Protein AF-0000000086946070 (afdb_homodimer)

Secondary structure (DSSP, 8-state):
---EEEEE-SS-GGGHHHHHHHHHTT---EEEE--TTTHHHHGGGSSSS-S-EEEETTEEEE-HHHHHHHHHHHTT-S-SSHHHHHHHHHHHHHHHHHHHHHHHHHT---HHHHHHHHHHHHHHTHHHHHHHHHHHHHHTTTSSSTTS--HHHHHHHHHHHHHHHHHT-TTHHHH-GGGGHHHHHHHTSHHHHHHHHHSPP---/---EEEEE-SS-GGGHHHHHHHHHTT---EEEE--TTTHHHHGGGSSSS-S-EEEETTEEEE-HHHHHHHHHHHTT-S-SSHHHHHHHHHHHHHHHHHHHHHHHHHT---HHHHHHHHHHHHHHTHHHHHHHHHHHHHHTTTSSSTTS--HHHHHHHHHHHHHHHHHT-TTHHHH-GGGGHHHHHHHTSHHHHHHHHHSPP---

Foldseek 3Di:
DKAKEKEEALALALRVLLVLLCLVQVHDYHYHHAYPVRLVVCQVVAPPSDDTWMAINRDIDHDSVVSLCVSQVVRVFQDDDPVQNVLLVVLLVLVVVLQVLLVVLQPDPDPVVSVVSLVVCVPPPVVVSLVVQLVCCVVLCLASGDVDGHSSLSSLLRNVVVSCVSNVPPCSCVVRVSSCRSNCVSCVRVSSVVSVVPDDDDPD/DKAKEKEEALALALRVLLVLLCLVQVHDYHYHHAYPVRLVVCQVVAPPSDDTWMAINRDIDHDSVVSLCVSQVVRVFQDDDPVQNVLLVVLLVLVVVLQVLLVVLQVDPDPVVSVVSLVVCVPPPVVVSLVVQLVCCVVLCLASGDVDGHSSLSSLLRNVVVSCVSNVPPCSCVVRVSSCSSNCVSCVRVSSVVSVVPDDDDPD

pLDDT: mean 96.71, std 3.92, range [64.12, 98.94]

Organism: Bombyx mandarina (NCBI:txid7092)

InterPro domains:
  IPR004045 Glutathione S-transferase, N-terminal [PF02798] (4-72)
  IPR004045 Glutathione S-transferase, N-terminal [PS50404] (2-79)
  IPR004046 Glutathione S-transferase, C-terminal [PF14497] (96-197)
  IPR010987 Glutathione S-transferase, C-terminal-like [PS50405] (81-204)
  IPR036249 Thioredoxin-like superfamily [SSF52833] (3-76)
  IPR036282 Glutathione S-transferase, C-terminal domain superfamily [SSF47616] (77-202)
  IPR040079 Glutathione transferase family [SFLDS00019] (1-203)
  IPR050213 Glutathione S-transferase superfamily [PTHR11571] (1-200)

Solvent-accessible surface area (backbone atoms only — not comparable to full-atom values): 21230 Å² total; per-residue (Å²): 130,81,53,34,38,37,39,28,50,73,48,30,39,76,42,26,19,49,53,45,49,36,30,61,65,66,52,71,61,47,81,42,59,48,43,82,85,49,35,76,72,47,32,80,76,34,94,78,60,54,72,29,34,40,28,52,70,83,46,78,44,48,45,51,68,34,47,34,53,47,50,12,51,76,65,74,23,43,58,92,46,70,69,48,31,33,46,34,43,26,43,44,51,50,51,49,51,54,45,51,56,34,46,61,32,59,69,41,80,51,64,67,58,23,54,52,48,45,55,50,37,61,70,71,40,48,59,58,53,51,50,52,51,27,49,44,13,55,76,10,72,31,14,59,31,92,48,40,89,34,37,44,24,36,49,46,43,26,29,44,67,44,45,38,60,50,61,71,40,94,60,53,45,78,82,33,64,40,68,50,34,27,36,54,59,53,53,64,36,64,55,26,32,53,48,59,71,67,47,79,90,49,97,74,129,82,52,35,38,37,38,29,52,72,47,30,38,75,41,28,20,49,54,46,49,36,27,61,64,66,50,72,61,47,80,41,57,47,43,81,85,49,35,77,74,48,32,80,76,34,94,78,60,55,73,28,34,40,28,54,70,83,46,76,44,48,44,50,68,34,46,34,54,46,51,12,51,74,63,73,24,44,56,92,46,69,70,48,31,34,47,35,42,27,43,44,51,50,52,48,50,54,45,51,56,35,46,62,33,59,69,41,81,51,66,68,59,22,53,52,47,44,55,49,37,62,71,69,42,47,60,58,52,52,52,51,49,28,48,43,15,56,76,10,72,32,14,57,31,92,50,40,88,35,38,43,23,36,49,47,43,25,28,44,67,44,46,39,58,50,60,71,42,92,60,52,46,79,83,32,64,40,68,51,34,26,38,52,60,52,53,65,37,64,55,27,33,53,47,60,72,69,46,78,91,49,97,77

Radius of gyration: 20.78 Å; Cα contacts (8 Å, |Δi|>4): 627; chains: 2; bounding box: 49×54×52 Å

Sequence (408 aa):
MPNVKFYYFPVKALGESQRLLLAYGGQEFEDNRISSENWPEFKPKTPFGQMPVLEIDGKQYAQSTAICRYLGRKYGLAGANDEEAFEIDQNVEFLNDIRASAASVHYEKDEAVKAKKRAELEETKYPFFFEKLNEILTKNNGHIALGKLTWGDFVYAGMYDYLKAMLQKPDLEQKYPALRKPIEAVLAIPKVKAYVDAAPSTELMPNVKFYYFPVKALGESQRLLLAYGGQEFEDNRISSENWPEFKPKTPFGQMPVLEIDGKQYAQSTAICRYLGRKYGLAGANDEEAFEIDQNVEFLNDIRASAASVHYEKDEAVKAKKRAELEETKYPFFFEKLNEILTKNNGHIALGKLTWGDFVYAGMYDYLKAMLQKPDLEQKYPALRKPIEAVLAIPKVKAYVDAAPSTEL

Nearest PDB structures (foldseek):
  3vpq-assembly1_A  TM=9.929E-01  e=7.544E-31  Bombyx mori
  1m0u-assembly1_B  TM=9.553E-01  e=2.974E-20  Drosophila melanogaster
  4q5r-assembly3_F  TM=9.600E-01  e=4.966E-19  Blattella germanica
  5h5l-assembly1_B  TM=9.374E-01  e=4.923E-18  Nilaparvata lugens
  4q5r-assembly3_E  TM=9.530E-01  e=1.124E-16  Blattella germanica

Structure (mmCIF, N/CA/C/O backbone):
data_AF-0000000086946070-model_v1
#
loop_
_entity.id
_entity.type
_entity.pdbx_description
1 polymer 'glutathione transferase'
#
loop_
_atom_site.group_PDB
_atom_site.id
_atom_site.type_symbol
_atom_site.label_atom_id
_atom_site.label_alt_id
_atom_site.label_comp_id
_atom_site.label_asym_id
_atom_site.label_entity_id
_atom_site.label_seq_id
_atom_site.pdbx_PDB_ins_code
_atom_site.Cartn_x
_atom_site.Cartn_y
_atom_site.Cartn_z
_atom_site.occupancy
_atom_site.B_iso_or_equiv
_atom_site.auth_seq_id
_atom_site.auth_comp_id
_atom_site.auth_asym_id
_atom_site.auth_atom_id
_atom_site.pdbx_PDB_model_num
ATOM 1 N N . MET A 1 1 ? -21.828 -5.699 -22.969 1 86.75 1 MET A N 1
ATOM 2 C CA . MET A 1 1 ? -20.766 -6.008 -22.016 1 86.75 1 MET A CA 1
ATOM 3 C C . MET A 1 1 ? -19.719 -4.891 -21.984 1 86.75 1 MET A C 1
ATOM 5 O O . MET A 1 1 ? -19.484 -4.219 -23 1 86.75 1 MET A O 1
ATOM 9 N N . PRO A 1 2 ? -19.125 -4.535 -20.75 1 94.06 2 PRO A N 1
ATOM 10 C CA . PRO A 1 2 ? -18.141 -3.453 -20.734 1 94.06 2 PRO A CA 1
ATOM 11 C C . PRO A 1 2 ? -16.922 -3.756 -21.594 1 94.06 2 PRO A C 1
ATOM 13 O O . PRO A 1 2 ? -16.562 -4.922 -21.766 1 94.06 2 PRO A O 1
ATOM 16 N N . ASN A 1 3 ? -16.406 -2.717 -22.25 1 98.06 3 ASN A N 1
ATOM 17 C CA . ASN A 1 3 ? -15.109 -2.816 -22.922 1 98.06 3 ASN A CA 1
ATOM 18 C C . ASN A 1 3 ? -13.953 -2.682 -21.938 1 98.06 3 ASN A C 1
ATOM 20 O O . ASN A 1 3 ? -13.742 -1.611 -21.359 1 98.06 3 ASN A O 1
ATOM 24 N N . VAL A 1 4 ? -13.25 -3.785 -21.766 1 98.69 4 VAL A N 1
ATOM 25 C CA . VAL A 1 4 ? -12.203 -3.811 -20.75 1 98.69 4 VAL A CA 1
ATOM 26 C C . VAL A 1 4 ? -10.844 -4.004 -21.406 1 98.69 4 VAL A C 1
ATOM 28 O O . VAL A 1 4 ? -10.672 -4.906 -22.234 1 98.69 4 VAL A O 1
ATOM 31 N N . LYS A 1 5 ? -9.844 -3.111 -21.047 1 98.88 5 LYS A N 1
ATOM 32 C CA . LYS A 1 5 ? -8.445 -3.213 -21.469 1 98.88 5 LYS A CA 1
ATOM 33 C C . LYS A 1 5 ? -7.508 -3.184 -20.266 1 98.88 5 LYS A C 1
ATOM 35 O O . LYS A 1 5 ? -7.773 -2.488 -19.281 1 98.88 5 LYS A O 1
ATOM 40 N N . PHE A 1 6 ? -6.531 -3.961 -20.344 1 98.88 6 PHE A N 1
ATOM 41 C CA . PHE A 1 6 ? -5.508 -3.992 -19.312 1 98.88 6 PHE A CA 1
ATOM 42 C C . PHE A 1 6 ? -4.125 -3.752 -19.891 1 98.88 6 PHE A C 1
ATOM 44 O O . PHE A 1 6 ? -3.787 -4.312 -20.938 1 98.88 6 PHE A O 1
ATOM 51 N N . TYR A 1 7 ? -3.385 -2.84 -19.25 1 98.88 7 TYR A N 1
ATOM 52 C CA . TYR A 1 7 ? -2.072 -2.449 -19.75 1 98.88 7 TYR A CA 1
ATOM 53 C C . TYR A 1 7 ? -0.986 -2.734 -18.719 1 98.88 7 TYR A C 1
ATOM 55 O O . TYR A 1 7 ? -1.072 -2.283 -17.578 1 98.88 7 TYR A O 1
ATOM 63 N N . TYR A 1 8 ? -0.001 -3.469 -19.109 1 98 8 TYR A N 1
ATOM 64 C CA . TYR A 1 8 ? 1.204 -3.721 -18.328 1 98 8 TYR A CA 1
ATOM 65 C C . TYR A 1 8 ? 2.357 -4.148 -19.219 1 98 8 TYR A C 1
ATOM 67 O O . TYR A 1 8 ? 2.213 -4.203 -20.453 1 98 8 TYR A O 1
ATOM 75 N N . PHE A 1 9 ? 3.52 -4.297 -18.688 1 96.75 9 PHE A N 1
ATOM 76 C CA . PHE A 1 9 ? 4.684 -4.773 -19.422 1 96.75 9 PHE A CA 1
ATOM 77 C C . PHE A 1 9 ? 4.535 -6.25 -19.766 1 96.75 9 PHE A C 1
ATOM 79 O O . PHE A 1 9 ? 3.697 -6.949 -19.188 1 96.75 9 PHE A O 1
ATOM 86 N N . PRO A 1 10 ? 5.348 -6.738 -20.719 1 95.12 10 PRO A N 1
ATOM 87 C CA . PRO A 1 10 ? 5.281 -8.164 -21.047 1 95.12 10 PRO A CA 1
ATOM 88 C C . PRO A 1 10 ? 5.969 -9.039 -20.016 1 95.12 10 PRO A C 1
ATOM 90 O O . PRO A 1 10 ? 6.77 -9.914 -20.359 1 95.12 10 PRO A O 1
ATOM 93 N N . VAL A 1 11 ? 5.633 -8.828 -18.75 1 93.12 11 VAL A N 1
ATOM 94 C CA . VAL A 1 11 ? 6.062 -9.594 -17.594 1 93.12 11 VAL A CA 1
ATOM 95 C C . VAL A 1 11 ? 4.887 -9.781 -16.641 1 93.12 11 VAL A C 1
ATOM 97 O O . VAL A 1 11 ? 3.852 -9.125 -16.781 1 93.12 11 VAL A O 1
ATOM 100 N N . LYS A 1 12 ? 4.879 -10.688 -15.719 1 91.75 12 LYS A N 1
ATOM 101 C CA . LYS A 1 12 ? 3.797 -10.93 -14.766 1 91.75 12 LYS A CA 1
ATOM 102 C C . LYS A 1 12 ? 3.83 -9.914 -13.633 1 91.75 12 LYS A C 1
ATOM 104 O O . LYS A 1 12 ? 2.918 -9.094 -13.492 1 91.75 12 LYS A O 1
ATOM 109 N N . ALA A 1 13 ? 4.934 -9.859 -12.781 1 92.5 13 ALA A N 1
ATOM 110 C CA . ALA A 1 13 ? 5.211 -8.93 -11.688 1 92.5 13 ALA A CA 1
ATOM 111 C C . ALA A 1 13 ? 3.926 -8.289 -11.172 1 92.5 13 ALA A C 1
ATOM 113 O O . ALA A 1 13 ? 2.973 -8.984 -10.82 1 92.5 13 ALA A O 1
ATOM 114 N N . LEU A 1 14 ? 3.793 -6.984 -11.047 1 94.25 14 LEU A N 1
ATOM 115 C CA . LEU A 1 14 ? 2.729 -6.293 -10.328 1 94.25 14 LEU A CA 1
ATOM 116 C C . LEU A 1 14 ? 1.459 -6.223 -11.172 1 94.25 14 LEU A C 1
ATOM 118 O O . LEU A 1 14 ? 0.386 -5.895 -10.656 1 94.25 14 LEU A O 1
ATOM 122 N N . GLY A 1 15 ? 1.522 -6.594 -12.422 1 96.75 15 GLY A N 1
ATOM 123 C CA . GLY A 1 15 ? 0.351 -6.57 -13.281 1 96.75 15 GLY A CA 1
ATOM 124 C C . GLY A 1 15 ? -0.383 -7.895 -13.328 1 96.75 15 GLY A C 1
ATOM 125 O O . GLY A 1 15 ? -1.523 -7.965 -13.797 1 96.75 15 GLY A O 1
ATOM 126 N N . GLU A 1 16 ? 0.244 -8.938 -12.875 1 97.12 16 GLU A N 1
ATOM 127 C CA . GLU A 1 16 ? -0.32 -10.273 -13.047 1 97.12 16 GLU A CA 1
ATOM 128 C C . GLU A 1 16 ? -1.544 -10.477 -12.164 1 97.12 16 GLU A C 1
ATOM 130 O O . GLU A 1 16 ? -2.492 -11.164 -12.547 1 97.12 16 GLU A O 1
ATOM 135 N N . SER A 1 17 ? -1.579 -9.93 -10.961 1 98.5 17 SER A N 1
ATOM 136 C CA . SER A 1 17 ? -2.68 -10.094 -10.016 1 98.5 17 SER A CA 1
ATOM 137 C C . SER A 1 17 ? -4.004 -9.656 -10.633 1 98.5 17 SER A C 1
ATOM 139 O O . SER A 1 17 ? -5.023 -10.328 -10.461 1 98.5 17 SER A O 1
ATOM 141 N N . GLN A 1 18 ? -3.984 -8.508 -11.352 1 98.75 18 GLN A N 1
ATOM 142 C CA . GLN A 1 18 ? -5.203 -7.988 -11.969 1 98.75 18 GLN A CA 1
ATOM 143 C C . GLN A 1 18 ? -5.676 -8.883 -13.109 1 98.75 18 GLN A C 1
ATOM 145 O O . GLN A 1 18 ? -6.875 -9.117 -13.266 1 98.75 18 GLN A O 1
ATOM 150 N N . ARG A 1 19 ? -4.711 -9.406 -13.883 1 98.38 19 ARG A N 1
ATOM 151 C CA . ARG A 1 19 ? -5.066 -10.344 -14.945 1 98.38 19 ARG A CA 1
ATOM 152 C C . ARG A 1 19 ? -5.758 -11.578 -14.375 1 98.38 19 ARG A C 1
ATOM 154 O O . ARG A 1 19 ? -6.785 -12.016 -14.898 1 98.38 19 ARG A O 1
ATOM 161 N N . LEU A 1 20 ? -5.219 -12.086 -13.305 1 98.75 20 LEU A N 1
ATOM 162 C CA . LEU A 1 20 ? -5.789 -13.266 -12.656 1 98.75 20 LEU A CA 1
ATOM 163 C C . LEU A 1 20 ? -7.184 -12.977 -12.117 1 98.75 20 LEU A C 1
ATOM 165 O O . LEU A 1 20 ? -8.086 -13.805 -12.227 1 98.75 20 LEU A O 1
ATOM 169 N N . LEU A 1 21 ? -7.414 -11.797 -11.555 1 98.94 21 LEU A N 1
ATOM 170 C CA . LEU A 1 21 ? -8.719 -11.414 -11.031 1 98.94 21 LEU A CA 1
ATOM 171 C C . LEU A 1 21 ? -9.734 -11.258 -12.156 1 98.94 21 LEU A C 1
ATOM 173 O O . LEU A 1 21 ? -10.883 -11.688 -12.031 1 98.94 21 LEU A O 1
ATOM 177 N N . LEU A 1 22 ? -9.289 -10.586 -13.242 1 98.88 22 LEU A N 1
ATOM 178 C CA . LEU A 1 22 ? -10.188 -10.445 -14.391 1 98.88 22 LEU A CA 1
ATOM 179 C C . LEU A 1 22 ? -10.602 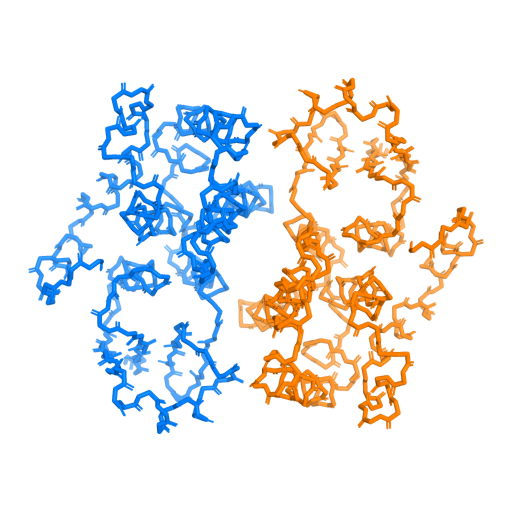-11.812 -14.922 1 98.88 22 LEU A C 1
ATOM 181 O O . LEU A 1 22 ? -11.773 -12.031 -15.242 1 98.88 22 LEU A O 1
ATOM 185 N N . ALA A 1 23 ? -9.648 -12.719 -15.008 1 98.75 23 ALA A N 1
ATOM 186 C CA . ALA A 1 23 ? -9.945 -14.086 -15.438 1 98.75 23 ALA A CA 1
ATOM 187 C C . ALA A 1 23 ? -10.922 -14.766 -14.484 1 98.75 23 ALA A C 1
ATOM 189 O O . ALA A 1 23 ? -11.883 -15.391 -14.922 1 98.75 23 ALA A O 1
ATOM 190 N N . TYR A 1 24 ? -10.711 -14.625 -13.227 1 98.81 24 TYR A N 1
ATOM 191 C CA . TYR A 1 24 ? -11.602 -15.172 -12.211 1 98.81 24 TYR A CA 1
ATOM 192 C C . TYR A 1 24 ? -13.023 -14.672 -12.406 1 98.81 24 TYR A C 1
ATOM 194 O O . TYR A 1 24 ? -13.984 -15.445 -12.297 1 98.81 24 TYR A O 1
ATOM 202 N N . GLY A 1 25 ? -13.148 -13.43 -12.648 1 98.5 25 GLY A N 1
ATOM 203 C CA . GLY A 1 25 ? -14.453 -12.812 -12.836 1 98.5 25 GLY A CA 1
ATOM 204 C C . GLY A 1 25 ? -15.109 -13.195 -14.148 1 98.5 25 GLY A C 1
ATOM 205 O O . GLY A 1 25 ? -16.281 -12.875 -14.383 1 98.5 25 GLY A O 1
ATOM 206 N N . GLY A 1 26 ? -14.352 -13.852 -15.023 1 98 26 GLY A N 1
ATOM 207 C CA . GLY A 1 26 ? -14.859 -14.172 -16.344 1 98 26 GLY A CA 1
ATOM 208 C C . GLY A 1 26 ? -14.945 -12.961 -17.25 1 98 26 GLY A C 1
ATOM 209 O O . GLY A 1 26 ? -15.75 -12.938 -18.188 1 98 26 GLY A O 1
ATOM 210 N N . GLN A 1 27 ? -14.234 -11.961 -16.938 1 98.12 27 GLN A N 1
ATOM 211 C CA . GLN A 1 27 ? -14.258 -10.727 -17.719 1 98.12 27 GLN A CA 1
ATOM 212 C C . GLN A 1 27 ? -13.383 -10.828 -18.969 1 98.12 27 GLN A C 1
ATOM 214 O O . GLN A 1 27 ? -12.172 -11.055 -18.859 1 98.12 27 GLN A O 1
ATOM 219 N N . GLU A 1 28 ? -14.008 -10.742 -20.125 1 97.56 28 GLU A N 1
ATOM 220 C CA . GLU A 1 28 ? -13.211 -10.562 -21.328 1 97.56 28 GLU A CA 1
ATOM 221 C C . GLU A 1 28 ? -12.484 -9.219 -21.312 1 97.56 28 GLU A C 1
ATOM 223 O O . GLU A 1 28 ? -13.055 -8.195 -20.938 1 97.56 28 GLU A O 1
ATOM 228 N N . PHE A 1 29 ? -11.203 -9.273 -21.688 1 98.44 29 PHE A N 1
ATOM 229 C CA . PHE A 1 29 ? -10.438 -8.031 -21.719 1 98.44 29 PHE A CA 1
ATOM 230 C C . PHE A 1 29 ? -9.312 -8.117 -22.75 1 98.44 29 PHE A C 1
ATOM 232 O O . PHE A 1 29 ? -8.844 -9.203 -23.078 1 98.44 29 PHE A O 1
ATOM 239 N N . GLU A 1 30 ? -8.969 -6.961 -23.266 1 98.38 30 GLU A N 1
ATOM 240 C CA . GLU A 1 30 ? -7.773 -6.84 -24.094 1 98.38 30 GLU A CA 1
ATOM 241 C C . GLU A 1 30 ? -6.516 -6.707 -23.234 1 98.38 30 GLU A C 1
ATOM 243 O O . GLU A 1 30 ? -6.375 -5.746 -22.484 1 98.38 30 GLU A O 1
ATOM 248 N N . ASP A 1 31 ? -5.641 -7.664 -23.344 1 97.94 31 ASP A N 1
ATOM 249 C CA . ASP A 1 31 ? -4.391 -7.676 -22.594 1 97.94 31 ASP A CA 1
ATOM 250 C C . ASP A 1 31 ? -3.273 -6.988 -23.375 1 97.94 31 ASP A C 1
ATOM 252 O O . ASP A 1 31 ? -2.582 -7.629 -24.172 1 97.94 31 ASP A O 1
ATOM 256 N N . ASN A 1 32 ? -3.064 -5.707 -23.078 1 98.25 32 ASN A N 1
ATOM 257 C CA . ASN A 1 32 ? -2.041 -4.926 -23.766 1 98.25 32 ASN A CA 1
ATOM 258 C C . ASN A 1 32 ? -0.701 -4.996 -23.047 1 98.25 32 ASN A C 1
ATOM 260 O O . ASN A 1 32 ? -0.555 -4.457 -21.953 1 98.25 32 ASN A O 1
ATOM 264 N N . ARG A 1 33 ? 0.207 -5.633 -23.625 1 97.38 33 ARG A N 1
ATOM 265 C CA . ARG A 1 33 ? 1.558 -5.785 -23.094 1 97.38 33 ARG A CA 1
ATOM 266 C C . ARG A 1 33 ? 2.516 -4.793 -23.75 1 97.38 33 ARG A C 1
ATOM 268 O O . ARG A 1 33 ? 3.031 -5.039 -24.844 1 97.38 33 ARG A O 1
ATOM 275 N N . ILE A 1 34 ? 2.775 -3.703 -23.031 1 98.06 34 ILE A N 1
ATOM 276 C CA . ILE A 1 34 ? 3.543 -2.572 -23.547 1 98.06 34 ILE A CA 1
ATOM 277 C C . ILE A 1 34 ? 5.035 -2.859 -23.406 1 98.06 34 ILE A C 1
ATOM 279 O O . ILE A 1 34 ? 5.555 -2.992 -22.297 1 98.06 34 ILE A O 1
ATOM 283 N N . SER A 1 35 ? 5.727 -2.945 -24.531 1 96.5 35 SER A N 1
ATOM 284 C CA . SER A 1 35 ? 7.164 -3.189 -24.516 1 96.5 35 SER A CA 1
ATOM 285 C C . SER A 1 35 ? 7.926 -1.976 -23.984 1 96.5 35 SER A C 1
ATOM 287 O O . SER A 1 35 ? 7.379 -0.874 -23.922 1 96.5 35 SER A O 1
ATOM 289 N N . SER A 1 36 ? 9.156 -2.227 -23.609 1 95.75 36 SER A N 1
ATOM 290 C CA . SER A 1 36 ? 10.023 -1.139 -23.172 1 95.75 36 SER A CA 1
ATOM 291 C C . SER A 1 36 ? 10.164 -0.077 -24.25 1 95.75 36 SER A C 1
ATOM 293 O O . SER A 1 36 ? 10.281 1.112 -23.953 1 95.75 36 SER A O 1
ATOM 295 N N . GLU A 1 37 ? 10.148 -0.456 -25.469 1 97.44 37 GLU A N 1
ATOM 296 C CA . GLU A 1 37 ? 10.273 0.45 -26.609 1 97.44 37 GLU A CA 1
ATOM 297 C C . GLU A 1 37 ? 9.039 1.342 -26.734 1 97.44 37 GLU A C 1
ATOM 299 O O . GLU A 1 37 ? 9.148 2.502 -27.141 1 97.44 37 GLU A O 1
ATOM 304 N N . ASN A 1 38 ? 7.906 0.84 -26.422 1 98.25 38 ASN A N 1
ATOM 305 C CA . ASN A 1 38 ? 6.656 1.568 -26.594 1 98.25 38 ASN A CA 1
ATOM 306 C C . ASN A 1 38 ? 6.262 2.334 -25.344 1 98.25 38 ASN A C 1
ATOM 308 O O . ASN A 1 38 ? 5.398 3.211 -25.375 1 98.25 38 ASN A O 1
ATOM 312 N N . TRP A 1 39 ? 6.941 2.047 -24.297 1 97.81 39 TRP A N 1
ATOM 313 C CA . TRP A 1 39 ? 6.586 2.613 -23 1 97.81 39 TRP A CA 1
ATOM 314 C C . TRP A 1 39 ? 6.695 4.133 -23.031 1 97.81 39 TRP A C 1
ATOM 316 O O . TRP A 1 39 ? 5.781 4.836 -22.594 1 97.81 39 TRP A O 1
ATOM 326 N N . PRO A 1 40 ? 7.75 4.758 -23.547 1 97.5 40 PRO A N 1
ATOM 327 C CA . PRO A 1 40 ? 7.859 6.219 -23.516 1 97.5 40 PRO A CA 1
ATOM 328 C C . PRO A 1 40 ? 6.664 6.91 -24.172 1 97.5 40 PRO A C 1
ATOM 330 O O . PRO A 1 40 ? 6.23 7.969 -23.719 1 97.5 40 PRO A O 1
ATOM 333 N N . GLU A 1 41 ? 6.102 6.305 -25.141 1 98.19 41 GLU A N 1
ATOM 334 C CA . GLU A 1 41 ? 4.945 6.875 -25.828 1 98.19 41 GLU A CA 1
ATOM 335 C C . GLU A 1 41 ? 3.67 6.676 -25.016 1 98.19 41 GLU A C 1
ATOM 337 O O . GLU A 1 41 ? 2.787 7.535 -25.016 1 98.19 41 GLU A O 1
ATOM 342 N N . PHE A 1 42 ? 3.59 5.574 -24.359 1 98.56 42 PHE A N 1
ATOM 343 C CA . PHE A 1 42 ? 2.367 5.23 -23.641 1 98.56 42 PHE A CA 1
ATOM 344 C C . PHE A 1 42 ? 2.334 5.914 -22.281 1 98.56 42 PHE A C 1
ATOM 346 O O . PHE A 1 42 ? 1.259 6.242 -21.766 1 98.56 42 PHE A O 1
ATOM 353 N N . LYS A 1 43 ? 3.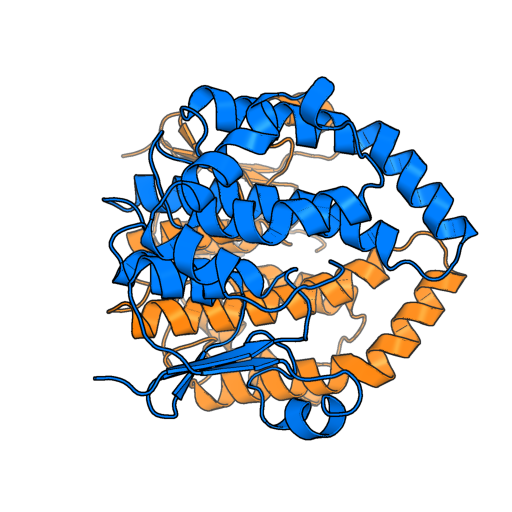441 6.172 -21.719 1 97.81 43 LYS A N 1
ATOM 354 C CA . LYS A 1 43 ? 3.594 6.648 -20.344 1 97.81 43 LYS A CA 1
ATOM 355 C C . LYS A 1 43 ? 2.746 7.891 -20.094 1 97.81 43 LYS A C 1
ATOM 357 O O . LYS A 1 43 ? 2.004 7.957 -19.109 1 97.81 43 LYS A O 1
ATOM 362 N N . PRO A 1 44 ? 2.754 8.891 -20.938 1 97.12 44 PRO A N 1
ATOM 363 C CA . PRO A 1 44 ? 1.972 10.102 -20.672 1 97.12 44 PRO A CA 1
ATOM 364 C C . PRO A 1 44 ? 0.466 9.867 -20.766 1 97.12 44 PRO A C 1
ATOM 366 O O . PRO A 1 44 ? -0.326 10.727 -20.375 1 97.12 44 PRO A O 1
ATOM 369 N N . LYS A 1 45 ? 0.097 8.703 -21.25 1 97.81 45 LYS A N 1
ATOM 370 C CA . LYS A 1 45 ? -1.321 8.391 -21.406 1 97.81 45 LYS A CA 1
ATOM 371 C C . LYS A 1 45 ? -1.875 7.707 -20.156 1 97.81 45 LYS A C 1
ATOM 373 O O . LYS A 1 45 ? -3.078 7.457 -20.062 1 97.81 45 LYS A O 1
ATOM 378 N N . THR A 1 46 ? -0.984 7.41 -19.219 1 98.5 46 THR A N 1
ATOM 379 C CA . THR A 1 46 ? -1.4 6.758 -17.984 1 98.5 46 THR A CA 1
ATOM 380 C C . THR A 1 46 ? -1.727 7.793 -16.906 1 98.5 46 THR A C 1
ATOM 382 O O . THR A 1 46 ? -1.256 8.93 -16.969 1 98.5 46 THR A O 1
ATOM 385 N N . PRO A 1 47 ? -2.482 7.398 -15.922 1 98.19 47 PRO A N 1
ATOM 386 C CA . PRO A 1 47 ? -2.875 8.352 -14.883 1 98.19 47 PRO A CA 1
ATOM 387 C C . PRO A 1 47 ? -1.681 8.906 -14.102 1 98.19 47 PRO A C 1
ATOM 389 O O . PRO A 1 47 ? -1.664 10.086 -13.75 1 98.19 47 PRO A O 1
ATOM 392 N N . PHE A 1 48 ? -0.686 8.055 -13.812 1 98.31 48 PHE A N 1
ATOM 393 C CA . PHE A 1 48 ? 0.375 8.469 -12.898 1 98.31 48 PHE A CA 1
ATOM 394 C C . PHE A 1 48 ? 1.746 8.211 -13.516 1 98.31 48 PHE A C 1
ATOM 396 O O . PHE A 1 48 ? 2.75 8.156 -12.797 1 98.31 48 PHE A O 1
ATOM 403 N N . GLY A 1 49 ? 1.775 7.953 -14.812 1 97.31 49 GLY A N 1
ATOM 404 C CA . GLY A 1 49 ? 3.041 7.617 -15.445 1 97.31 49 GLY A CA 1
ATOM 405 C C . GLY A 1 49 ? 3.553 6.238 -15.07 1 97.31 49 GLY A C 1
ATOM 406 O O . GLY A 1 49 ? 4.762 6.004 -15.047 1 97.31 49 GLY A O 1
ATOM 407 N N . GLN A 1 50 ? 2.654 5.438 -14.672 1 97.5 50 GLN A N 1
ATOM 408 C CA . GLN A 1 50 ? 2.98 4.09 -14.211 1 97.5 50 GLN A CA 1
ATOM 409 C C . GLN A 1 50 ? 1.984 3.068 -14.758 1 97.5 50 GLN A C 1
ATOM 411 O O . GLN A 1 50 ? 0.902 3.434 -15.219 1 97.5 50 GLN A O 1
ATOM 416 N N . MET A 1 51 ? 2.383 1.875 -14.812 1 98 51 MET A N 1
ATOM 417 C CA . MET A 1 51 ? 1.522 0.717 -15.031 1 98 51 MET A CA 1
ATOM 418 C C . MET A 1 51 ? 1.577 -0.236 -13.844 1 98 51 MET A C 1
ATOM 420 O O . MET A 1 51 ? 2.514 -0.185 -13.039 1 98 51 MET A O 1
ATOM 424 N N . PRO A 1 52 ? 0.49 -0.914 -13.625 1 98.5 52 PRO A N 1
ATOM 425 C CA . PRO A 1 52 ? -0.624 -1.305 -14.492 1 98.5 52 PRO A CA 1
ATOM 426 C C . PRO A 1 52 ? -1.719 -0.242 -14.555 1 98.5 52 PRO A C 1
ATOM 428 O O . PRO A 1 52 ? -1.821 0.603 -13.664 1 98.5 52 PRO A O 1
ATOM 431 N N . VAL A 1 53 ? -2.432 -0.318 -15.672 1 98.88 53 VAL A N 1
ATOM 432 C CA . VAL A 1 53 ? -3.631 0.484 -15.891 1 98.88 53 VAL A CA 1
ATOM 433 C C . VAL A 1 53 ? -4.773 -0.412 -16.359 1 98.88 53 VAL A C 1
ATOM 435 O O . VAL A 1 53 ? -4.602 -1.204 -17.297 1 98.88 53 VAL A O 1
ATOM 438 N N . LEU A 1 54 ? -5.863 -0.387 -15.695 1 98.94 54 LEU A N 1
ATOM 439 C CA . LEU A 1 54 ? -7.121 -0.979 -16.141 1 98.94 54 LEU A CA 1
ATOM 440 C C . LEU A 1 54 ? -8.023 0.073 -16.766 1 98.94 54 LEU A C 1
ATOM 442 O O . LEU A 1 54 ? -8.156 1.182 -16.25 1 98.94 54 LEU A O 1
ATOM 446 N N . GLU A 1 55 ? -8.523 -0.2 -17.906 1 98.88 55 GLU A N 1
ATOM 447 C CA . GLU A 1 55 ? -9.469 0.688 -18.578 1 98.88 55 GLU A CA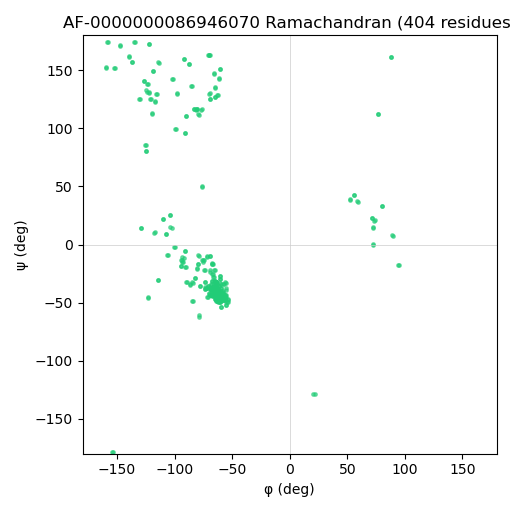 1
ATOM 448 C C . GLU A 1 55 ? -10.82 0.01 -18.766 1 98.88 55 GLU A C 1
ATOM 450 O O . GLU A 1 55 ? -10.891 -1.09 -19.328 1 98.88 55 GLU A O 1
ATOM 455 N N . ILE A 1 56 ? -11.867 0.583 -18.266 1 98.62 56 ILE A N 1
ATOM 456 C CA . ILE A 1 56 ? -13.242 0.109 -18.453 1 98.62 56 ILE A CA 1
ATOM 457 C C . ILE A 1 56 ? -14.07 1.188 -19.141 1 98.62 56 ILE A C 1
ATOM 459 O O . ILE A 1 56 ? -14.312 2.256 -18.562 1 98.62 56 ILE A O 1
ATOM 463 N N . ASP A 1 57 ? -14.492 0.908 -20.359 1 98.5 57 ASP A N 1
ATOM 464 C CA . ASP A 1 57 ? -15.305 1.828 -21.141 1 98.5 57 ASP A CA 1
ATOM 465 C C . ASP A 1 57 ? -14.664 3.213 -21.203 1 98.5 57 ASP A C 1
ATOM 467 O O . ASP A 1 57 ? -15.344 4.223 -21 1 98.5 57 ASP A O 1
ATOM 471 N N . GLY A 1 58 ? -13.398 3.189 -21.328 1 98 58 GLY A N 1
ATOM 472 C CA . GLY A 1 58 ? -12.672 4.426 -21.562 1 98 58 GLY A CA 1
ATOM 473 C C . GLY A 1 58 ? -12.148 5.062 -20.281 1 98 58 GLY A C 1
ATOM 474 O O . GLY A 1 58 ? -11.281 5.934 -20.328 1 98 58 GLY A O 1
ATOM 475 N N . LYS A 1 59 ? -12.68 4.664 -19.156 1 98.19 59 LYS A N 1
ATOM 476 C CA . LYS A 1 59 ? -12.188 5.188 -17.891 1 98.19 59 LYS A CA 1
ATOM 477 C C . LYS A 1 59 ? -10.984 4.383 -17.391 1 98.19 59 LYS A C 1
ATOM 479 O O . LYS A 1 59 ? -11.023 3.15 -17.375 1 98.19 59 LYS A O 1
ATOM 484 N N . GLN A 1 60 ? -9.945 5.086 -16.906 1 98.69 60 GLN A N 1
ATOM 485 C CA . GLN A 1 60 ? -8.727 4.414 -16.469 1 98.69 60 GLN A CA 1
ATOM 486 C C . GLN A 1 60 ? -8.672 4.293 -14.953 1 98.69 60 GLN A C 1
ATOM 488 O O . GLN A 1 60 ? -9.109 5.195 -14.242 1 98.69 60 GLN A O 1
ATOM 493 N N . TYR A 1 61 ? -8.156 3.16 -14.539 1 98.75 61 TYR A N 1
ATOM 494 C CA . TYR A 1 61 ? -7.883 2.803 -13.148 1 98.75 61 TYR A CA 1
ATOM 495 C C . TYR A 1 61 ? -6.41 2.457 -12.961 1 98.75 61 TYR A C 1
ATOM 497 O O . TYR A 1 61 ? -5.844 1.687 -13.734 1 98.75 61 TYR A O 1
ATOM 505 N N . ALA A 1 62 ? -5.82 3.084 -11.914 1 98.62 62 ALA A N 1
ATOM 506 C CA . ALA A 1 62 ? -4.395 2.854 -11.68 1 98.62 62 ALA A CA 1
ATOM 507 C C . ALA A 1 62 ? -4.148 2.297 -10.281 1 98.62 62 ALA A C 1
ATOM 509 O O . ALA A 1 62 ? -5.066 2.24 -9.461 1 98.62 62 ALA A O 1
ATOM 510 N N . GLN A 1 63 ? -2.916 1.929 -10.07 1 98.62 63 GLN A N 1
ATOM 511 C CA . GLN A 1 63 ? -2.41 1.408 -8.805 1 98.62 63 GLN A CA 1
ATOM 512 C C . GLN A 1 63 ? -2.826 -0.045 -8.602 1 98.62 63 GLN A C 1
ATOM 514 O O . GLN A 1 63 ? -4.004 -0.334 -8.383 1 98.62 63 GLN A O 1
ATOM 519 N N . SER A 1 64 ? -1.837 -0.929 -8.641 1 98.25 64 SER A N 1
ATOM 520 C CA . SER A 1 64 ? -2.029 -2.375 -8.703 1 98.25 64 SER A CA 1
ATOM 521 C C . SER A 1 64 ? -2.928 -2.859 -7.57 1 98.25 64 SER A C 1
ATOM 523 O O . SER A 1 64 ? -3.957 -3.492 -7.812 1 98.25 64 SER A O 1
ATOM 525 N N . THR A 1 65 ? -2.631 -2.453 -6.352 1 98.56 65 THR A N 1
ATOM 526 C CA . THR A 1 65 ? -3.371 -2.957 -5.203 1 98.56 65 THR A CA 1
ATOM 527 C C . THR A 1 65 ? -4.781 -2.381 -5.172 1 98.56 65 THR A C 1
ATOM 529 O O . THR A 1 65 ? -5.738 -3.078 -4.82 1 98.56 65 THR A O 1
ATOM 532 N N . ALA A 1 66 ? -4.922 -1.085 -5.555 1 98.81 66 ALA A N 1
ATOM 533 C CA . ALA A 1 66 ? -6.246 -0.469 -5.613 1 98.81 66 ALA A CA 1
ATOM 534 C C . ALA A 1 66 ? -7.133 -1.172 -6.641 1 98.81 66 ALA A C 1
ATOM 536 O O . ALA A 1 66 ? -8.312 -1.43 -6.379 1 98.81 66 ALA A O 1
ATOM 537 N N . ILE A 1 67 ? -6.574 -1.512 -7.789 1 98.94 67 ILE A N 1
ATOM 538 C CA . ILE A 1 67 ? -7.324 -2.207 -8.836 1 98.94 67 ILE A CA 1
ATOM 539 C C . ILE A 1 67 ? -7.742 -3.588 -8.336 1 98.94 67 ILE A C 1
ATOM 541 O O . ILE A 1 67 ? -8.883 -4.008 -8.531 1 98.94 67 ILE A O 1
ATOM 545 N N . CYS A 1 68 ? -6.824 -4.262 -7.637 1 98.94 68 CYS A N 1
ATOM 546 C CA . CYS A 1 68 ? -7.137 -5.59 -7.129 1 98.94 68 CYS A CA 1
ATOM 547 C C . CYS A 1 68 ? -8.266 -5.535 -6.109 1 98.94 68 CYS A C 1
ATOM 549 O O . CYS A 1 68 ? -9.18 -6.363 -6.137 1 98.94 68 CYS A O 1
ATOM 551 N N . ARG A 1 69 ? -8.188 -4.578 -5.207 1 98.81 69 ARG A N 1
ATOM 552 C CA . ARG A 1 69 ? -9.25 -4.426 -4.211 1 98.81 69 ARG A CA 1
ATOM 553 C C . ARG A 1 69 ? -10.586 -4.109 -4.871 1 98.81 69 ARG A C 1
ATOM 555 O O . ARG A 1 69 ? -11.625 -4.641 -4.473 1 98.81 69 ARG A O 1
ATOM 562 N N . TYR A 1 70 ? -10.555 -3.279 -5.902 1 98.81 70 TYR A N 1
ATOM 563 C CA . TYR A 1 70 ? -11.75 -2.916 -6.656 1 98.81 70 TYR A CA 1
ATOM 564 C C . TYR A 1 70 ? -12.367 -4.141 -7.324 1 98.81 70 TYR A C 1
ATOM 566 O O . TYR A 1 70 ? -13.562 -4.398 -7.18 1 98.81 70 TYR A O 1
ATOM 574 N N . LEU A 1 71 ? -11.586 -4.941 -8.016 1 98.88 71 LEU A N 1
ATOM 575 C CA . LEU A 1 71 ? -12.062 -6.156 -8.664 1 98.88 71 LEU A CA 1
ATOM 576 C C . LEU A 1 71 ? -12.5 -7.191 -7.637 1 98.88 71 LEU A C 1
ATOM 578 O O . LEU A 1 71 ? -13.453 -7.941 -7.871 1 98.88 71 LEU A O 1
ATOM 582 N N . GLY A 1 72 ? -11.766 -7.219 -6.516 1 98.75 72 GLY A N 1
ATOM 583 C CA . GLY A 1 72 ? -12.172 -8.094 -5.426 1 98.75 72 GLY A CA 1
ATOM 584 C C . GLY A 1 72 ? -13.594 -7.832 -4.953 1 98.75 72 GLY A C 1
ATOM 585 O O . GLY A 1 72 ? -14.352 -8.773 -4.715 1 98.75 72 GLY A O 1
ATOM 586 N N . ARG A 1 73 ? -13.922 -6.547 -4.777 1 98.19 73 ARG A N 1
ATOM 587 C CA . ARG A 1 73 ? -15.289 -6.188 -4.414 1 98.19 73 ARG A CA 1
ATOM 588 C C . ARG A 1 73 ? -16.281 -6.613 -5.496 1 98.19 73 ARG A C 1
ATOM 590 O O . ARG A 1 73 ? -17.297 -7.227 -5.203 1 98.19 73 ARG A O 1
ATOM 597 N N . LYS A 1 74 ? -15.93 -6.344 -6.699 1 97.75 74 LYS A N 1
ATOM 598 C CA . LYS A 1 74 ? -16.797 -6.633 -7.84 1 97.75 74 LYS A CA 1
ATOM 599 C C . LYS A 1 74 ? -17.094 -8.125 -7.941 1 97.75 74 LYS A C 1
ATOM 601 O O . LYS A 1 74 ? -18.203 -8.523 -8.328 1 97.75 74 LYS A O 1
ATOM 606 N N . TYR A 1 75 ? -16.172 -8.93 -7.57 1 98.38 75 TYR A N 1
ATOM 607 C CA . TYR A 1 75 ? -16.297 -10.367 -7.812 1 98.38 75 TYR A CA 1
ATOM 608 C C . TYR A 1 75 ? -16.578 -11.109 -6.516 1 98.38 75 TYR A C 1
ATOM 610 O O . TYR A 1 75 ? -16.453 -12.336 -6.461 1 98.38 75 TYR A O 1
ATOM 618 N N . GLY A 1 76 ? -16.844 -10.414 -5.422 1 98.25 76 GLY A N 1
ATOM 619 C CA . GLY A 1 76 ? -17.281 -11.031 -4.184 1 98.25 76 GLY A CA 1
ATOM 620 C C . GLY A 1 76 ? -16.141 -11.625 -3.371 1 98.25 76 GLY A C 1
ATOM 621 O O . GLY A 1 76 ? -16.328 -12.617 -2.666 1 98.25 76 GLY A O 1
ATOM 622 N N . LEU A 1 77 ? -14.961 -11.016 -3.428 1 98.88 77 LEU A N 1
ATOM 623 C CA . LEU A 1 77 ? -13.766 -11.562 -2.803 1 98.88 77 LEU A CA 1
ATOM 624 C C . LEU A 1 77 ? -13.242 -10.633 -1.719 1 98.88 77 LEU A C 1
ATOM 626 O O . LEU A 1 77 ? -12.102 -10.773 -1.265 1 98.88 77 LEU A O 1
ATOM 630 N N . ALA A 1 78 ? -13.984 -9.586 -1.294 1 98.56 78 ALA A N 1
ATOM 631 C CA . ALA A 1 78 ? -13.43 -8.5 -0.5 1 98.56 78 ALA A CA 1
ATOM 632 C C . ALA A 1 78 ? -13.828 -8.625 0.967 1 98.56 78 ALA A C 1
ATOM 634 O O . ALA A 1 78 ? -13.648 -7.691 1.75 1 98.56 78 ALA A O 1
ATOM 635 N N . GLY A 1 79 ? -14.32 -9.789 1.392 1 98.12 79 GLY A N 1
ATOM 636 C CA . GLY A 1 79 ? -14.773 -9.945 2.764 1 98.12 79 GLY A CA 1
ATOM 637 C C . GLY A 1 79 ? -16.234 -9.555 2.959 1 98.12 79 GLY A C 1
ATOM 638 O O . GLY A 1 79 ? -16.781 -8.781 2.176 1 98.12 79 GLY A O 1
ATOM 639 N N . ALA A 1 80 ? -16.844 -10.008 4.047 1 97.88 80 ALA A N 1
ATOM 640 C CA . ALA A 1 80 ? -18.281 -9.852 4.254 1 97.88 80 ALA A CA 1
ATOM 641 C C . ALA A 1 80 ? -18.578 -8.602 5.074 1 97.88 80 ALA A C 1
ATOM 643 O O . ALA A 1 80 ? -19.734 -8.156 5.129 1 97.88 80 ALA A O 1
ATOM 644 N N . ASN A 1 81 ? -17.672 -8.07 5.746 1 97.88 81 ASN A N 1
ATOM 645 C CA . ASN A 1 81 ? -17.828 -6.879 6.578 1 97.88 81 ASN A CA 1
ATOM 646 C C . ASN A 1 81 ? -16.5 -6.137 6.738 1 97.88 81 ASN A C 1
ATOM 648 O O . ASN A 1 81 ? -15.484 -6.547 6.18 1 97.88 81 ASN A O 1
ATOM 652 N N . ASP A 1 82 ? -16.484 -5.074 7.473 1 97.5 82 ASP A N 1
ATOM 653 C CA . ASP A 1 82 ? -15.32 -4.199 7.594 1 97.5 82 ASP A CA 1
ATOM 654 C C . ASP A 1 82 ? -14.148 -4.926 8.258 1 97.5 82 ASP A C 1
ATOM 656 O O . ASP A 1 82 ? -12.992 -4.695 7.91 1 97.5 82 ASP A O 1
ATOM 660 N N . GLU A 1 83 ? -14.461 -5.789 9.211 1 98.38 83 GLU A N 1
ATOM 661 C CA . GLU A 1 83 ? -13.422 -6.535 9.906 1 98.38 83 GLU A CA 1
ATOM 662 C C . GLU A 1 83 ? -12.727 -7.52 8.969 1 98.38 83 GLU A C 1
ATOM 664 O O . GLU A 1 83 ? -11.5 -7.652 9 1 98.38 83 GLU A O 1
ATOM 669 N N . GLU A 1 84 ? -13.469 -8.211 8.164 1 98.75 84 GLU A N 1
ATOM 670 C CA . GLU A 1 84 ? -12.898 -9.148 7.199 1 98.75 84 GLU A CA 1
ATOM 671 C C . GLU A 1 84 ? -12.109 -8.406 6.121 1 98.75 84 GLU A C 1
ATOM 673 O O . GLU A 1 84 ? -11 -8.82 5.762 1 98.75 84 GLU A O 1
ATOM 678 N N . ALA A 1 85 ? -12.711 -7.281 5.641 1 98.75 85 ALA A N 1
ATOM 679 C CA . ALA A 1 85 ? -12 -6.469 4.656 1 98.75 85 ALA A CA 1
ATOM 680 C C . ALA A 1 85 ? -10.672 -5.969 5.211 1 98.75 85 ALA A C 1
ATOM 682 O O . ALA A 1 85 ? -9.656 -5.961 4.508 1 98.75 85 ALA A O 1
ATOM 683 N N . PHE A 1 86 ? -10.656 -5.641 6.453 1 98.81 86 PHE A N 1
ATOM 684 C CA . PHE A 1 86 ? -9.453 -5.145 7.098 1 98.81 86 PHE A CA 1
ATOM 685 C C . PHE A 1 86 ? -8.375 -6.223 7.129 1 98.81 86 PHE A C 1
ATOM 687 O O . PHE A 1 86 ? -7.203 -5.945 6.855 1 98.81 86 PHE A O 1
ATOM 694 N N . GLU A 1 87 ? -8.719 -7.398 7.516 1 98.88 87 GLU A N 1
ATOM 695 C CA . GLU A 1 87 ? -7.727 -8.461 7.598 1 98.88 87 GLU A CA 1
ATOM 696 C C . GLU A 1 87 ? -7.055 -8.695 6.246 1 98.88 87 GLU A C 1
ATOM 698 O O . GLU A 1 87 ? -5.84 -8.898 6.176 1 98.88 87 GLU A O 1
ATOM 703 N N . ILE A 1 88 ? -7.836 -8.68 5.18 1 98.94 88 ILE A N 1
ATOM 704 C CA . ILE A 1 88 ? -7.289 -8.836 3.836 1 98.94 88 ILE A CA 1
ATOM 705 C C . ILE A 1 88 ? -6.305 -7.703 3.545 1 98.94 88 ILE A C 1
ATOM 707 O O . ILE A 1 88 ? -5.152 -7.953 3.178 1 98.94 88 ILE A O 1
ATOM 711 N N . ASP A 1 89 ? -6.73 -6.453 3.809 1 98.88 89 ASP A N 1
ATOM 712 C CA . ASP A 1 89 ? -5.895 -5.281 3.568 1 98.88 89 ASP A CA 1
ATOM 713 C C . ASP A 1 89 ? -4.594 -5.363 4.363 1 98.88 89 ASP A C 1
ATOM 715 O O . ASP A 1 89 ? -3.514 -5.105 3.83 1 98.88 89 ASP A O 1
ATOM 719 N N . GLN A 1 90 ? -4.75 -5.719 5.613 1 98.94 90 GLN A N 1
ATOM 720 C CA . GLN A 1 90 ? -3.609 -5.797 6.523 1 98.94 90 GLN A CA 1
ATOM 721 C C . GLN A 1 90 ? -2.568 -6.793 6.012 1 98.94 90 GLN A C 1
ATOM 723 O O . GLN A 1 90 ? -1.381 -6.469 5.938 1 98.94 90 GLN A O 1
ATOM 728 N N . ASN A 1 91 ? -3.012 -7.945 5.645 1 98.94 91 ASN A N 1
ATOM 729 C CA . ASN A 1 91 ? -2.09 -9 5.238 1 98.94 91 ASN A CA 1
ATOM 730 C C . ASN A 1 91 ? -1.49 -8.719 3.863 1 98.94 91 ASN A C 1
ATOM 732 O O . ASN A 1 91 ? -0.332 -9.055 3.605 1 98.94 91 ASN A O 1
ATOM 736 N N . VAL A 1 92 ? -2.27 -8.062 2.963 1 98.81 92 VAL A N 1
ATOM 737 C CA . VAL A 1 92 ? -1.75 -7.672 1.655 1 98.81 92 VAL A CA 1
ATOM 738 C C . VAL A 1 92 ? -0.691 -6.586 1.821 1 98.81 92 VAL A C 1
ATOM 740 O O . VAL A 1 92 ? 0.337 -6.602 1.14 1 98.81 92 VAL A O 1
ATOM 743 N N . GLU A 1 93 ? -0.922 -5.66 2.725 1 98.62 93 GLU A N 1
ATOM 744 C CA . GLU A 1 93 ? 0.074 -4.621 2.977 1 98.62 93 GLU A CA 1
ATOM 745 C C . GLU A 1 93 ? 1.352 -5.215 3.562 1 98.62 93 GLU A C 1
ATOM 747 O O . GLU A 1 93 ? 2.453 -4.754 3.26 1 98.62 93 GLU A O 1
ATOM 752 N N . PHE A 1 94 ? 1.169 -6.207 4.418 1 98.69 94 PHE A N 1
ATOM 753 C CA . PHE A 1 94 ? 2.342 -6.895 4.945 1 98.69 94 PHE A CA 1
ATOM 754 C C . PHE A 1 94 ? 3.125 -7.566 3.822 1 98.69 94 PHE A C 1
ATOM 756 O O . PHE A 1 94 ? 4.355 -7.484 3.783 1 98.69 94 PHE A O 1
ATOM 763 N N . LEU A 1 95 ? 2.426 -8.227 2.936 1 98.31 95 LEU A N 1
ATOM 764 C CA . LEU A 1 95 ? 3.047 -8.828 1.76 1 98.31 95 LEU A CA 1
ATOM 765 C C . LEU A 1 95 ? 3.789 -7.777 0.942 1 98.31 95 LEU A C 1
ATOM 767 O O . LEU A 1 95 ? 4.906 -8.016 0.479 1 98.31 95 LEU A O 1
ATOM 771 N N . ASN A 1 96 ? 3.172 -6.637 0.762 1 97.69 96 ASN A N 1
ATOM 772 C CA . ASN A 1 96 ? 3.787 -5.547 0.008 1 97.69 96 ASN A CA 1
ATOM 773 C C . ASN A 1 96 ? 5.043 -5.023 0.701 1 97.69 96 ASN A C 1
ATOM 775 O O . ASN A 1 96 ? 5.988 -4.598 0.038 1 97.69 96 ASN A O 1
ATOM 779 N N . ASP A 1 97 ? 5.066 -5.074 2.07 1 97.31 97 ASP A N 1
ATOM 780 C CA . ASP A 1 97 ? 6.273 -4.703 2.799 1 97.31 97 ASP A CA 1
ATOM 781 C C . ASP A 1 97 ? 7.43 -5.645 2.463 1 97.31 97 ASP A C 1
ATOM 783 O O . ASP A 1 97 ? 8.57 -5.203 2.297 1 97.31 97 ASP A O 1
ATOM 787 N N . ILE A 1 98 ? 7.137 -6.891 2.396 1 97.44 98 ILE A N 1
ATOM 788 C CA . ILE A 1 98 ? 8.148 -7.891 2.057 1 97.44 98 ILE A CA 1
ATOM 789 C C . ILE A 1 98 ? 8.664 -7.641 0.641 1 97.44 98 ILE A C 1
ATOM 791 O O . ILE A 1 98 ? 9.875 -7.594 0.415 1 97.44 98 ILE A O 1
ATOM 795 N N . ARG A 1 99 ? 7.754 -7.406 -0.27 1 97.06 99 ARG A N 1
ATOM 796 C CA . ARG A 1 99 ? 8.125 -7.145 -1.656 1 97.06 99 ARG A CA 1
ATOM 797 C C . ARG A 1 99 ? 8.969 -5.879 -1.767 1 97.06 99 ARG A C 1
ATOM 799 O O . ARG A 1 99 ? 9.969 -5.855 -2.494 1 97.06 99 ARG A O 1
ATOM 806 N N . ALA A 1 100 ? 8.555 -4.836 -1.106 1 96.12 100 ALA A N 1
ATOM 807 C CA . ALA A 1 100 ? 9.289 -3.574 -1.154 1 96.12 100 ALA A CA 1
ATOM 808 C C . ALA A 1 100 ? 10.711 -3.744 -0.622 1 96.12 100 ALA A C 1
ATOM 810 O O . ALA A 1 100 ? 11.656 -3.166 -1.162 1 96.12 100 ALA A O 1
ATOM 811 N N . SER A 1 101 ? 10.812 -4.508 0.435 1 96.12 101 SER A N 1
ATOM 812 C CA . SER A 1 101 ? 12.133 -4.797 0.989 1 96.12 101 SER A CA 1
ATOM 813 C C . SER A 1 101 ? 13.008 -5.527 -0.022 1 96.12 101 SER A C 1
ATOM 815 O O . SER A 1 101 ? 14.164 -5.148 -0.238 1 96.12 101 SER A O 1
ATOM 817 N N . ALA A 1 102 ? 12.5 -6.52 -0.645 1 96.75 102 ALA A N 1
ATOM 818 C CA . ALA A 1 102 ? 13.227 -7.277 -1.66 1 96.75 102 ALA A CA 1
ATOM 819 C C . ALA A 1 102 ? 13.586 -6.395 -2.852 1 96.75 102 ALA A C 1
ATOM 821 O O . ALA A 1 102 ? 14.695 -6.477 -3.385 1 96.75 102 ALA A O 1
ATOM 822 N N . ALA A 1 103 ? 12.672 -5.555 -3.264 1 95.25 103 ALA A N 1
ATOM 823 C CA . ALA A 1 103 ? 12.867 -4.668 -4.406 1 95.25 103 ALA A CA 1
ATOM 824 C C . ALA A 1 103 ? 13.984 -3.66 -4.133 1 95.25 103 ALA A C 1
ATOM 826 O O . ALA A 1 103 ? 14.742 -3.309 -5.039 1 95.25 103 ALA A O 1
ATOM 827 N N . SER A 1 104 ? 14.055 -3.17 -2.881 1 94.12 104 SER A N 1
ATOM 828 C CA . SER A 1 104 ? 15.07 -2.186 -2.52 1 94.12 104 SER A CA 1
ATOM 829 C C . SER A 1 104 ? 16.469 -2.742 -2.717 1 94.12 104 SER A C 1
ATOM 831 O O . SER A 1 104 ? 17.406 -1.993 -3 1 94.12 104 SER A O 1
ATOM 833 N N . VAL A 1 105 ? 16.609 -4.043 -2.619 1 95.69 105 VAL A N 1
ATOM 834 C CA . VAL A 1 105 ? 17.875 -4.707 -2.867 1 95.69 105 VAL A CA 1
ATOM 835 C C . VAL A 1 105 ? 18.047 -4.965 -4.363 1 95.69 105 VAL A C 1
ATOM 837 O O . VAL A 1 105 ? 19.047 -4.566 -4.961 1 95.69 105 VAL A O 1
ATOM 840 N N . HIS A 1 106 ? 17.031 -5.504 -4.941 1 95.12 106 HIS A N 1
ATOM 841 C CA . HIS A 1 106 ? 17.094 -5.973 -6.32 1 95.12 106 HIS A CA 1
ATOM 842 C C . HIS A 1 106 ? 17.406 -4.828 -7.277 1 95.12 106 HIS A C 1
ATOM 844 O O . HIS A 1 106 ? 18.188 -4.992 -8.219 1 95.12 106 HIS A O 1
ATOM 850 N N . TYR A 1 107 ? 16.922 -3.678 -7.039 1 93.12 107 TYR A N 1
ATOM 851 C CA . TYR A 1 107 ? 17.031 -2.58 -7.992 1 93.12 107 TYR A CA 1
ATOM 852 C C . TYR A 1 107 ? 18.156 -1.629 -7.617 1 93.12 107 TYR A C 1
ATOM 854 O O . TYR A 1 107 ? 18.375 -0.622 -8.289 1 93.12 107 TYR A O 1
ATOM 862 N N . GLU A 1 108 ? 18.812 -1.923 -6.492 1 94.31 108 GLU A N 1
ATOM 863 C CA . GLU A 1 108 ? 20 -1.141 -6.156 1 94.31 108 GLU A CA 1
ATOM 864 C C . GLU A 1 108 ? 21.078 -1.308 -7.211 1 94.31 108 GLU A C 1
ATOM 866 O O . GLU A 1 108 ? 21.5 -2.43 -7.516 1 94.31 108 GLU A O 1
ATOM 871 N N . LYS A 1 109 ? 21.625 -0.151 -7.738 1 92.62 109 LYS A N 1
ATOM 872 C CA . LYS A 1 109 ? 22.547 -0.168 -8.875 1 92.62 109 LYS A CA 1
ATOM 873 C C . LYS A 1 109 ? 23.984 -0.38 -8.414 1 92.62 109 LYS A C 1
ATOM 875 O O . LYS A 1 109 ? 24.797 -0.939 -9.148 1 92.62 109 LYS A O 1
ATOM 880 N N . ASP A 1 110 ? 24.266 0.163 -7.289 1 94.56 110 ASP A N 1
ATOM 881 C CA . ASP A 1 110 ? 25.609 -0.006 -6.742 1 94.56 110 ASP A CA 1
ATOM 882 C C . ASP A 1 110 ? 25.781 -1.403 -6.152 1 94.56 110 ASP A C 1
ATOM 884 O O . ASP A 1 110 ? 25.188 -1.732 -5.125 1 94.56 110 ASP A O 1
ATOM 888 N N . GLU A 1 111 ? 26.703 -2.152 -6.766 1 95.19 111 GLU A N 1
ATOM 889 C CA . GLU A 1 111 ? 26.844 -3.566 -6.422 1 95.19 111 GLU A CA 1
ATOM 890 C C . GLU A 1 111 ? 27.297 -3.742 -4.973 1 95.19 111 GLU A C 1
ATOM 892 O O . GLU A 1 111 ? 26.891 -4.695 -4.305 1 95.19 111 GLU A O 1
ATOM 897 N N . ALA A 1 112 ? 28.125 -2.889 -4.523 1 95.25 112 ALA A N 1
ATOM 898 C CA . ALA A 1 112 ? 28.594 -2.992 -3.145 1 95.25 112 ALA A CA 1
ATOM 899 C C . ALA A 1 112 ? 27.469 -2.676 -2.158 1 95.25 112 ALA A C 1
ATOM 901 O O . ALA A 1 112 ? 27.312 -3.363 -1.146 1 95.25 112 ALA A O 1
ATOM 902 N N . VAL A 1 113 ? 26.766 -1.7 -2.439 1 94.88 113 VAL A N 1
ATOM 903 C CA . VAL A 1 113 ? 25.625 -1.321 -1.594 1 94.88 113 VAL A CA 1
ATOM 904 C C . VAL A 1 113 ? 24.562 -2.412 -1.637 1 94.88 113 VAL A C 1
ATOM 906 O O . VAL A 1 113 ? 23.969 -2.742 -0.611 1 94.88 113 VAL A O 1
ATOM 909 N N . LYS A 1 114 ? 24.328 -2.912 -2.785 1 96 114 LYS A N 1
ATOM 910 C CA . LYS A 1 114 ? 23.375 -4 -2.975 1 96 114 LYS A CA 1
ATOM 911 C C . LYS A 1 114 ? 23.719 -5.195 -2.09 1 96 114 LYS A C 1
ATOM 913 O O . LYS A 1 114 ? 22.859 -5.723 -1.387 1 96 114 LYS A O 1
ATOM 918 N N . ALA A 1 115 ? 24.938 -5.621 -2.172 1 96.69 115 ALA A N 1
ATOM 919 C CA . ALA A 1 115 ? 25.391 -6.773 -1.398 1 96.69 115 ALA A CA 1
ATOM 920 C C . ALA A 1 115 ? 25.25 -6.52 0.099 1 96.69 115 ALA A C 1
ATOM 922 O O . ALA A 1 115 ? 24.844 -7.41 0.849 1 96.69 115 ALA A O 1
ATOM 923 N N . LYS A 1 116 ? 25.594 -5.359 0.484 1 96.31 116 LYS A N 1
ATOM 924 C CA . LYS A 1 116 ? 25.516 -4.996 1.896 1 96.31 116 LYS A CA 1
ATOM 925 C C . LYS A 1 116 ? 24.062 -5.004 2.375 1 96.31 116 LYS A C 1
ATOM 927 O O . LYS A 1 116 ? 23.766 -5.527 3.449 1 96.31 116 LYS A O 1
ATOM 932 N N . LYS A 1 117 ? 23.219 -4.438 1.574 1 95.81 117 LYS A N 1
ATOM 933 C CA . LYS A 1 117 ? 21.797 -4.395 1.91 1 95.81 117 LYS A CA 1
ATOM 934 C C . LYS A 1 117 ? 21.203 -5.797 1.981 1 95.81 117 LYS A C 1
ATOM 936 O O . LYS A 1 117 ? 20.422 -6.102 2.887 1 95.81 117 LYS A O 1
ATOM 941 N N . ARG A 1 118 ? 21.516 -6.582 1.032 1 96.88 118 ARG A N 1
ATOM 942 C CA . ARG A 1 118 ? 21.031 -7.961 1.004 1 96.88 118 ARG A CA 1
ATOM 943 C C . ARG A 1 118 ? 21.453 -8.711 2.268 1 96.88 118 ARG A C 1
ATOM 945 O O . ARG A 1 118 ? 20.625 -9.367 2.904 1 96.88 118 ARG A O 1
ATOM 952 N N . ALA A 1 119 ? 22.688 -8.594 2.617 1 97 119 ALA A N 1
ATOM 953 C CA . ALA A 1 119 ? 23.203 -9.281 3.795 1 97 119 ALA A CA 1
ATOM 954 C C . ALA A 1 119 ? 22.5 -8.82 5.062 1 97 119 ALA A C 1
ATOM 956 O O . ALA A 1 119 ? 22.156 -9.633 5.926 1 97 119 ALA A O 1
ATOM 957 N N . GLU A 1 120 ? 22.297 -7.574 5.129 1 96.12 120 GLU A N 1
ATOM 958 C CA . GLU A 1 120 ? 21.625 -7.008 6.293 1 96.12 120 GLU A CA 1
ATOM 959 C C . GLU A 1 120 ? 20.188 -7.527 6.41 1 96.12 120 GLU A C 1
ATOM 961 O O . GLU A 1 120 ? 19.75 -7.93 7.492 1 96.12 120 GLU A O 1
ATOM 966 N N . LEU A 1 121 ? 19.5 -7.52 5.348 1 96.25 121 LEU A N 1
ATOM 967 C CA . LEU A 1 121 ? 18.094 -7.934 5.359 1 96.25 121 LEU A CA 1
ATOM 968 C C . LEU A 1 121 ? 17.969 -9.43 5.609 1 96.25 121 LEU A C 1
ATOM 970 O O . LEU A 1 121 ? 17.047 -9.883 6.285 1 96.25 121 LEU A O 1
ATOM 974 N N . GLU A 1 122 ? 18.875 -10.211 5.055 1 95.81 122 GLU A N 1
ATOM 975 C CA . GLU A 1 122 ? 18.906 -11.656 5.277 1 95.81 122 GLU A CA 1
ATOM 976 C C . GLU A 1 122 ? 19.109 -11.984 6.754 1 95.81 122 GLU A C 1
ATOM 978 O O . GLU A 1 122 ? 18.578 -12.977 7.25 1 95.81 122 GLU A O 1
ATOM 983 N N . GLU A 1 123 ? 19.781 -11.086 7.352 1 95.31 123 GLU A N 1
ATOM 984 C CA . GLU A 1 123 ? 20.109 -11.312 8.758 1 95.31 123 GLU A CA 1
ATOM 985 C C . GLU A 1 123 ? 19.016 -10.758 9.664 1 95.31 123 GLU A C 1
ATOM 987 O O . GLU A 1 123 ? 18.672 -11.359 10.688 1 95.31 123 GLU A O 1
ATOM 992 N N . THR A 1 124 ? 18.391 -9.742 9.281 1 93.19 124 THR A N 1
ATOM 993 C CA . THR A 1 124 ? 17.641 -8.977 10.266 1 93.19 124 THR A CA 1
ATOM 994 C C . THR A 1 124 ? 16.141 -9.047 9.977 1 93.19 124 THR A C 1
ATOM 996 O O . THR A 1 124 ? 15.328 -8.945 10.891 1 93.19 124 THR A O 1
ATOM 999 N N . LYS A 1 125 ? 15.734 -9.18 8.727 1 95.56 125 LYS A N 1
ATOM 1000 C CA . LYS A 1 125 ? 14.328 -8.953 8.406 1 95.56 125 LYS A CA 1
ATOM 1001 C C . LYS A 1 125 ? 13.711 -10.172 7.738 1 95.56 125 LYS A C 1
ATOM 1003 O O . LYS A 1 125 ? 12.625 -10.609 8.125 1 95.56 125 LYS A O 1
ATOM 1008 N N . TYR A 1 126 ? 14.367 -10.758 6.789 1 96.44 126 TYR A N 1
ATOM 1009 C CA . TYR A 1 126 ? 13.766 -11.766 5.914 1 96.44 126 TYR A CA 1
ATOM 1010 C C . TYR A 1 126 ? 13.305 -12.977 6.715 1 96.44 126 TYR A C 1
ATOM 1012 O O . TYR A 1 126 ? 12.203 -13.484 6.5 1 96.44 126 TYR A O 1
ATOM 1020 N N . PRO A 1 127 ? 14.109 -13.445 7.715 1 95.81 127 PRO A N 1
ATOM 1021 C CA . PRO A 1 127 ? 13.625 -14.594 8.477 1 95.81 127 PRO A CA 1
ATOM 1022 C C . PRO A 1 127 ? 12.297 -14.32 9.18 1 95.81 127 PRO A C 1
ATOM 1024 O O . PRO A 1 127 ? 11.383 -15.148 9.133 1 95.81 127 PRO A O 1
ATOM 1027 N N . PHE A 1 128 ? 12.18 -13.188 9.773 1 97 128 PHE A N 1
ATOM 1028 C CA . PHE A 1 128 ? 10.922 -12.828 10.414 1 97 128 PHE A CA 1
ATOM 1029 C C . PHE A 1 128 ? 9.797 -12.734 9.391 1 97 128 PHE A C 1
ATOM 1031 O O . PHE A 1 128 ? 8.695 -13.25 9.617 1 97 128 PHE A O 1
ATOM 1038 N N . PHE A 1 129 ? 10.047 -12.062 8.297 1 97.62 129 PHE A N 1
ATOM 1039 C CA . PHE A 1 129 ? 9.039 -11.875 7.258 1 97.62 129 PHE A CA 1
ATOM 1040 C C . PHE A 1 129 ? 8.5 -13.219 6.773 1 97.62 129 PHE A C 1
ATOM 1042 O O . PHE A 1 129 ? 7.285 -13.414 6.695 1 97.62 129 PHE A O 1
ATOM 1049 N N . PHE A 1 130 ? 9.383 -14.141 6.496 1 97.62 130 PHE A N 1
ATOM 1050 C CA . PHE A 1 130 ? 8.977 -15.414 5.922 1 97.62 130 PHE A CA 1
ATOM 1051 C C . PHE A 1 130 ? 8.289 -16.281 6.969 1 97.62 130 PHE A C 1
ATOM 1053 O O . PHE A 1 130 ? 7.312 -16.969 6.664 1 97.62 130 PHE A O 1
ATOM 1060 N N . GLU A 1 131 ? 8.781 -16.188 8.141 1 97.69 131 GLU A N 1
ATOM 1061 C CA . GLU A 1 131 ? 8.141 -16.938 9.219 1 97.69 131 GLU A CA 1
ATOM 1062 C C . GLU A 1 131 ? 6.719 -16.438 9.461 1 97.69 131 GLU A C 1
ATOM 1064 O O . GLU A 1 131 ? 5.785 -17.234 9.586 1 97.69 131 GLU A O 1
ATOM 1069 N N . LYS A 1 132 ? 6.605 -15.164 9.555 1 98.44 132 LYS A N 1
ATOM 1070 C CA . LYS A 1 132 ? 5.297 -14.57 9.797 1 98.44 132 LYS A CA 1
ATOM 1071 C C . LYS A 1 132 ? 4.336 -14.852 8.648 1 98.44 132 LYS A C 1
ATOM 1073 O O . LYS A 1 132 ? 3.168 -15.172 8.875 1 98.44 132 LYS A O 1
ATOM 1078 N N . LEU A 1 133 ? 4.828 -14.734 7.438 1 98.38 133 LEU A N 1
ATOM 1079 C CA . LEU A 1 133 ? 3.994 -15.031 6.277 1 98.38 133 LEU A CA 1
ATOM 1080 C C . LEU A 1 133 ? 3.553 -16.484 6.289 1 98.38 133 LEU A C 1
ATOM 1082 O O . LEU A 1 133 ? 2.385 -16.797 6.039 1 98.38 133 LEU A O 1
ATOM 1086 N N . ASN A 1 134 ? 4.488 -17.344 6.578 1 98.5 134 ASN A N 1
ATOM 1087 C CA . ASN A 1 134 ? 4.168 -18.766 6.688 1 98.5 134 ASN A CA 1
ATOM 1088 C C . ASN A 1 134 ? 3.109 -19.016 7.758 1 98.5 134 ASN A C 1
ATOM 1090 O O . ASN A 1 134 ? 2.207 -19.844 7.559 1 98.5 134 ASN A O 1
ATOM 1094 N N . GLU A 1 135 ? 3.205 -18.344 8.828 1 98.44 135 GLU A N 1
ATOM 1095 C CA . GLU A 1 135 ? 2.238 -18.469 9.914 1 98.44 135 GLU A CA 1
ATOM 1096 C C . GLU A 1 135 ? 0.857 -17.984 9.477 1 98.44 135 GLU A C 1
ATOM 1098 O O . GLU A 1 135 ? -0.149 -18.641 9.75 1 98.44 135 GLU A O 1
ATOM 1103 N N . ILE A 1 136 ? 0.766 -16.906 8.82 1 98.69 136 ILE A N 1
ATOM 1104 C CA . ILE A 1 136 ? -0.489 -16.344 8.336 1 98.69 136 ILE A CA 1
ATOM 1105 C C . ILE A 1 136 ? -1.176 -17.328 7.402 1 98.69 136 ILE A C 1
ATOM 1107 O O . ILE A 1 136 ? -2.359 -17.641 7.566 1 98.69 136 ILE A O 1
ATOM 1111 N N . LEU A 1 137 ? -0.401 -17.844 6.508 1 98.81 137 LEU A N 1
ATOM 1112 C CA . LEU A 1 137 ? -0.959 -18.75 5.508 1 98.81 137 LEU A CA 1
ATOM 1113 C C . LEU A 1 137 ? -1.4 -20.062 6.148 1 98.81 137 LEU A C 1
ATOM 1115 O O . LEU A 1 137 ? -2.43 -20.625 5.77 1 98.81 137 LEU A O 1
ATOM 1119 N N . THR A 1 138 ? -0.6 -20.484 7.086 1 98.62 138 THR A N 1
ATOM 1120 C CA . THR A 1 138 ? -0.96 -21.719 7.793 1 98.62 138 THR A CA 1
ATOM 1121 C C . THR A 1 138 ? -2.252 -21.516 8.586 1 98.62 138 THR A C 1
ATOM 1123 O O . THR A 1 138 ? -3.164 -22.344 8.508 1 98.62 138 THR A O 1
ATOM 1126 N N . LYS A 1 139 ? -2.371 -20.438 9.266 1 98.38 139 LYS A N 1
ATOM 1127 C CA . LYS A 1 139 ? -3.537 -20.141 10.086 1 98.38 139 LYS A CA 1
ATOM 1128 C C . LYS A 1 139 ? -4.785 -19.953 9.234 1 98.38 139 LYS A C 1
ATOM 1130 O O . LYS A 1 139 ? -5.895 -20.297 9.656 1 98.38 139 LYS A O 1
ATOM 1135 N N . ASN A 1 140 ? -4.574 -19.531 8.062 1 98.62 140 ASN A N 1
ATOM 1136 C CA . ASN A 1 140 ? -5.695 -19.203 7.184 1 98.62 140 ASN A CA 1
ATOM 1137 C C . ASN A 1 140 ? -5.914 -20.281 6.129 1 98.62 140 ASN A C 1
ATOM 1139 O O . ASN A 1 140 ? -6.34 -19.984 5.012 1 98.62 140 ASN A O 1
ATOM 1143 N N . ASN A 1 141 ? -5.516 -21.469 6.402 1 98.25 141 ASN A N 1
ATOM 1144 C CA . ASN A 1 141 ? -5.816 -22.609 5.551 1 98.25 141 ASN A CA 1
ATOM 1145 C C . ASN A 1 141 ? -5.277 -22.422 4.137 1 98.25 141 ASN A C 1
ATOM 1147 O O . ASN A 1 141 ? -5.973 -22.703 3.158 1 98.25 141 ASN A O 1
ATOM 1151 N N . GLY A 1 142 ? -4.098 -21.797 4.02 1 98.5 142 GLY A N 1
ATOM 1152 C CA . GLY A 1 142 ? -3.443 -21.672 2.729 1 98.5 142 GLY A CA 1
ATOM 1153 C C . GLY A 1 142 ? -3.855 -20.406 1.978 1 98.5 142 GLY A C 1
ATOM 1154 O O . GLY A 1 142 ? -3.541 -20.266 0.795 1 98.5 142 GLY A O 1
ATOM 1155 N N . HIS A 1 143 ? -4.629 -19.547 2.68 1 98.88 143 HIS A N 1
ATOM 1156 C CA . HIS A 1 143 ? -5.047 -18.266 2.1 1 98.88 143 HIS A CA 1
ATOM 1157 C C . HIS A 1 143 ? -4.426 -17.094 2.842 1 98.88 143 HIS A C 1
ATOM 1159 O O . HIS A 1 143 ? -4.027 -17.234 4 1 98.88 143 HIS A O 1
ATOM 1165 N N . ILE A 1 144 ? -4.312 -15.953 2.186 1 98.75 144 ILE A N 1
ATOM 1166 C CA . ILE A 1 144 ? -3.654 -14.789 2.771 1 98.75 144 ILE A CA 1
ATOM 1167 C C . ILE A 1 144 ? -4.48 -14.266 3.945 1 98.75 144 ILE A C 1
ATOM 1169 O O . ILE A 1 144 ? -3.941 -13.648 4.863 1 98.75 144 ILE A O 1
ATOM 1173 N N . ALA A 1 145 ? -5.828 -14.562 3.896 1 98.88 145 ALA A N 1
ATOM 1174 C CA . ALA A 1 145 ? -6.711 -14.039 4.934 1 98.88 145 ALA A CA 1
ATOM 1175 C C . ALA A 1 145 ? -8 -14.852 5.016 1 98.88 145 ALA A C 1
ATOM 1177 O O . ALA A 1 145 ? -8.383 -15.516 4.047 1 98.88 145 ALA A O 1
ATOM 1178 N N . LEU A 1 146 ? -8.648 -14.922 6.176 1 98.81 146 LEU A N 1
ATOM 1179 C CA . LEU A 1 146 ? -10.023 -15.328 6.441 1 98.81 146 LEU A CA 1
ATOM 1180 C C . LEU A 1 146 ? -10.188 -16.828 6.27 1 98.81 146 LEU A C 1
ATOM 1182 O O . LEU A 1 146 ? -11.297 -17.359 6.422 1 98.81 146 LEU A O 1
ATOM 1186 N N . GLY A 1 147 ? -9.156 -17.531 5.93 1 98.69 147 GLY A N 1
ATOM 1187 C CA . GLY A 1 147 ? -9.234 -18.969 5.746 1 98.69 147 GLY A CA 1
ATOM 1188 C C . GLY A 1 147 ? -9.977 -19.375 4.484 1 98.69 147 GLY A C 1
ATOM 1189 O O . GLY A 1 147 ? -10.438 -20.5 4.363 1 98.69 147 GLY A O 1
ATOM 1190 N N . LYS A 1 148 ? -10.148 -18.406 3.629 1 98.62 148 LYS A N 1
ATOM 1191 C CA . LYS A 1 148 ? -10.844 -18.625 2.367 1 98.62 148 LYS A CA 1
ATOM 1192 C C . LYS A 1 148 ? -10.289 -17.734 1.263 1 98.62 148 LYS A C 1
ATOM 1194 O O . LYS A 1 148 ? -9.484 -16.844 1.526 1 98.62 148 LYS A O 1
ATOM 1199 N N . LEU A 1 149 ? -10.773 -18.016 0.01 1 98.81 149 LEU A N 1
ATOM 1200 C CA . LEU A 1 149 ? -10.305 -17.266 -1.15 1 98.81 149 LEU A CA 1
ATOM 1201 C C . LEU A 1 149 ? -10.719 -15.797 -1.046 1 98.81 149 LEU A C 1
ATOM 1203 O O . LEU A 1 149 ? -11.891 -15.492 -0.807 1 98.81 149 LEU A O 1
ATOM 1207 N N . THR A 1 150 ? -9.773 -14.883 -1.17 1 98.94 150 THR A N 1
ATOM 1208 C CA . THR A 1 150 ? -9.992 -13.445 -1.231 1 98.94 150 THR A CA 1
ATOM 1209 C C . THR A 1 150 ? -9.156 -12.82 -2.344 1 98.94 150 THR A C 1
ATOM 1211 O O . THR A 1 150 ? -8.328 -13.492 -2.955 1 98.94 150 THR A O 1
ATOM 1214 N N . TRP A 1 151 ? -9.344 -11.531 -2.588 1 98.94 151 TRP A N 1
ATOM 1215 C CA . TRP A 1 151 ? -8.555 -10.859 -3.613 1 98.94 151 TRP A CA 1
ATOM 1216 C C . TRP A 1 151 ? -7.082 -10.82 -3.223 1 98.94 151 TRP A C 1
ATOM 1218 O O . TRP A 1 151 ? -6.207 -10.703 -4.086 1 98.94 151 TRP A O 1
ATOM 1228 N N . GLY A 1 152 ? -6.828 -10.961 -1.911 1 98.94 152 GLY A N 1
ATOM 1229 C CA . GLY A 1 152 ? -5.441 -10.992 -1.466 1 98.94 152 GLY A CA 1
ATOM 1230 C C . GLY A 1 152 ? -4.672 -12.188 -1.997 1 98.94 152 GLY A C 1
ATOM 1231 O O . GLY A 1 152 ? -3.459 -12.102 -2.207 1 98.94 152 GLY A O 1
ATOM 1232 N N . ASP A 1 153 ? -5.363 -13.289 -2.17 1 98.94 153 ASP A N 1
ATOM 1233 C CA . ASP A 1 153 ? -4.711 -14.477 -2.721 1 98.94 153 ASP A CA 1
ATOM 1234 C C . ASP A 1 153 ? -4.242 -14.227 -4.152 1 98.94 153 ASP A C 1
ATOM 1236 O O . ASP A 1 153 ? -3.221 -14.773 -4.578 1 98.94 153 ASP A O 1
ATOM 1240 N N . PHE A 1 154 ? -4.965 -13.422 -4.875 1 98.94 154 PHE A N 1
ATOM 1241 C CA . PHE A 1 154 ? -4.59 -13.102 -6.25 1 98.94 154 PHE A CA 1
ATOM 1242 C C . PHE A 1 154 ? -3.389 -12.164 -6.281 1 98.94 154 PHE A C 1
ATOM 1244 O O . PHE A 1 154 ? -2.518 -12.289 -7.145 1 98.94 154 PHE A O 1
ATOM 1251 N N . VAL A 1 155 ? -3.338 -11.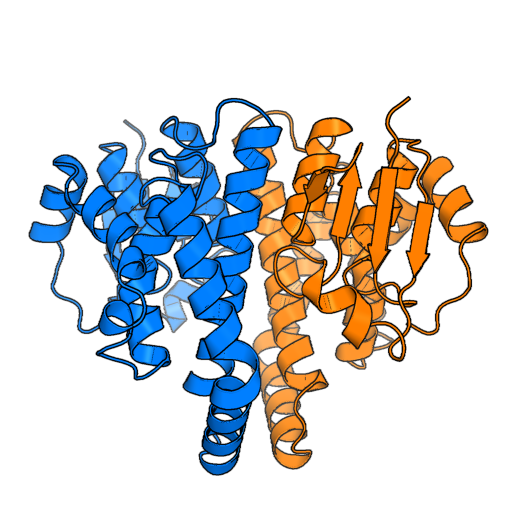195 -5.348 1 98.81 155 VAL A N 1
ATOM 1252 C CA . VAL A 1 155 ? -2.146 -10.367 -5.219 1 98.81 155 VAL A CA 1
ATOM 1253 C C . VAL A 1 155 ? -0.927 -11.242 -4.945 1 98.81 155 VAL A C 1
ATOM 1255 O O . VAL A 1 155 ? 0.107 -11.102 -5.602 1 98.81 155 VAL A O 1
ATOM 1258 N N . TYR A 1 156 ? -1.107 -12.133 -4.016 1 98.62 156 TYR A N 1
ATOM 1259 C CA . TYR A 1 156 ? -0.042 -13.055 -3.639 1 98.62 156 TYR A CA 1
ATOM 1260 C C . TYR A 1 156 ? 0.399 -13.891 -4.832 1 98.62 156 TYR A C 1
ATOM 1262 O O . TYR A 1 156 ? 1.583 -13.914 -5.18 1 98.62 156 TYR A O 1
ATOM 1270 N N . ALA A 1 157 ? -0.505 -14.539 -5.461 1 97.75 157 ALA A N 1
ATOM 1271 C CA . ALA A 1 157 ? -0.215 -15.461 -6.559 1 97.75 157 ALA A CA 1
ATOM 1272 C C . ALA A 1 157 ? 0.419 -14.734 -7.738 1 97.75 157 ALA A C 1
ATOM 1274 O O . ALA A 1 157 ? 1.317 -15.266 -8.391 1 97.75 157 ALA A O 1
ATOM 1275 N N . GLY A 1 158 ? -0.068 -13.578 -7.973 1 96.56 158 GLY A N 1
ATOM 1276 C CA . GLY A 1 158 ? 0.446 -12.812 -9.094 1 96.56 158 GLY A CA 1
ATOM 1277 C C . GLY A 1 158 ? 1.881 -12.359 -8.906 1 96.56 158 GLY A C 1
ATOM 1278 O O . GLY A 1 158 ? 2.635 -12.234 -9.875 1 96.56 158 GLY A O 1
ATOM 1279 N N . MET A 1 159 ? 2.26 -12.117 -7.676 1 95.19 159 MET A N 1
ATOM 1280 C CA . MET A 1 159 ? 3.551 -11.469 -7.453 1 95.19 159 MET A CA 1
ATOM 1281 C C . MET A 1 159 ? 4.574 -12.469 -6.926 1 95.19 159 MET A C 1
ATOM 1283 O O . MET A 1 159 ? 5.77 -12.18 -6.879 1 95.19 159 MET A O 1
ATOM 1287 N N . TYR A 1 160 ? 4.172 -13.68 -6.562 1 93.94 160 TYR A N 1
ATOM 1288 C CA . TYR A 1 160 ? 5.012 -14.578 -5.781 1 93.94 160 TYR A CA 1
ATOM 1289 C C . TYR A 1 160 ? 6.277 -14.945 -6.547 1 93.94 160 TYR A C 1
ATOM 1291 O O . TYR A 1 160 ? 7.379 -14.891 -5.996 1 93.94 160 TYR A O 1
ATOM 1299 N N . ASP A 1 161 ? 6.164 -15.328 -7.773 1 90.56 161 ASP A N 1
ATOM 1300 C CA . ASP A 1 161 ? 7.34 -15.734 -8.531 1 90.56 161 ASP A CA 1
ATOM 1301 C C . ASP A 1 161 ? 8.305 -14.562 -8.719 1 90.56 161 ASP A C 1
ATOM 1303 O O . ASP A 1 161 ? 9.523 -14.742 -8.703 1 90.56 161 ASP A O 1
ATOM 1307 N N . TYR A 1 162 ? 7.781 -13.398 -8.938 1 92.62 162 TYR A N 1
ATOM 1308 C CA . TYR A 1 162 ? 8.57 -12.172 -9.016 1 92.62 162 TYR A CA 1
ATOM 1309 C C . TYR A 1 162 ? 9.312 -11.914 -7.715 1 92.62 162 TYR A C 1
ATOM 1311 O O . TYR A 1 162 ? 10.508 -11.594 -7.723 1 92.62 162 TYR A O 1
ATOM 1319 N N . LEU A 1 163 ? 8.602 -12.102 -6.59 1 93.88 163 LEU A N 1
ATOM 1320 C CA . LEU A 1 163 ? 9.195 -11.938 -5.262 1 93.88 163 LEU A CA 1
ATOM 1321 C C . LEU A 1 163 ? 10.32 -12.938 -5.043 1 93.88 163 LEU A C 1
ATOM 1323 O O . LEU A 1 163 ? 11.414 -12.562 -4.617 1 93.88 163 LEU A O 1
ATOM 1327 N N . LYS A 1 164 ? 10.102 -14.148 -5.395 1 93.06 164 LYS A N 1
ATOM 1328 C CA . LYS A 1 164 ? 11.102 -15.203 -5.23 1 93.06 164 LYS A CA 1
ATOM 1329 C C . LYS A 1 164 ? 12.344 -14.914 -6.059 1 93.06 164 LYS A C 1
ATOM 1331 O O . LYS A 1 164 ? 13.469 -15.148 -5.602 1 93.06 164 LYS A O 1
ATOM 1336 N N . ALA A 1 165 ? 12.156 -14.453 -7.242 1 92 165 ALA A N 1
ATOM 1337 C CA . ALA A 1 165 ? 13.273 -14.094 -8.109 1 92 165 ALA A CA 1
ATOM 1338 C C . ALA A 1 165 ? 14.102 -12.969 -7.492 1 92 165 ALA A C 1
ATOM 1340 O O . ALA A 1 165 ? 1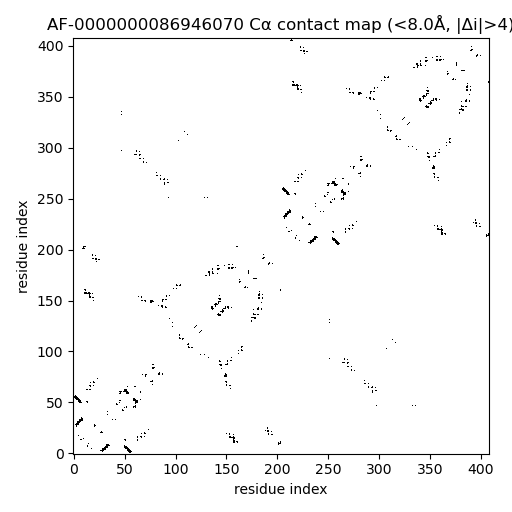5.336 -13.016 -7.496 1 92 165 ALA A O 1
ATOM 1341 N N . MET A 1 166 ? 13.461 -11.953 -6.938 1 94.12 166 MET A N 1
ATOM 1342 C CA . MET A 1 166 ? 14.156 -10.828 -6.324 1 94.12 166 MET A CA 1
ATOM 1343 C C . MET A 1 166 ? 14.953 -11.281 -5.105 1 94.12 166 MET A C 1
ATOM 1345 O O . MET A 1 166 ? 16.047 -10.766 -4.84 1 94.12 166 MET A O 1
ATOM 1349 N N . LEU A 1 167 ? 14.414 -12.258 -4.434 1 94.5 167 LEU A N 1
ATOM 1350 C CA . LEU A 1 167 ? 15.023 -12.742 -3.199 1 94.5 167 LEU A CA 1
ATOM 1351 C C . LEU A 1 167 ? 16.172 -13.688 -3.498 1 94.5 167 LEU A C 1
ATOM 1353 O O . LEU A 1 167 ? 17.016 -13.953 -2.629 1 94.5 167 LEU A O 1
ATOM 1357 N N . GLN A 1 168 ? 16.203 -14.273 -4.711 1 92.06 168 GLN A N 1
ATOM 1358 C CA . GLN A 1 168 ? 17.203 -15.266 -5.113 1 92.06 168 GLN A CA 1
ATOM 1359 C C . GLN A 1 168 ? 17.219 -16.453 -4.148 1 92.06 168 GLN A C 1
ATOM 1361 O O . GLN A 1 168 ? 18.281 -16.859 -3.684 1 92.06 168 GLN A O 1
ATOM 1366 N N . LYS A 1 169 ? 16.031 -16.828 -3.828 1 92.31 169 LYS A N 1
ATOM 1367 C CA . LYS A 1 169 ? 15.852 -17.969 -2.934 1 92.31 169 LYS A CA 1
ATOM 1368 C C . LYS A 1 169 ? 14.953 -19.031 -3.566 1 92.31 169 LYS A C 1
ATOM 1370 O O . LYS A 1 169 ? 13.82 -19.234 -3.125 1 92.31 169 LYS A O 1
ATOM 1375 N N . PRO A 1 170 ? 15.508 -19.812 -4.41 1 88.81 170 PRO A N 1
ATOM 1376 C CA . PRO A 1 170 ? 14.703 -20.781 -5.148 1 88.81 170 PRO A CA 1
ATOM 1377 C C . PRO A 1 170 ? 14.117 -21.875 -4.25 1 88.81 170 PRO A C 1
ATOM 1379 O O . PRO A 1 170 ? 13.109 -22.5 -4.602 1 88.81 170 PRO A O 1
ATOM 1382 N N . ASP A 1 171 ? 14.648 -22.016 -3.059 1 90.38 171 ASP A N 1
ATOM 1383 C CA . ASP A 1 171 ? 14.219 -23.094 -2.189 1 90.38 171 ASP A CA 1
ATOM 1384 C C . ASP A 1 171 ? 13.43 -22.578 -0.994 1 90.38 171 ASP A C 1
ATOM 1386 O O . ASP A 1 171 ? 13.305 -23.266 0.023 1 90.38 171 ASP A O 1
ATOM 1390 N N . LEU A 1 172 ? 12.883 -21.406 -1.113 1 94.38 172 LEU A N 1
ATOM 1391 C CA . LEU A 1 172 ? 12.203 -20.734 -0.014 1 94.38 172 LEU A CA 1
ATOM 1392 C C . LEU A 1 172 ? 11.094 -21.625 0.559 1 94.38 172 LEU A C 1
ATOM 1394 O O . LEU A 1 172 ? 10.922 -21.688 1.778 1 94.38 172 LEU A O 1
ATOM 1398 N N . GLU A 1 173 ? 10.391 -22.359 -0.286 1 95.06 173 GLU A N 1
ATOM 1399 C CA . GLU A 1 173 ? 9.234 -23.141 0.131 1 95.06 173 GLU A CA 1
ATOM 1400 C C . GLU A 1 173 ? 9.672 -24.391 0.893 1 95.06 173 GLU A C 1
ATOM 1402 O O . GLU A 1 173 ? 8.859 -25.031 1.564 1 95.06 173 GLU A O 1
ATOM 1407 N N . GLN A 1 174 ? 10.875 -24.844 0.728 1 95.06 174 GLN A N 1
ATOM 1408 C CA . GLN A 1 174 ? 11.375 -25.969 1.509 1 95.06 174 GLN A CA 1
ATOM 1409 C C . GLN A 1 174 ? 11.367 -25.656 3 1 95.06 174 GLN A C 1
ATOM 1411 O O . GLN A 1 174 ? 11.023 -26.5 3.822 1 95.06 174 GLN A O 1
ATOM 1416 N N . LYS A 1 175 ? 11.727 -24.484 3.322 1 95.12 175 LYS A N 1
ATOM 1417 C CA . LYS A 1 175 ? 11.758 -24.047 4.715 1 95.12 175 LYS A CA 1
ATOM 1418 C C . LYS A 1 175 ? 10.383 -23.562 5.168 1 95.12 175 LYS A C 1
ATOM 1420 O O . LYS A 1 175 ? 10.016 -23.719 6.336 1 95.12 175 LYS A O 1
ATOM 1425 N N . TYR A 1 176 ? 9.648 -22.984 4.207 1 97.31 176 TYR A N 1
ATOM 1426 C CA . TYR A 1 176 ? 8.32 -22.453 4.488 1 97.31 176 TYR A CA 1
ATOM 1427 C C . TYR A 1 176 ? 7.281 -23.047 3.549 1 97.31 176 TYR A C 1
ATOM 1429 O O . TYR A 1 176 ? 6.844 -22.391 2.598 1 97.31 176 TYR A O 1
ATOM 1437 N N . PRO A 1 177 ? 6.762 -24.125 3.834 1 95.75 177 PRO A N 1
ATOM 1438 C CA . PRO A 1 177 ? 5.961 -24.922 2.891 1 95.75 177 PRO A CA 1
ATOM 1439 C C . PRO A 1 177 ? 4.621 -24.266 2.568 1 95.75 177 PRO A C 1
ATOM 1441 O O . PRO A 1 177 ? 4.039 -24.516 1.513 1 95.75 177 PRO A O 1
ATOM 1444 N N . ALA A 1 178 ? 4.141 -23.406 3.459 1 98 178 ALA A N 1
ATOM 1445 C CA . ALA A 1 178 ? 2.818 -22.828 3.23 1 98 178 ALA A CA 1
ATOM 1446 C C . ALA A 1 178 ? 2.865 -21.766 2.125 1 98 178 ALA A C 1
ATOM 1448 O O . ALA A 1 178 ? 1.825 -21.375 1.59 1 98 178 ALA A O 1
ATOM 1449 N N . LEU A 1 179 ? 4.074 -21.344 1.746 1 98.06 179 LEU A N 1
ATOM 1450 C CA . LEU A 1 179 ? 4.219 -20.172 0.88 1 98.06 179 LEU A CA 1
ATOM 1451 C C . LEU A 1 179 ? 3.676 -20.469 -0.516 1 98.06 179 LEU A C 1
ATOM 1453 O O . LEU A 1 179 ? 3.344 -19.547 -1.263 1 98.06 179 LEU A O 1
ATOM 1457 N N . ARG A 1 180 ? 3.471 -21.656 -0.872 1 96.5 180 ARG A N 1
ATOM 1458 C CA . ARG A 1 180 ? 3.006 -21.969 -2.219 1 96.5 180 ARG A CA 1
ATOM 1459 C C . ARG A 1 180 ? 1.487 -22.094 -2.256 1 96.5 180 ARG A C 1
ATOM 1461 O O . ARG A 1 180 ? 0.884 -22.078 -3.332 1 96.5 180 ARG A O 1
ATOM 1468 N N . LYS A 1 181 ? 0.863 -22.172 -1.162 1 97.94 181 LYS A N 1
ATOM 1469 C CA . LYS A 1 181 ? -0.527 -22.609 -1.056 1 97.94 181 LYS A CA 1
ATOM 1470 C C . LYS A 1 181 ? -1.465 -21.625 -1.746 1 97.94 181 LYS A C 1
ATOM 1472 O O . LYS A 1 181 ? -2.377 -22.031 -2.471 1 97.94 181 LYS A O 1
ATOM 1477 N N . PRO A 1 182 ? -1.285 -20.312 -1.543 1 98.5 182 PRO A N 1
ATOM 1478 C CA . PRO A 1 182 ? -2.215 -19.406 -2.234 1 98.5 182 PRO A CA 1
ATOM 1479 C C . PRO A 1 182 ? -2.102 -19.5 -3.756 1 98.5 182 PRO A C 1
ATOM 1481 O O . PRO A 1 182 ? -3.096 -19.328 -4.465 1 98.5 182 PRO A O 1
ATOM 1484 N N . ILE A 1 183 ? -0.905 -19.75 -4.254 1 97.44 183 ILE A N 1
ATOM 1485 C CA . ILE A 1 183 ? -0.682 -19.891 -5.691 1 97.44 183 ILE A CA 1
ATOM 1486 C C . ILE A 1 183 ? -1.446 -21.094 -6.219 1 97.44 183 ILE A C 1
ATOM 1488 O O . ILE A 1 183 ? -2.162 -21 -7.219 1 97.44 183 ILE A O 1
ATOM 1492 N N . GLU A 1 184 ? -1.28 -22.141 -5.527 1 97.69 184 GLU A N 1
ATOM 1493 C CA . GLU A 1 184 ? -1.981 -23.375 -5.902 1 97.69 184 GLU A CA 1
ATOM 1494 C C . GLU A 1 184 ? -3.494 -23.172 -5.879 1 97.69 184 GLU A C 1
ATOM 1496 O O . GLU A 1 184 ? -4.199 -23.625 -6.785 1 97.69 184 GLU A O 1
ATOM 1501 N N . ALA A 1 185 ? -3.99 -22.531 -4.855 1 98.44 185 ALA A N 1
ATOM 1502 C CA . ALA A 1 185 ? -5.422 -22.281 -4.723 1 98.44 185 ALA A CA 1
ATOM 1503 C C . ALA A 1 185 ? -5.949 -21.469 -5.895 1 98.44 185 ALA A C 1
ATOM 1505 O O . ALA A 1 185 ? -6.996 -21.781 -6.461 1 98.44 185 ALA A O 1
ATOM 1506 N N . VAL A 1 186 ? -5.25 -20.422 -6.277 1 98.81 186 VAL A N 1
ATOM 1507 C CA . VAL A 1 186 ? -5.684 -19.516 -7.336 1 98.81 186 VAL A CA 1
ATOM 1508 C C . VAL A 1 186 ? -5.598 -20.219 -8.688 1 98.81 186 VAL A C 1
ATOM 1510 O O . VAL A 1 186 ? -6.531 -20.156 -9.492 1 98.81 186 VAL A O 1
ATOM 1513 N N . LEU A 1 187 ? -4.527 -20.969 -8.914 1 97.56 187 LEU A N 1
ATOM 1514 C CA . LEU A 1 187 ? -4.293 -21.594 -10.219 1 97.56 187 LEU A CA 1
ATOM 1515 C C . LEU A 1 187 ? -5.188 -22.812 -10.406 1 97.56 187 LEU A C 1
ATOM 1517 O O . LEU A 1 187 ? -5.348 -23.297 -11.531 1 97.56 187 LEU A O 1
ATOM 1521 N N . ALA A 1 188 ? -5.781 -23.266 -9.375 1 98.19 188 ALA A N 1
ATOM 1522 C CA . ALA A 1 188 ? -6.68 -24.406 -9.453 1 98.19 188 ALA A CA 1
ATOM 1523 C C . ALA A 1 188 ? -8.055 -24 -9.961 1 98.19 188 ALA A C 1
ATOM 1525 O O . ALA A 1 188 ? -8.867 -24.844 -10.344 1 98.19 188 ALA A O 1
ATOM 1526 N N . ILE A 1 189 ? -8.336 -22.75 -9.93 1 98.62 189 ILE A N 1
ATOM 1527 C CA . ILE A 1 189 ? -9.625 -22.25 -10.414 1 98.62 189 ILE A CA 1
ATOM 1528 C C . ILE A 1 189 ? -9.695 -22.406 -11.93 1 98.62 189 ILE A C 1
ATOM 1530 O O . ILE A 1 189 ? -8.883 -21.828 -12.656 1 98.62 189 ILE A O 1
ATOM 1534 N N . PRO A 1 190 ? -10.664 -23.031 -12.438 1 98.44 190 PRO A N 1
ATOM 1535 C CA . PRO A 1 190 ? -10.68 -23.391 -13.859 1 98.44 190 PRO A CA 1
ATOM 1536 C C . PRO A 1 190 ? -10.555 -22.188 -14.781 1 98.44 190 PRO A C 1
ATOM 1538 O O . PRO A 1 190 ? -9.758 -22.203 -15.719 1 98.44 190 PRO A O 1
ATOM 1541 N N . LYS A 1 191 ? -11.297 -21.125 -14.523 1 98.12 191 LYS A N 1
ATOM 1542 C CA . LYS A 1 191 ? -11.227 -19.938 -15.375 1 98.12 191 LYS A CA 1
ATOM 1543 C C . LYS A 1 191 ? -9.836 -19.312 -15.344 1 98.12 191 LYS A C 1
ATOM 1545 O O . LYS A 1 191 ? -9.352 -18.812 -16.359 1 98.12 191 LYS A O 1
ATOM 1550 N N . VAL A 1 192 ? -9.219 -19.344 -14.188 1 98.69 192 VAL A N 1
ATOM 1551 C CA . VAL A 1 192 ? -7.887 -18.766 -14.023 1 98.69 192 VAL A CA 1
ATOM 1552 C C . VAL A 1 192 ? -6.859 -19.656 -14.734 1 98.69 192 VAL A C 1
ATOM 1554 O O . VAL A 1 192 ? -5.988 -19.141 -15.445 1 98.69 192 VAL A O 1
ATOM 1557 N N . LYS A 1 193 ? -6.965 -20.938 -14.547 1 97.94 193 LYS A N 1
ATOM 1558 C CA . LYS A 1 193 ? -6.066 -21.875 -15.203 1 97.94 193 LYS A CA 1
ATOM 1559 C C . LYS A 1 193 ? -6.129 -21.734 -16.719 1 97.94 193 LYS A C 1
ATOM 1561 O O . LYS A 1 193 ? -5.094 -21.75 -17.391 1 97.94 193 LYS A O 1
ATOM 1566 N N . ALA A 1 194 ? -7.312 -21.641 -17.219 1 98 194 ALA A N 1
ATOM 1567 C CA . ALA A 1 194 ? -7.488 -21.484 -18.656 1 98 194 ALA A CA 1
ATOM 1568 C C . ALA A 1 194 ? -6.785 -20.234 -19.172 1 98 194 ALA A C 1
ATOM 1570 O O . ALA A 1 194 ? -6.133 -20.25 -20.219 1 98 194 ALA A O 1
ATOM 1571 N N . TYR A 1 195 ? -6.953 -19.125 -18.422 1 97.75 195 TYR A N 1
ATOM 1572 C CA . TYR A 1 195 ? -6.301 -17.875 -18.797 1 97.75 195 TYR A CA 1
ATOM 1573 C C . TYR A 1 195 ? -4.785 -18.031 -18.797 1 97.75 195 TYR A C 1
ATOM 1575 O O . TYR A 1 195 ? -4.105 -17.625 -19.734 1 97.75 195 TYR A O 1
ATOM 1583 N N . VAL A 1 196 ? -4.262 -18.641 -17.719 1 96.44 196 VAL A N 1
ATOM 1584 C CA . VAL A 1 196 ? -2.82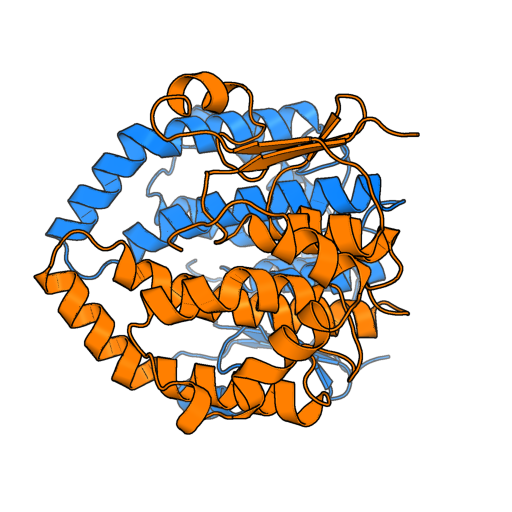 -18.766 -17.547 1 96.44 196 VAL A CA 1
ATOM 1585 C C . VAL A 1 196 ? -2.25 -19.672 -18.641 1 96.44 196 VAL A C 1
ATOM 1587 O O . VAL A 1 196 ? -1.185 -19.391 -19.188 1 96.44 196 VAL A O 1
ATOM 1590 N N . ASP A 1 197 ? -2.955 -20.703 -18.953 1 95.88 197 ASP A N 1
ATOM 1591 C CA . ASP A 1 197 ? -2.512 -21.656 -19.984 1 95.88 197 ASP A CA 1
ATOM 1592 C C . ASP A 1 197 ? -2.453 -20.984 -21.359 1 95.88 197 ASP A C 1
ATOM 1594 O O . ASP A 1 197 ? -1.626 -21.344 -22.188 1 95.88 197 ASP A O 1
ATOM 1598 N N . ALA A 1 198 ? -3.295 -20.047 -21.578 1 96.31 198 ALA A N 1
ATOM 1599 C CA . ALA A 1 198 ? -3.402 -19.422 -22.875 1 96.31 198 ALA A CA 1
ATOM 1600 C C . ALA A 1 198 ? -2.49 -18.203 -22.969 1 96.31 198 ALA A C 1
ATOM 1602 O O . ALA A 1 198 ? -2.236 -17.688 -24.062 1 96.31 198 ALA A O 1
ATOM 1603 N N . ALA A 1 199 ? -2.082 -17.672 -21.797 1 94.06 199 ALA A N 1
ATOM 1604 C CA . ALA A 1 199 ? -1.277 -16.453 -21.766 1 94.06 199 ALA A CA 1
ATOM 1605 C C . ALA A 1 199 ? 0.094 -16.688 -22.391 1 94.06 199 ALA A C 1
ATOM 1607 O O . ALA A 1 199 ? 0.63 -17.797 -22.344 1 94.06 199 ALA A O 1
ATOM 1608 N N . PRO A 1 200 ? 0.635 -15.641 -23.031 1 92.75 200 PRO A N 1
ATOM 1609 C CA . PRO A 1 200 ? 1.993 -15.789 -23.562 1 92.75 200 PRO A CA 1
ATOM 1610 C C . PRO A 1 200 ? 3.021 -16.094 -22.469 1 92.75 200 PRO A C 1
ATOM 1612 O O . PRO A 1 200 ? 2.877 -15.625 -21.344 1 92.75 200 PRO A O 1
ATOM 1615 N N . SER A 1 201 ? 4.031 -16.781 -22.844 1 88.44 201 SER A N 1
ATOM 1616 C CA . SER A 1 201 ? 5.109 -17.078 -21.906 1 88.44 201 SER A CA 1
ATOM 1617 C C . SER A 1 201 ? 5.902 -15.82 -21.578 1 88.44 201 SER A C 1
ATOM 1619 O O . SER A 1 201 ? 6.18 -15 -22.453 1 88.44 201 SER A O 1
ATOM 1621 N N . THR A 1 202 ? 6.051 -15.648 -20.266 1 84.62 202 THR A N 1
ATOM 1622 C CA . THR A 1 202 ? 6.867 -14.531 -19.812 1 84.62 202 THR A CA 1
ATOM 1623 C C . THR A 1 202 ? 8.008 -15.016 -18.922 1 84.62 202 THR A C 1
ATOM 1625 O O . THR A 1 202 ? 7.887 -16.047 -18.25 1 84.62 202 THR A O 1
ATOM 1628 N N . GLU A 1 203 ? 9.281 -14.445 -19.094 1 66.94 203 GLU A N 1
ATOM 1629 C CA . GLU A 1 203 ? 10.445 -14.875 -18.312 1 66.94 203 GLU A CA 1
ATOM 1630 C C . GLU A 1 203 ? 10.203 -14.711 -16.812 1 66.94 203 GLU A C 1
ATOM 1632 O O . GLU A 1 203 ? 10.703 -15.5 -16.016 1 66.94 203 GLU A O 1
ATOM 1637 N N . LEU A 1 204 ? 9.617 -13.508 -16.516 1 64.25 204 LEU A N 1
ATOM 1638 C CA . LEU A 1 204 ? 9.344 -13.297 -15.094 1 64.25 204 LEU A CA 1
ATOM 1639 C C . LEU A 1 204 ? 7.84 -13.273 -14.836 1 64.25 204 LEU A C 1
ATOM 1641 O O . LEU A 1 204 ? 7.078 -12.727 -15.633 1 64.25 204 LEU A O 1
ATOM 1645 N N . MET B 1 1 ? -18.109 1.771 26.281 1 86.88 1 MET B N 1
ATOM 1646 C CA . MET B 1 1 ? -17.328 2.271 25.156 1 86.88 1 MET B CA 1
ATOM 1647 C C . MET B 1 1 ? -16.109 1.391 24.922 1 86.88 1 MET B C 1
ATOM 1649 O O . MET B 1 1 ? -15.562 0.803 25.859 1 86.88 1 MET B O 1
ATOM 1653 N N . PRO B 1 2 ? -15.688 1.145 23.578 1 94.19 2 PRO B N 1
ATOM 1654 C CA . PRO B 1 2 ? -14.516 0.286 23.375 1 94.19 2 PRO B CA 1
ATOM 1655 C C . PRO B 1 2 ? -13.25 0.847 24 1 94.19 2 PRO B C 1
ATOM 1657 O O . PRO B 1 2 ? -13.102 2.064 24.141 1 94.19 2 PRO B O 1
ATOM 1660 N N . ASN B 1 3 ? -12.422 -0.044 24.547 1 98.06 3 ASN B N 1
ATOM 1661 C CA . ASN B 1 3 ? -11.078 0.33 24.969 1 98.06 3 ASN B CA 1
ATOM 1662 C C . ASN B 1 3 ? -10.117 0.411 23.797 1 98.06 3 ASN B C 1
ATOM 1664 O O . ASN B 1 3 ? -9.805 -0.606 23.172 1 98.06 3 ASN B O 1
ATOM 1668 N N . VAL B 1 4 ? -9.695 1.627 23.5 1 98.69 4 VAL B N 1
ATOM 1669 C CA . VAL B 1 4 ? -8.875 1.844 22.312 1 98.69 4 VAL B CA 1
ATOM 1670 C C . VAL B 1 4 ? -7.488 2.322 22.734 1 98.69 4 VAL B C 1
ATOM 1672 O O . VAL B 1 4 ? -7.355 3.258 23.516 1 98.69 4 VAL B O 1
ATOM 1675 N N . LYS B 1 5 ? -6.398 1.649 22.188 1 98.88 5 LYS B N 1
ATOM 1676 C CA . LYS B 1 5 ? -5 2.037 22.359 1 98.88 5 LYS B CA 1
ATOM 1677 C C . LYS B 1 5 ? -4.309 2.174 21 1 98.88 5 LYS B C 1
ATOM 1679 O O . LYS B 1 5 ? -4.586 1.409 20.078 1 98.88 5 LYS B O 1
ATOM 1684 N N . PHE B 1 6 ? -3.508 3.135 20.922 1 98.88 6 PHE B N 1
ATOM 1685 C CA . PHE B 1 6 ? -2.719 3.352 19.719 1 98.88 6 PHE B CA 1
ATOM 1686 C C . PHE B 1 6 ? -1.231 3.41 20.047 1 98.88 6 PHE B C 1
ATOM 1688 O O . PHE B 1 6 ? -0.833 4.039 21.031 1 98.88 6 PHE B O 1
ATOM 1695 N N . TYR B 1 7 ? -0.453 2.666 19.25 1 98.88 7 TYR B N 1
ATOM 1696 C CA . TYR B 1 7 ? 0.98 2.562 19.5 1 98.88 7 TYR B CA 1
ATOM 1697 C C . TYR B 1 7 ? 1.781 3.043 18.297 1 98.88 7 TYR B C 1
ATOM 1699 O O . TYR B 1 7 ? 1.587 2.559 17.188 1 98.88 7 TYR B O 1
ATOM 1707 N N . TYR B 1 8 ? 2.654 3.973 18.516 1 98 8 TYR B N 1
ATOM 1708 C CA . TYR B 1 8 ? 3.621 4.449 17.531 1 98 8 TYR B CA 1
ATOM 1709 C C . TYR B 1 8 ? 4.805 5.125 18.219 1 98 8 TYR B C 1
ATOM 1711 O O . TYR B 1 8 ? 4.871 5.18 19.453 1 98 8 TYR B O 1
ATOM 1719 N N . PHE B 1 9 ? 5.793 5.492 17.484 1 96.75 9 PHE B N 1
ATOM 1720 C CA . PHE B 1 9 ? 6.949 6.211 18 1 96.75 9 PHE B CA 1
ATOM 1721 C C . PHE B 1 9 ? 6.566 7.633 18.406 1 96.75 9 PHE B C 1
ATOM 1723 O O . PHE B 1 9 ? 5.516 8.133 18 1 96.75 9 PHE B O 1
ATOM 1730 N N . PRO B 1 10 ? 7.406 8.281 19.203 1 95.19 10 PRO B N 1
ATOM 1731 C CA . PRO B 1 10 ? 7.109 9.672 19.562 1 95.19 10 PRO B CA 1
ATOM 1732 C C . PRO B 1 10 ? 7.406 10.656 18.438 1 95.19 10 PRO B C 1
ATOM 1734 O O . PRO B 1 10 ? 8.062 11.672 18.656 1 95.19 10 PRO B O 1
ATOM 1737 N N . VAL B 1 11 ? 6.906 10.352 17.25 1 93.19 11 VAL B N 1
ATOM 1738 C CA . VAL B 1 11 ? 6.957 11.172 16.047 1 93.19 11 VAL B CA 1
ATOM 1739 C C . VAL B 1 11 ? 5.617 11.094 15.312 1 93.19 11 VAL B C 1
ATOM 1741 O O . VAL B 1 11 ? 4.777 10.25 15.625 1 93.19 11 VAL B O 1
ATOM 1744 N N . LYS B 1 12 ? 5.266 11.961 14.438 1 91.69 12 LYS B N 1
ATOM 1745 C CA . LYS B 1 12 ? 4 11.961 13.703 1 91.69 12 LYS B CA 1
ATOM 1746 C C . LYS B 1 12 ? 4.031 10.961 12.555 1 91.69 12 LYS B C 1
ATOM 1748 O O . LYS B 1 12 ? 3.271 9.984 12.555 1 91.69 12 LYS B O 1
ATOM 1753 N N . ALA B 1 13 ? 4.973 11.102 11.531 1 92.5 13 ALA B N 1
ATOM 1754 C CA . ALA B 1 13 ? 5.227 10.234 10.383 1 92.5 13 ALA B CA 1
ATOM 1755 C C . ALA B 1 13 ? 4.023 9.336 10.102 1 92.5 13 ALA B C 1
ATOM 1757 O O . ALA B 1 13 ? 2.9 9.812 9.961 1 92.5 13 ALA B O 1
ATOM 1758 N N . LEU B 1 14 ? 4.125 8.031 9.969 1 94.44 14 LEU B N 1
ATOM 1759 C CA . LEU B 1 14 ? 3.105 7.125 9.445 1 94.44 14 LEU B CA 1
ATOM 1760 C C . LEU B 1 14 ? 2.051 6.824 10.508 1 94.44 14 LEU B C 1
ATOM 1762 O O . LEU B 1 14 ? 0.986 6.285 10.195 1 94.44 14 LEU B O 1
ATOM 1766 N N . GLY B 1 15 ? 2.273 7.207 11.734 1 96.75 15 GLY B N 1
ATOM 1767 C CA . GLY B 1 15 ? 1.308 6.961 12.797 1 96.75 15 GLY B CA 1
ATOM 1768 C C . GLY B 1 15 ? 0.338 8.109 13 1 96.75 15 GLY B C 1
ATOM 1769 O O . GLY B 1 15 ? -0.688 7.957 13.664 1 96.75 15 GLY B O 1
ATOM 1770 N N . GLU B 1 16 ? 0.648 9.25 12.453 1 97.19 16 GLU B N 1
ATOM 1771 C CA . GLU B 1 16 ? -0.137 10.445 12.742 1 97.19 16 GLU B CA 1
ATOM 1772 C C . GLU B 1 16 ? -1.515 10.375 12.094 1 97.19 16 GLU B C 1
ATOM 1774 O O . GLU B 1 16 ? -2.498 10.867 12.648 1 97.19 16 GLU B O 1
ATOM 1779 N N . SER B 1 17 ? -1.651 9.805 10.906 1 98.56 17 SER B N 1
ATOM 1780 C CA . SER B 1 17 ? -2.912 9.711 10.18 1 98.56 17 SER B CA 1
ATOM 1781 C C . SER B 1 17 ? -3.988 9.031 11.016 1 98.56 17 SER B C 1
ATOM 1783 O O . SER B 1 17 ? -5.137 9.477 11.039 1 98.56 17 SER B O 1
ATOM 1785 N N . GLN B 1 18 ? -3.605 7.926 11.703 1 98.75 18 GLN B N 1
ATOM 1786 C CA . GLN B 1 18 ? -4.562 7.18 12.508 1 98.75 18 GLN B CA 1
ATOM 1787 C C . GLN B 1 18 ? -4.996 7.984 13.734 1 98.75 18 GLN B C 1
ATOM 1789 O O . GLN B 1 18 ? -6.172 7.969 14.102 1 98.75 18 GLN B O 1
ATOM 1794 N N . ARG B 1 19 ? -4.035 8.703 14.328 1 98.44 19 ARG B N 1
ATOM 1795 C CA . ARG B 1 19 ? -4.383 9.57 15.453 1 98.44 19 ARG B CA 1
ATOM 1796 C C . ARG B 1 19 ? -5.402 10.625 15.039 1 98.44 19 ARG B C 1
ATOM 1798 O O . ARG B 1 19 ? -6.383 10.852 15.742 1 98.44 19 ARG B O 1
ATOM 1805 N N . LEU B 1 20 ? -5.176 11.219 13.898 1 98.75 20 LEU B N 1
ATOM 1806 C CA . LEU B 1 20 ? -6.078 12.242 13.391 1 98.75 20 LEU B CA 1
ATOM 1807 C C . LEU B 1 20 ? -7.457 11.664 13.102 1 98.75 20 LEU B C 1
ATOM 1809 O O . LEU B 1 20 ? -8.477 12.297 13.383 1 98.75 20 LEU B O 1
ATOM 1813 N N . LEU B 1 21 ? -7.543 10.453 12.57 1 98.94 21 LEU B N 1
ATOM 1814 C CA . LEU B 1 21 ? -8.82 9.805 12.273 1 98.94 21 LEU B CA 1
ATOM 1815 C C . LEU B 1 21 ? -9.562 9.461 13.562 1 98.94 21 LEU B C 1
ATOM 1817 O O . LEU B 1 21 ? -10.773 9.648 13.648 1 98.94 21 LEU B O 1
ATOM 1821 N N . LEU B 1 22 ? -8.797 8.914 14.547 1 98.88 22 LEU B N 1
ATOM 1822 C CA . LEU B 1 22 ? -9.422 8.625 15.828 1 98.88 22 LEU B CA 1
ATOM 1823 C C . LEU B 1 22 ? -10.008 9.891 16.453 1 98.88 22 LEU B C 1
ATOM 1825 O O . LEU B 1 22 ? -11.125 9.867 16.969 1 98.88 22 LEU B O 1
ATOM 1829 N N . ALA B 1 23 ? -9.266 10.961 16.375 1 98.75 23 ALA B N 1
ATOM 1830 C CA . ALA B 1 23 ? -9.75 12.25 16.875 1 98.75 23 ALA B CA 1
ATOM 1831 C C . ALA B 1 23 ? -11 12.695 16.125 1 98.75 23 ALA B C 1
ATOM 1833 O O . ALA B 1 23 ? -11.977 13.125 16.734 1 98.75 23 ALA B O 1
ATOM 1834 N N . TYR B 1 24 ? -10.992 12.578 14.844 1 98.81 24 TYR B N 1
ATOM 1835 C CA . TYR B 1 24 ? -12.148 12.914 14.008 1 98.81 24 TYR B CA 1
ATOM 1836 C C . TYR B 1 24 ? -13.383 12.141 14.453 1 98.81 24 TYR B C 1
ATOM 1838 O O . TYR B 1 24 ? -14.477 12.703 14.531 1 98.81 24 TYR B O 1
ATOM 1846 N N . GLY B 1 25 ? -13.195 10.906 14.688 1 98.56 25 GLY B N 1
ATOM 1847 C CA . GLY B 1 25 ? -14.297 10.039 15.086 1 98.56 25 GLY B CA 1
ATOM 1848 C C . GLY B 1 25 ? -14.773 10.305 16.5 1 98.56 25 GLY B C 1
ATOM 1849 O O . GLY B 1 25 ? -15.789 9.758 16.938 1 98.56 25 GLY B O 1
ATOM 1850 N N . GLY B 1 26 ? -14.016 11.109 17.25 1 98.06 26 GLY B N 1
ATOM 1851 C CA . GLY B 1 26 ? -14.336 11.352 18.641 1 98.06 26 GLY B CA 1
ATOM 1852 C C . GLY B 1 26 ? -14.016 10.164 19.531 1 98.06 26 GLY B C 1
ATOM 1853 O O . GLY B 1 26 ? -14.617 10 20.594 1 98.06 26 GLY B O 1
ATOM 1854 N N . GLN B 1 27 ? -13.172 9.328 19.094 1 98.12 27 GLN B N 1
ATOM 1855 C CA . GLN B 1 27 ? -12.797 8.125 19.828 1 98.12 27 GLN B CA 1
ATOM 1856 C C . GLN B 1 27 ? -11.758 8.438 20.906 1 98.12 27 GLN B C 1
ATOM 1858 O O . GLN B 1 27 ? -10.656 8.898 20.594 1 98.12 27 GLN B O 1
ATOM 1863 N N . GLU B 1 28 ? -12.133 8.25 22.156 1 97.56 28 GLU B N 1
ATOM 1864 C CA . GLU B 1 28 ? -11.109 8.266 23.188 1 97.56 28 GLU B CA 1
ATOM 1865 C C . GLU B 1 28 ? -10.133 7.098 23.031 1 97.56 28 GLU B C 1
ATOM 1867 O O . GLU B 1 28 ? -10.555 5.973 22.734 1 97.56 28 GLU B O 1
ATOM 1872 N N . PHE B 1 29 ? -8.852 7.422 23.156 1 98.44 29 PHE B N 1
ATOM 1873 C CA . PHE B 1 29 ? -7.859 6.359 23.047 1 98.44 29 PHE B CA 1
ATOM 1874 C C . PHE B 1 29 ? -6.609 6.688 23.844 1 98.44 29 PHE B C 1
ATOM 1876 O O . PHE B 1 29 ? -6.32 7.855 24.109 1 98.44 29 PHE B O 1
ATOM 1883 N N . GLU B 1 30 ? -5.953 5.645 24.281 1 98.38 30 GLU B N 1
ATOM 1884 C CA . GLU B 1 30 ? -4.625 5.781 24.875 1 98.38 30 GLU B CA 1
ATOM 1885 C C . GLU B 1 30 ? -3.547 5.891 23.812 1 98.38 30 GLU B C 1
ATOM 1887 O O . GLU B 1 30 ? -3.352 4.965 23.016 1 98.38 30 GLU B O 1
ATOM 1892 N N . ASP B 1 31 ? -2.877 7 23.781 1 97.94 31 ASP B N 1
ATOM 1893 C CA . ASP B 1 31 ? -1.812 7.25 22.812 1 97.94 31 ASP B CA 1
ATOM 1894 C C . ASP B 1 31 ? -0.456 6.82 23.359 1 97.94 31 ASP B C 1
ATOM 1896 O O . ASP B 1 31 ? 0.222 7.602 24.031 1 97.94 31 ASP B O 1
ATOM 1900 N N . ASN B 1 32 ? -0.043 5.609 23.016 1 98.25 32 ASN B N 1
ATOM 1901 C CA . ASN B 1 32 ? 1.227 5.066 23.484 1 98.25 32 ASN B CA 1
ATOM 1902 C C . ASN B 1 32 ? 2.369 5.402 22.531 1 98.25 32 ASN B C 1
ATOM 1904 O O . ASN B 1 32 ? 2.42 4.891 21.422 1 98.25 32 ASN B O 1
ATOM 1908 N N . ARG B 1 33 ? 3.217 6.215 22.969 1 97.38 33 ARG B N 1
ATOM 1909 C CA . ARG B 1 33 ? 4.391 6.629 22.203 1 97.38 33 ARG B CA 1
ATOM 1910 C C . ARG B 1 33 ? 5.633 5.863 22.656 1 97.38 33 ARG B C 1
ATOM 1912 O O . ARG B 1 33 ? 6.273 6.23 23.641 1 97.38 33 ARG B O 1
ATOM 1919 N N . ILE B 1 34 ? 5.98 4.844 21.891 1 98.06 34 ILE B N 1
ATOM 1920 C CA . ILE B 1 34 ? 7.043 3.902 22.234 1 98.06 34 ILE B CA 1
ATOM 1921 C C . ILE B 1 34 ? 8.398 4.484 21.828 1 98.06 34 ILE B C 1
ATOM 1923 O O . ILE B 1 34 ? 8.672 4.703 20.656 1 98.06 34 ILE B O 1
ATOM 1927 N N . SER B 1 35 ? 9.242 4.719 22.812 1 96.44 35 SER B N 1
ATOM 1928 C CA . SER B 1 35 ? 10.57 5.254 22.531 1 96.44 35 SER B CA 1
ATOM 1929 C C . SER B 1 35 ? 11.461 4.211 21.859 1 96.44 35 SER B C 1
ATOM 1931 O O . SER B 1 35 ? 11.148 3.02 21.875 1 96.44 35 SER B O 1
ATOM 1933 N N . SER B 1 36 ? 12.523 4.695 21.266 1 95.75 36 SER B N 1
ATOM 1934 C CA . SER B 1 36 ? 13.508 3.799 20.672 1 95.75 36 SER B CA 1
ATOM 1935 C C . SER B 1 36 ? 14.055 2.809 21.688 1 95.75 36 SER B C 1
ATOM 1937 O O . SER B 1 36 ? 14.352 1.662 21.359 1 95.75 36 SER B O 1
ATOM 1939 N N . GLU B 1 37 ? 14.188 3.203 22.891 1 97.44 37 GLU B N 1
ATOM 1940 C CA . GLU B 1 37 ? 14.695 2.361 23.969 1 97.44 37 GLU B CA 1
ATOM 1941 C C . GLU B 1 37 ? 13.711 1.243 24.312 1 97.44 37 GLU B C 1
ATOM 1943 O O . GLU B 1 37 ? 14.125 0.138 24.672 1 97.44 37 GLU B O 1
ATOM 1948 N N . ASN B 1 38 ? 12.461 1.495 24.203 1 98.19 38 ASN B N 1
ATOM 1949 C CA . ASN B 1 38 ? 11.438 0.534 24.594 1 98.19 38 ASN B CA 1
ATOM 1950 C C . ASN B 1 38 ? 10.984 -0.318 23.406 1 98.19 38 ASN B C 1
ATOM 1952 O O . ASN B 1 38 ? 10.336 -1.35 23.594 1 98.19 38 ASN B O 1
ATOM 1956 N N . TRP B 1 39 ? 11.391 0.081 22.266 1 97.81 39 TRP B N 1
ATOM 1957 C CA . TRP B 1 39 ? 10.93 -0.571 21.047 1 97.81 39 TRP B CA 1
ATOM 1958 C C . TRP B 1 39 ? 11.352 -2.037 21.031 1 97.81 39 TRP B C 1
ATOM 1960 O O . TRP B 1 39 ? 10.531 -2.918 20.75 1 97.81 39 TRP B O 1
ATOM 1970 N N . PRO B 1 40 ? 12.586 -2.422 21.344 1 97.5 40 PRO B N 1
ATOM 1971 C CA . PRO B 1 40 ? 12.984 -3.83 21.281 1 97.5 40 PRO B CA 1
ATOM 1972 C C . PRO B 1 40 ? 12.086 -4.734 22.125 1 97.5 40 PRO B C 1
ATOM 1974 O O . PRO B 1 40 ? 11.805 -5.867 21.734 1 97.5 40 PRO B O 1
ATOM 1977 N N . GLU B 1 41 ? 11.602 -4.238 23.188 1 98.25 41 GLU B N 1
ATOM 1978 C CA . GLU B 1 41 ? 10.719 -5.016 24.047 1 98.25 41 GLU B CA 1
ATOM 1979 C C . GLU B 1 41 ? 9.312 -5.098 23.484 1 98.25 41 GLU B C 1
ATOM 1981 O O . GLU B 1 41 ? 8.633 -6.121 23.625 1 98.25 41 GLU B O 1
ATOM 1986 N N . PHE B 1 42 ? 8.891 -4.047 22.875 1 98.56 42 PHE B N 1
ATOM 1987 C CA . PHE B 1 42 ? 7.512 -3.98 22.391 1 98.56 42 PHE B CA 1
ATOM 1988 C C . PHE B 1 42 ? 7.375 -4.684 21.047 1 98.56 42 PHE B C 1
ATOM 1990 O O . PHE B 1 42 ? 6.32 -5.23 20.734 1 98.56 42 PHE B O 1
ATOM 1997 N N . LYS B 1 43 ? 8.398 -4.723 20.281 1 97.81 43 LYS B N 1
ATOM 1998 C CA . LYS B 1 43 ? 8.398 -5.184 18.891 1 97.81 43 LYS B CA 1
ATOM 1999 C C . LYS B 1 43 ? 7.793 -6.578 18.781 1 97.81 43 LYS B C 1
ATOM 2001 O O . LYS B 1 43 ? 6.914 -6.816 17.938 1 97.81 43 LYS B O 1
ATOM 2006 N N . PRO B 1 44 ? 8.148 -7.543 19.594 1 97.12 44 PRO B N 1
ATOM 2007 C CA . PRO B 1 44 ? 7.594 -8.891 19.453 1 97.12 44 PRO B CA 1
ATOM 2008 C C . PRO B 1 44 ? 6.117 -8.961 19.812 1 97.12 44 PRO B C 1
ATOM 2010 O O . PRO B 1 44 ? 5.461 -9.977 19.562 1 97.12 44 PRO B O 1
ATOM 2013 N N . LYS B 1 45 ? 5.609 -7.895 20.375 1 97.88 45 LYS B N 1
ATOM 2014 C CA . LYS B 1 45 ? 4.207 -7.875 20.781 1 97.88 45 LYS B CA 1
ATOM 2015 C C . LYS B 1 45 ? 3.314 -7.34 19.672 1 97.88 45 LYS B C 1
ATOM 2017 O O . LYS B 1 45 ? 2.088 -7.344 19.797 1 97.88 45 LYS B O 1
ATOM 2022 N N . THR B 1 46 ? 3.943 -6.891 18.609 1 98.5 46 THR B N 1
ATOM 2023 C CA . THR B 1 46 ? 3.189 -6.363 17.469 1 98.5 46 THR B CA 1
ATOM 2024 C C . THR B 1 46 ? 2.898 -7.461 16.453 1 98.5 46 THR B C 1
ATOM 2026 O O . THR B 1 46 ? 3.596 -8.477 16.406 1 98.5 46 THR B O 1
ATOM 2029 N N . PRO B 1 47 ? 1.915 -7.25 15.625 1 98.19 47 PRO B N 1
ATOM 2030 C CA . PRO B 1 47 ? 1.549 -8.289 14.656 1 98.19 47 PRO B CA 1
ATOM 2031 C C . PRO B 1 47 ? 2.674 -8.594 13.672 1 98.19 47 PRO B C 1
ATOM 2033 O O . PRO B 1 47 ? 2.869 -9.758 13.297 1 98.19 47 PRO B O 1
ATOM 2036 N N . PHE B 1 48 ? 3.404 -7.574 13.219 1 98.31 48 PHE B N 1
ATOM 2037 C CA . PHE B 1 48 ? 4.348 -7.777 12.125 1 98.31 48 PHE B CA 1
ATOM 2038 C C . PHE B 1 48 ? 5.723 -7.23 12.484 1 98.31 48 PHE B C 1
ATOM 2040 O O . PHE B 1 48 ? 6.551 -6.988 11.602 1 98.31 48 PHE B O 1
ATOM 2047 N N . GLY B 1 49 ? 5.938 -6.941 13.766 1 97.31 49 GLY B N 1
ATOM 2048 C CA . GLY B 1 49 ? 7.199 -6.344 14.172 1 97.31 49 GLY B CA 1
ATOM 2049 C C . GLY B 1 49 ? 7.344 -4.898 13.727 1 97.31 49 GLY B C 1
ATOM 2050 O O . GLY B 1 49 ? 8.453 -4.422 13.5 1 97.31 49 GLY B O 1
ATOM 2051 N N . GLN B 1 50 ? 6.234 -4.305 13.5 1 97.56 50 GLN B N 1
ATOM 2052 C CA . GLN B 1 50 ? 6.191 -2.93 13.016 1 97.56 50 GLN B CA 1
ATOM 2053 C C . GLN B 1 50 ? 5.117 -2.125 13.75 1 97.56 50 GLN B C 1
ATOM 2055 O O . GLN B 1 50 ? 4.234 -2.695 14.391 1 97.56 50 GLN B O 1
ATOM 2060 N N . MET B 1 51 ? 5.266 -0.866 13.758 1 98 51 MET B N 1
ATOM 2061 C CA . MET B 1 51 ? 4.238 0.097 14.148 1 98 51 MET B CA 1
ATOM 2062 C C . MET B 1 51 ? 3.887 1.021 12.992 1 98 51 MET B C 1
ATOM 2064 O O . MET B 1 51 ? 4.648 1.141 12.031 1 98 51 MET B O 1
ATOM 2068 N N . PRO B 1 52 ? 2.666 1.457 12.984 1 98.5 52 PRO B N 1
ATOM 2069 C CA . PRO B 1 52 ? 1.668 1.631 14.039 1 98.5 52 PRO B CA 1
ATOM 2070 C C . PRO B 1 52 ? 0.843 0.369 14.281 1 98.5 52 PRO B C 1
ATOM 2072 O O . PRO B 1 52 ? 0.75 -0.493 13.406 1 98.5 52 PRO B O 1
ATOM 2075 N N . VAL B 1 53 ? 0.339 0.316 15.516 1 98.88 53 VAL B N 1
ATOM 2076 C CA . VAL B 1 53 ? -0.614 -0.71 15.93 1 98.88 53 VAL B CA 1
ATOM 2077 C C . VAL B 1 53 ? -1.81 -0.058 16.625 1 98.88 53 VAL B C 1
ATOM 2079 O O . VAL B 1 53 ? -1.64 0.773 17.516 1 98.88 53 VAL B O 1
ATOM 2082 N N . LEU B 1 54 ? -2.977 -0.324 16.156 1 98.94 54 LEU B N 1
ATOM 2083 C CA . LEU B 1 54 ? -4.23 0.011 16.828 1 98.94 54 LEU B CA 1
ATOM 2084 C C . LEU B 1 54 ? -4.773 -1.19 17.594 1 98.94 54 LEU B C 1
ATOM 2086 O O . LEU B 1 54 ? -4.773 -2.311 17.078 1 98.94 54 LEU B O 1
ATOM 2090 N N . GLU B 1 55 ? -5.09 -1.006 18.812 1 98.88 55 GLU B N 1
ATOM 2091 C CA . GLU B 1 55 ? -5.703 -2.057 19.609 1 98.88 55 GLU B CA 1
ATOM 2092 C C . GLU B 1 55 ? -7.105 -1.662 20.062 1 98.88 55 GLU B C 1
ATOM 2094 O O . GLU B 1 55 ? -7.301 -0.592 20.641 1 98.88 55 GLU B O 1
ATOM 2099 N N . ILE B 1 56 ? -8.094 -2.436 19.75 1 98.62 56 ILE B N 1
ATOM 2100 C CA . ILE B 1 56 ? -9.477 -2.246 20.172 1 98.62 56 ILE B CA 1
ATOM 2101 C C . ILE B 1 56 ? -9.938 -3.459 20.984 1 98.62 56 ILE B C 1
ATOM 2103 O O . ILE B 1 56 ? -10.047 -4.562 20.438 1 98.62 56 ILE B O 1
ATOM 2107 N N . ASP B 1 57 ? -10.18 -3.256 22.266 1 98.5 57 ASP B N 1
ATOM 2108 C CA . ASP B 1 57 ? -10.641 -4.309 23.172 1 98.5 57 ASP B CA 1
ATOM 2109 C C . ASP B 1 57 ? -9.734 -5.531 23.094 1 98.5 57 ASP B C 1
ATOM 2111 O O . ASP B 1 57 ? -10.211 -6.664 23 1 98.5 57 ASP B O 1
ATOM 2115 N N . GLY B 1 58 ? -8.5 -5.246 22.969 1 98 58 GLY B N 1
ATOM 2116 C CA . GLY B 1 58 ? -7.508 -6.305 23.047 1 98 58 GLY B CA 1
ATOM 2117 C C . GLY B 1 58 ? -7.102 -6.848 21.688 1 98 58 GLY B C 1
ATOM 2118 O O . GLY B 1 58 ? -6.078 -7.52 21.562 1 98 58 GLY B O 1
ATOM 2119 N N . LYS B 1 59 ? -7.891 -6.594 20.688 1 98.19 59 LYS B N 1
ATOM 2120 C CA . LYS B 1 59 ? -7.531 -7.027 19.328 1 98.19 59 LYS B CA 1
ATO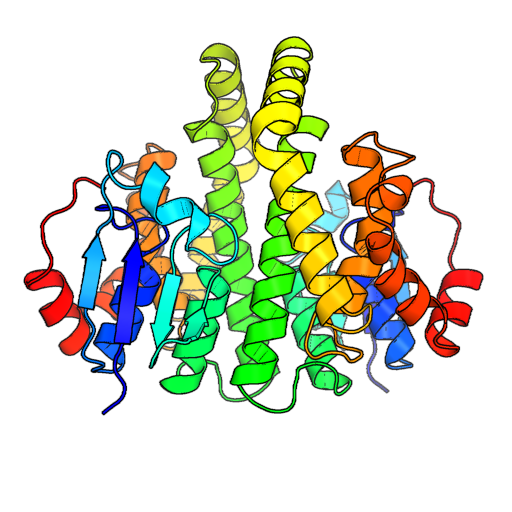M 2121 C C . LYS B 1 59 ? -6.629 -6.004 18.656 1 98.19 59 LYS B C 1
ATOM 2123 O O . LYS B 1 59 ? -6.918 -4.805 18.656 1 98.19 59 LYS B O 1
ATOM 2128 N N . GLN B 1 60 ? -5.578 -6.48 17.969 1 98.69 60 GLN B N 1
ATOM 2129 C CA . GLN B 1 60 ? -4.617 -5.582 17.344 1 98.69 60 GLN B CA 1
ATOM 2130 C C . GLN B 1 60 ? -4.863 -5.484 15.844 1 98.69 60 GLN B C 1
ATOM 2132 O O . GLN B 1 60 ? -5.223 -6.469 15.195 1 98.69 60 GLN B O 1
ATOM 2137 N N . TYR B 1 61 ? -4.676 -4.281 15.359 1 98.75 61 TYR B N 1
ATOM 2138 C CA . TYR B 1 61 ? -4.727 -3.898 13.953 1 98.75 61 TYR B CA 1
ATOM 2139 C C . TYR B 1 61 ? -3.412 -3.264 13.516 1 98.75 61 TYR B C 1
ATOM 2141 O O . TYR B 1 61 ? -2.883 -2.379 14.195 1 98.75 61 TYR B O 1
ATOM 2149 N N . ALA B 1 62 ? -2.902 -3.779 12.367 1 98.62 62 ALA B N 1
ATOM 2150 C CA . ALA B 1 62 ? -1.62 -3.27 11.891 1 98.62 62 ALA B CA 1
ATOM 2151 C C . ALA B 1 62 ? -1.744 -2.705 10.477 1 98.62 62 ALA B C 1
ATOM 2153 O O . ALA B 1 62 ? -2.789 -2.846 9.836 1 98.62 62 ALA B O 1
ATOM 2154 N N . GLN B 1 63 ? -0.671 -2.104 10.055 1 98.62 63 GLN B N 1
ATOM 2155 C CA . GLN B 1 63 ? -0.516 -1.515 8.727 1 98.62 63 GLN B CA 1
ATOM 2156 C C . GLN B 1 63 ? -1.246 -0.179 8.633 1 98.62 63 GLN B C 1
ATOM 2158 O O . GLN B 1 63 ? -2.479 -0.136 8.641 1 98.62 63 GLN B O 1
ATOM 2163 N N . SER B 1 64 ? -0.464 0.885 8.508 1 98.25 64 SER B N 1
ATOM 2164 C CA . SER B 1 64 ? -0.93 2.262 8.633 1 98.25 64 SER B CA 1
ATOM 2165 C C . SER B 1 64 ? -2.098 2.539 7.691 1 98.25 64 SER B C 1
ATOM 2167 O O . SER B 1 64 ? -3.17 2.959 8.133 1 98.25 64 SER B O 1
ATOM 2169 N N . THR B 1 65 ? -1.958 2.176 6.43 1 98.56 65 THR B N 1
ATOM 2170 C CA . THR B 1 65 ? -2.982 2.502 5.441 1 98.56 65 THR B CA 1
ATOM 2171 C C . THR B 1 65 ? -4.23 1.647 5.652 1 98.56 65 THR B C 1
ATOM 2173 O O . THR B 1 65 ? -5.352 2.129 5.492 1 98.56 65 THR B O 1
ATOM 2176 N N . ALA B 1 66 ? -4.031 0.356 6.023 1 98.81 66 ALA B N 1
ATOM 2177 C CA . ALA B 1 66 ? -5.168 -0.516 6.312 1 98.81 66 ALA B CA 1
ATOM 2178 C C . ALA B 1 66 ? -5.98 0.012 7.492 1 98.81 66 ALA B C 1
ATOM 2180 O O . ALA B 1 66 ? -7.211 0.023 7.449 1 98.81 66 ALA B O 1
ATOM 2181 N N . ILE B 1 67 ? -5.305 0.477 8.523 1 98.94 67 ILE B N 1
ATOM 2182 C CA . ILE B 1 67 ? -5.98 1.024 9.695 1 98.94 67 ILE B CA 1
ATOM 2183 C C . ILE B 1 67 ? -6.754 2.281 9.305 1 98.94 67 ILE B C 1
ATOM 2185 O O . ILE B 1 67 ? -7.902 2.463 9.719 1 98.94 67 ILE B O 1
ATOM 2189 N N . CYS B 1 68 ? -6.133 3.117 8.469 1 98.94 68 CYS B N 1
ATOM 2190 C CA . CYS B 1 68 ? -6.797 4.348 8.047 1 98.94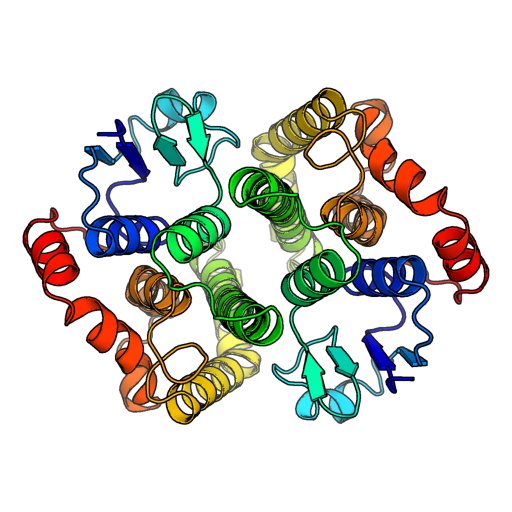 68 CYS B CA 1
ATOM 2191 C C . CYS B 1 68 ? -8.055 4.039 7.246 1 98.94 68 CYS B C 1
ATOM 2193 O O . CYS B 1 68 ? -9.094 4.668 7.453 1 98.94 68 CYS B O 1
ATOM 2195 N N . ARG B 1 69 ? -7.945 3.111 6.328 1 98.81 69 ARG B N 1
ATOM 2196 C CA . ARG B 1 69 ? -9.109 2.729 5.535 1 98.81 69 ARG B CA 1
ATOM 2197 C C . ARG B 1 69 ? -10.211 2.162 6.418 1 98.81 69 ARG B C 1
ATOM 2199 O O . ARG B 1 69 ? -11.391 2.465 6.223 1 98.81 69 ARG B O 1
ATOM 2206 N N . TYR B 1 70 ? -9.836 1.364 7.406 1 98.81 70 TYR B N 1
ATOM 2207 C CA . TYR B 1 70 ? -10.773 0.781 8.359 1 98.81 70 TYR B CA 1
ATOM 2208 C C . TYR B 1 70 ? -11.5 1.867 9.141 1 98.81 70 TYR B C 1
ATOM 2210 O O . TYR B 1 70 ? -12.727 1.87 9.219 1 98.81 70 TYR B O 1
ATOM 2218 N N . LEU B 1 71 ? -10.797 2.822 9.695 1 98.88 71 LEU B N 1
ATOM 2219 C CA . LEU B 1 71 ? -11.383 3.928 10.445 1 98.88 71 LEU B CA 1
ATOM 2220 C C . LEU B 1 71 ? -12.203 4.832 9.531 1 98.88 71 LEU B C 1
ATOM 2222 O O . LEU B 1 71 ? -13.227 5.375 9.945 1 98.88 71 LEU B O 1
ATOM 2226 N N . GLY B 1 72 ? -11.695 4.992 8.297 1 98.81 72 GLY B N 1
ATOM 2227 C CA . GLY B 1 72 ? -12.461 5.742 7.312 1 98.81 72 GLY B CA 1
ATOM 2228 C C . GLY B 1 72 ? -13.859 5.188 7.094 1 98.81 72 GLY B C 1
ATOM 2229 O O . GLY B 1 72 ? -14.82 5.949 7.008 1 98.81 72 GLY B O 1
ATOM 2230 N N . ARG B 1 73 ? -13.945 3.859 6.961 1 98.19 73 ARG B N 1
ATOM 2231 C CA . ARG B 1 73 ? -15.25 3.225 6.84 1 98.19 73 ARG B CA 1
ATOM 2232 C C . ARG B 1 73 ? -16.094 3.461 8.094 1 98.19 73 ARG B C 1
ATOM 2234 O O . ARG B 1 73 ? -17.266 3.848 7.996 1 98.19 73 ARG B O 1
ATOM 2241 N N . LYS B 1 74 ? -15.492 3.289 9.211 1 97.75 74 LYS B N 1
ATOM 2242 C CA . LYS B 1 74 ? -16.172 3.418 10.492 1 97.75 74 LYS B CA 1
ATOM 2243 C C . LYS B 1 74 ? -16.75 4.82 10.672 1 97.75 74 LYS B C 1
ATOM 2245 O O . LYS B 1 74 ? -17.828 4.988 11.25 1 97.75 74 LYS B O 1
ATOM 2250 N N . TYR B 1 75 ? -16.078 5.797 10.156 1 98.38 75 TYR B N 1
ATOM 2251 C CA . TYR B 1 75 ? -16.453 7.176 10.445 1 98.38 75 TYR B CA 1
ATOM 2252 C C . TYR B 1 75 ? -17.109 7.828 9.234 1 98.38 75 TYR B C 1
ATOM 2254 O O . TYR B 1 75 ? -17.266 9.055 9.188 1 98.38 75 TYR B O 1
ATOM 2262 N N . GLY B 1 76 ? -17.422 7.074 8.195 1 98.25 76 GLY B N 1
ATOM 2263 C CA . GLY B 1 76 ? -18.203 7.566 7.062 1 98.25 76 GLY B CA 1
ATOM 2264 C C . GLY B 1 76 ? -17.375 8.359 6.074 1 98.25 76 GLY B C 1
ATOM 2265 O O . GLY B 1 76 ? -17.875 9.281 5.43 1 98.25 76 GLY B O 1
ATOM 2266 N N . LEU B 1 77 ? -16.109 8 5.898 1 98.81 77 LEU B N 1
ATOM 2267 C CA . LEU B 1 77 ? -15.18 8.766 5.078 1 98.81 77 LEU B CA 1
ATOM 2268 C C . LEU B 1 77 ? -14.68 7.941 3.898 1 98.81 77 LEU B C 1
ATOM 2270 O O . LEU B 1 77 ? -13.711 8.312 3.236 1 98.81 77 LEU B O 1
ATOM 2274 N N . ALA B 1 78 ? -15.242 6.746 3.598 1 98.5 78 ALA B N 1
ATOM 2275 C CA . ALA B 1 78 ? -14.625 5.773 2.695 1 98.5 78 ALA B CA 1
ATOM 2276 C C . ALA B 1 78 ? -15.297 5.797 1.325 1 98.5 78 ALA B C 1
ATOM 2278 O O . ALA B 1 78 ? -15.062 4.91 0.499 1 98.5 78 ALA B O 1
ATOM 2279 N N . GLY B 1 79 ? -16.078 6.805 1.018 1 98 79 GLY B N 1
ATOM 2280 C CA . GLY B 1 79 ? -16.797 6.84 -0.248 1 98 79 GLY B CA 1
ATOM 2281 C C . GLY B 1 79 ? -18.156 6.164 -0.186 1 98 79 GLY B C 1
ATOM 2282 O O . GLY B 1 79 ? -18.391 5.305 0.667 1 98 79 GLY B O 1
ATOM 2283 N N . ALA B 1 80 ? -19.031 6.465 -1.135 1 97.81 80 ALA B N 1
ATOM 2284 C CA . ALA B 1 80 ? -20.422 6.023 -1.087 1 97.81 80 ALA B CA 1
ATOM 2285 C C . ALA B 1 80 ? -20.609 4.723 -1.865 1 97.81 80 ALA B C 1
ATOM 2287 O O . ALA B 1 80 ? -21.625 4.051 -1.722 1 97.81 80 ALA B O 1
ATOM 2288 N N . ASN B 1 81 ? -19.75 4.375 -2.703 1 97.88 81 ASN B N 1
ATOM 2289 C CA . ASN B 1 81 ? -19.797 3.166 -3.518 1 97.88 81 ASN B CA 1
ATOM 2290 C C . ASN B 1 81 ? -18.391 2.707 -3.924 1 97.88 81 ASN B C 1
ATOM 2292 O O . ASN B 1 81 ? -17.391 3.328 -3.545 1 97.88 81 ASN B O 1
ATOM 2296 N N . ASP B 1 82 ? -18.281 1.657 -4.668 1 97.5 82 ASP B N 1
ATOM 2297 C CA . ASP B 1 82 ? -17 1.035 -5.012 1 97.5 82 ASP B CA 1
ATOM 2298 C C . ASP B 1 82 ? -16.141 1.973 -5.859 1 97.5 82 ASP B C 1
ATOM 2300 O O . ASP B 1 82 ? -14.922 1.995 -5.723 1 97.5 82 ASP B O 1
ATOM 2304 N N . GLU B 1 83 ? -16.797 2.738 -6.723 1 98.31 83 GLU B N 1
ATOM 2305 C CA . GLU B 1 83 ? -16.078 3.67 -7.578 1 98.31 83 GLU B CA 1
ATOM 2306 C C . GLU B 1 83 ? -15.438 4.789 -6.762 1 98.31 83 GLU B C 1
ATOM 2308 O O . GLU B 1 83 ? -14.289 5.172 -7.008 1 98.31 83 GLU B O 1
ATOM 2313 N N . GLU B 1 84 ? -16.156 5.332 -5.828 1 98.75 84 GLU B N 1
ATOM 2314 C CA . GLU B 1 84 ? -15.625 6.379 -4.961 1 98.75 84 GLU B CA 1
ATOM 2315 C C . GLU B 1 84 ? -14.516 5.84 -4.055 1 98.75 84 GLU B C 1
ATOM 2317 O O . GLU B 1 84 ? -13.477 6.48 -3.889 1 98.75 84 GLU B O 1
ATOM 2322 N N . ALA B 1 85 ? -14.781 4.625 -3.496 1 98.75 85 ALA B N 1
ATOM 2323 C CA . ALA B 1 85 ? -13.758 3.994 -2.668 1 98.75 85 ALA B CA 1
ATOM 2324 C C . ALA B 1 85 ? -12.477 3.766 -3.459 1 98.75 85 ALA B C 1
ATOM 2326 O O . ALA B 1 85 ? -11.375 3.98 -2.943 1 98.75 85 ALA B O 1
ATOM 2327 N N . PHE B 1 86 ? -12.617 3.43 -4.68 1 98.81 86 PHE B N 1
ATOM 2328 C CA . PHE B 1 86 ? -11.461 3.18 -5.539 1 98.81 86 PHE B CA 1
ATOM 2329 C C . PHE B 1 86 ? -10.656 4.453 -5.742 1 98.81 86 PHE B C 1
ATOM 2331 O O . PHE B 1 86 ? -9.422 4.43 -5.691 1 98.81 86 PHE B O 1
ATOM 2338 N N . GLU B 1 87 ? -11.305 5.52 -6.039 1 98.88 87 GLU B N 1
ATOM 2339 C CA . GLU B 1 87 ? -10.578 6.762 -6.281 1 98.88 87 GLU B CA 1
ATOM 2340 C C . GLU B 1 87 ? -9.734 7.152 -5.07 1 98.88 87 GLU B C 1
ATOM 2342 O O . GLU B 1 87 ? -8.594 7.598 -5.215 1 98.88 87 GLU B O 1
ATOM 2347 N N . ILE B 1 88 ? -10.289 6.996 -3.873 1 98.94 88 ILE B N 1
ATOM 2348 C CA . ILE B 1 88 ? -9.555 7.289 -2.646 1 98.94 88 ILE B CA 1
ATOM 2349 C C . ILE B 1 88 ? -8.328 6.387 -2.555 1 98.94 88 ILE B C 1
ATOM 2351 O O . ILE B 1 88 ? -7.207 6.875 -2.393 1 98.94 88 ILE B O 1
ATOM 2355 N N . ASP B 1 89 ? -8.531 5.07 -2.764 1 98.88 89 ASP B N 1
ATOM 2356 C CA . ASP B 1 89 ? -7.445 4.098 -2.697 1 98.88 89 ASP B CA 1
ATOM 2357 C C . ASP B 1 89 ? -6.352 4.426 -3.711 1 98.88 89 ASP B C 1
ATOM 2359 O O . ASP B 1 89 ? -5.164 4.402 -3.381 1 98.88 89 ASP B O 1
ATOM 2363 N N . GLN B 1 90 ? -6.801 4.723 -4.906 1 98.94 90 GLN B N 1
ATOM 2364 C CA . GLN B 1 90 ? -5.879 5.016 -6 1 98.94 90 GLN B CA 1
ATOM 2365 C C . GLN B 1 90 ? -4.988 6.211 -5.668 1 98.94 90 GLN B C 1
ATOM 2367 O O . GLN B 1 90 ? -3.766 6.137 -5.809 1 98.94 90 GLN B O 1
ATOM 2372 N N . ASN B 1 91 ? -5.586 7.254 -5.203 1 98.94 91 ASN B N 1
ATOM 2373 C CA . ASN B 1 91 ? -4.84 8.484 -4.945 1 98.94 91 ASN B CA 1
ATOM 2374 C C . ASN B 1 91 ? -3.963 8.359 -3.705 1 98.94 91 ASN B C 1
ATOM 2376 O O . ASN B 1 91 ? -2.871 8.922 -3.652 1 98.94 91 ASN B O 1
ATOM 2380 N N . VAL B 1 92 ? -4.418 7.57 -2.699 1 98.81 92 VAL B N 1
ATOM 2381 C CA . VAL B 1 92 ? -3.605 7.32 -1.512 1 98.81 92 VAL B CA 1
ATOM 2382 C C . VAL B 1 92 ? -2.395 6.465 -1.884 1 98.81 92 VAL B C 1
ATOM 2384 O O . VAL B 1 92 ? -1.288 6.703 -1.395 1 98.81 92 VAL B O 1
ATOM 2387 N N . GLU B 1 93 ? -2.584 5.492 -2.742 1 98.62 93 GLU B N 1
ATOM 2388 C CA . GLU B 1 93 ? -1.458 4.676 -3.189 1 98.62 93 GLU B CA 1
ATOM 2389 C C . GLU B 1 93 ? -0.452 5.508 -3.98 1 98.62 93 GLU B C 1
ATOM 2391 O O . GLU B 1 93 ? 0.757 5.289 -3.881 1 98.62 93 GLU B O 1
ATOM 2396 N N . PHE B 1 94 ? -0.988 6.418 -4.781 1 98.69 94 PHE B N 1
ATOM 2397 C CA . PHE B 1 94 ? -0.094 7.32 -5.492 1 98.69 94 PHE B CA 1
ATOM 2398 C C . PHE B 1 94 ? 0.722 8.156 -4.516 1 98.69 94 PHE B C 1
ATOM 2400 O O . PHE B 1 94 ? 1.93 8.328 -4.695 1 98.69 94 PHE B O 1
ATOM 2407 N N . LEU B 1 95 ? 0.072 8.688 -3.506 1 98.31 95 LEU B N 1
ATOM 2408 C CA . LEU B 1 95 ? 0.755 9.422 -2.447 1 98.31 95 LEU B CA 1
ATOM 2409 C C . LEU B 1 95 ? 1.83 8.562 -1.792 1 98.31 95 LEU B C 1
ATOM 2411 O O . LEU B 1 95 ? 2.938 9.039 -1.53 1 98.31 95 LEU B O 1
ATOM 2415 N N . ASN B 1 96 ? 1.506 7.32 -1.529 1 97.69 96 ASN B N 1
ATOM 2416 C CA . ASN B 1 96 ? 2.455 6.398 -0.916 1 97.69 96 ASN B CA 1
ATOM 2417 C C . ASN B 1 96 ? 3.645 6.129 -1.832 1 97.69 96 ASN B C 1
ATOM 2419 O O . ASN B 1 96 ? 4.766 5.922 -1.358 1 97.69 96 ASN B O 1
ATOM 2423 N N . ASP B 1 97 ? 3.416 6.16 -3.174 1 97.31 97 ASP B N 1
ATOM 2424 C CA . ASP B 1 97 ? 4.527 6.027 -4.113 1 97.31 97 ASP B CA 1
ATOM 2425 C C . ASP B 1 97 ? 5.504 7.191 -3.973 1 97.31 97 ASP B C 1
ATOM 2427 O O . ASP B 1 97 ? 6.723 6.996 -4.02 1 97.31 97 ASP B O 1
ATOM 2431 N N . ILE B 1 98 ? 4.977 8.359 -3.836 1 97.44 98 ILE B N 1
ATOM 2432 C CA . ILE B 1 98 ? 5.805 9.547 -3.664 1 97.44 98 ILE B CA 1
ATOM 2433 C C . ILE B 1 98 ? 6.605 9.43 -2.369 1 97.44 98 ILE B C 1
ATOM 2435 O O . ILE B 1 98 ? 7.82 9.641 -2.365 1 97.44 98 ILE B O 1
ATOM 2439 N N . ARG B 1 99 ? 5.941 9.039 -1.31 1 97 99 ARG B N 1
ATOM 2440 C CA . ARG B 1 99 ? 6.598 8.883 -0.016 1 97 99 ARG B CA 1
ATOM 2441 C C . ARG B 1 99 ? 7.691 7.824 -0.082 1 97 99 ARG B C 1
ATOM 2443 O O . ARG B 1 99 ? 8.789 8.023 0.449 1 97 99 ARG B O 1
ATOM 2450 N N . ALA B 1 100 ? 7.383 6.707 -0.679 1 96.06 100 ALA B N 1
ATOM 2451 C CA . ALA B 1 100 ? 8.352 5.621 -0.784 1 96.06 100 ALA B CA 1
ATOM 2452 C C . ALA B 1 100 ? 9.594 6.062 -1.56 1 96.06 100 ALA B C 1
ATOM 2454 O O . ALA B 1 100 ? 10.719 5.699 -1.207 1 96.06 100 ALA B O 1
ATOM 2455 N N . SER B 1 101 ? 9.352 6.805 -2.602 1 96.12 101 SER B N 1
ATOM 2456 C CA . SER B 1 101 ? 10.461 7.348 -3.379 1 96.12 101 SER B CA 1
ATOM 2457 C C . SER B 1 101 ? 11.344 8.258 -2.527 1 96.12 101 SER B C 1
ATOM 2459 O O . SER B 1 101 ? 12.562 8.125 -2.525 1 96.12 101 SER B O 1
ATOM 2461 N N . ALA B 1 102 ? 10.758 9.141 -1.811 1 96.69 102 ALA B N 1
ATOM 2462 C CA . ALA B 1 102 ? 11.484 10.055 -0.93 1 96.69 102 ALA B CA 1
ATOM 2463 C C . ALA B 1 102 ? 12.227 9.289 0.164 1 96.69 102 ALA B C 1
ATOM 2465 O O . ALA B 1 102 ? 13.367 9.609 0.491 1 96.69 102 ALA B O 1
ATOM 2466 N N . ALA B 1 103 ? 11.594 8.289 0.721 1 95.25 103 ALA B N 1
ATOM 2467 C CA . ALA B 1 103 ? 12.164 7.484 1.796 1 95.25 103 ALA B CA 1
ATOM 2468 C C . ALA B 1 103 ? 13.391 6.719 1.312 1 95.25 103 ALA B C 1
ATOM 2470 O O . ALA B 1 103 ? 14.359 6.547 2.057 1 95.25 103 ALA B O 1
ATOM 2471 N N . SER B 1 104 ? 13.328 6.223 0.063 1 94.06 104 SER B N 1
ATOM 2472 C CA . SER B 1 104 ? 14.445 5.457 -0.492 1 94.06 104 SER B CA 1
ATOM 2473 C C . SER B 1 104 ? 15.719 6.293 -0.543 1 94.06 104 SER B C 1
ATOM 2475 O O . SER B 1 104 ? 16.828 5.758 -0.443 1 94.06 104 SER B O 1
ATOM 2477 N N . VAL B 1 105 ? 15.57 7.594 -0.64 1 95.69 105 VAL B N 1
ATOM 2478 C CA . VAL B 1 105 ? 16.703 8.508 -0.613 1 95.69 105 VAL B CA 1
ATOM 2479 C C . VAL B 1 105 ? 17.078 8.828 0.833 1 95.69 105 VAL B C 1
ATOM 2481 O O . VAL B 1 105 ? 18.234 8.648 1.232 1 95.69 105 VAL B O 1
ATOM 2484 N N . HIS B 1 106 ? 16.109 9.156 1.589 1 95.12 106 HIS B N 1
ATOM 2485 C CA . HIS B 1 106 ? 16.312 9.656 2.943 1 95.12 106 HIS B CA 1
ATOM 2486 C C . HIS B 1 106 ? 17.016 8.617 3.807 1 95.12 106 HIS B C 1
ATOM 2488 O O . HIS B 1 106 ? 17.906 8.953 4.594 1 95.12 106 HIS B O 1
ATOM 2494 N N . TYR B 1 107 ? 16.75 7.387 3.635 1 93.12 107 TYR B N 1
ATOM 2495 C CA . TYR B 1 107 ? 17.234 6.348 4.535 1 93.12 107 TYR B CA 1
ATOM 2496 C C . TYR B 1 107 ? 18.453 5.641 3.941 1 93.12 107 TYR B C 1
ATOM 2498 O O . TYR B 1 107 ? 18.984 4.711 4.547 1 93.12 107 TYR B O 1
ATOM 2506 N N . GLU B 1 108 ? 18.828 6.043 2.732 1 94.25 108 GLU B N 1
ATOM 2507 C CA . GLU B 1 108 ? 20.062 5.512 2.172 1 94.25 108 GLU B CA 1
ATOM 2508 C C . GLU B 1 108 ? 21.266 5.918 3.018 1 94.25 108 GLU B C 1
ATOM 2510 O O . GLU B 1 108 ? 21.484 7.105 3.266 1 94.25 108 GLU B O 1
ATOM 2515 N N . LYS B 1 109 ? 22.125 4.914 3.412 1 92.56 109 LYS B N 1
ATOM 2516 C CA . LYS B 1 109 ? 23.203 5.137 4.363 1 92.56 109 LYS B CA 1
ATOM 2517 C C . LYS B 1 109 ? 24.469 5.629 3.656 1 92.56 109 LYS B C 1
ATOM 2519 O O . LYS B 1 109 ? 25.266 6.352 4.242 1 92.56 109 LYS B O 1
ATOM 2524 N N . ASP B 1 110 ? 24.625 5.129 2.488 1 94.56 110 ASP B N 1
ATOM 2525 C CA . ASP B 1 110 ? 25.797 5.559 1.712 1 94.56 110 ASP B CA 1
ATOM 2526 C C . ASP B 1 110 ? 25.578 6.953 1.124 1 94.56 110 ASP B C 1
ATOM 2528 O O . ASP B 1 110 ? 24.75 7.129 0.226 1 94.56 110 ASP B O 1
ATOM 2532 N N . GLU B 1 111 ? 26.422 7.898 1.589 1 95.19 111 GLU B N 1
ATOM 2533 C CA . GLU B 1 111 ? 26.219 9.305 1.253 1 95.19 111 GLU B CA 1
ATOM 2534 C C . GLU B 1 111 ? 26.344 9.539 -0.249 1 95.19 111 GLU B C 1
ATOM 2536 O O . GLU B 1 111 ? 25.641 10.375 -0.817 1 95.19 111 GLU B O 1
ATOM 2541 N N . ALA B 1 112 ? 27.234 8.859 -0.861 1 95.31 112 ALA B N 1
ATOM 2542 C CA . ALA B 1 112 ? 27.422 9.023 -2.299 1 95.31 112 ALA B CA 1
ATOM 2543 C C . ALA B 1 112 ? 26.234 8.469 -3.076 1 95.31 112 ALA B C 1
ATOM 2545 O O . ALA B 1 112 ? 25.766 9.086 -4.035 1 95.31 112 ALA B O 1
ATOM 2546 N N . VAL B 1 113 ? 25.797 7.375 -2.688 1 94.88 113 VAL B N 1
ATOM 2547 C CA . VAL B 1 113 ? 24.641 6.758 -3.326 1 94.88 113 VAL B CA 1
ATOM 2548 C C . VAL B 1 113 ? 23.391 7.605 -3.072 1 94.88 113 VAL B C 1
ATOM 2550 O O . VAL B 1 113 ? 22.562 7.789 -3.969 1 94.88 113 VAL B O 1
ATOM 2553 N N . LYS B 1 114 ? 23.281 8.07 -1.882 1 95.94 114 LYS B N 1
ATOM 2554 C CA . LYS B 1 114 ? 22.172 8.945 -1.506 1 95.94 114 LYS B CA 1
ATOM 2555 C C . LYS B 1 114 ? 22.094 10.172 -2.414 1 95.94 114 LYS B C 1
ATOM 2557 O O . LYS B 1 114 ? 21.031 10.492 -2.945 1 95.94 114 LYS B O 1
ATOM 2562 N N . ALA B 1 115 ? 23.188 10.836 -2.545 1 96.69 115 ALA B N 1
ATOM 2563 C CA . ALA B 1 115 ? 23.25 12.047 -3.363 1 96.69 115 ALA B CA 1
ATOM 2564 C C . ALA B 1 115 ? 22.891 11.742 -4.816 1 96.69 115 ALA B C 1
ATOM 2566 O O . ALA B 1 115 ? 22.188 12.516 -5.469 1 96.69 115 ALA B O 1
ATOM 2567 N N . LYS B 1 116 ? 23.406 10.672 -5.285 1 96.38 116 LYS B N 1
ATOM 2568 C CA . LYS B 1 116 ? 23.156 10.273 -6.668 1 96.38 116 LYS B CA 1
ATOM 2569 C C . LYS B 1 116 ? 21.672 9.969 -6.883 1 96.38 116 LYS B C 1
ATOM 2571 O O . LYS B 1 116 ? 21.078 10.398 -7.875 1 96.38 116 LYS B O 1
ATOM 2576 N N . LYS B 1 117 ? 21.109 9.258 -5.961 1 95.75 117 LYS B N 1
ATOM 2577 C CA . LYS B 1 117 ? 19.703 8.914 -6.043 1 95.75 117 LYS B CA 1
ATOM 2578 C C . LYS B 1 117 ? 18.828 10.164 -5.977 1 95.75 117 LYS B C 1
ATOM 2580 O O . LYS B 1 117 ? 17.859 10.281 -6.723 1 95.75 117 LYS B O 1
ATOM 2585 N N . ARG B 1 118 ? 19.125 11.008 -5.074 1 96.88 118 ARG B N 1
ATOM 2586 C CA . ARG B 1 118 ? 18.391 12.258 -4.934 1 96.88 118 ARG B CA 1
ATOM 2587 C C . ARG B 1 118 ? 18.406 13.055 -6.234 1 96.88 118 ARG B C 1
ATOM 2589 O O . ARG B 1 118 ? 17.359 13.516 -6.699 1 96.88 118 ARG B O 1
ATOM 2596 N N . ALA B 1 119 ? 19.562 13.195 -6.805 1 97 119 ALA B N 1
ATOM 2597 C CA . ALA B 1 119 ? 19.719 13.953 -8.047 1 97 119 ALA B CA 1
ATOM 2598 C C . ALA B 1 119 ? 18.906 13.328 -9.172 1 97 119 ALA B C 1
ATOM 2600 O O . ALA B 1 119 ? 18.266 14.039 -9.953 1 97 119 ALA B O 1
ATOM 2601 N N . GLU B 1 120 ? 18.953 12.07 -9.219 1 96.12 120 GLU B N 1
ATOM 2602 C CA . GLU B 1 120 ? 18.219 11.352 -10.258 1 96.12 120 GLU B CA 1
ATOM 2603 C C . GLU B 1 120 ? 16.703 11.562 -10.109 1 96.12 120 GLU B C 1
ATOM 2605 O O . GLU B 1 120 ? 16.016 11.852 -11.094 1 96.12 120 GLU B O 1
ATOM 2610 N N . LEU B 1 121 ? 16.219 11.438 -8.945 1 96.25 121 LEU B N 1
ATOM 2611 C CA . LEU B 1 121 ? 14.789 11.555 -8.703 1 96.25 121 LEU B CA 1
ATOM 2612 C C . LEU B 1 121 ? 14.32 12.992 -8.898 1 96.25 121 LEU B C 1
ATOM 2614 O O . LEU B 1 121 ? 13.219 13.227 -9.391 1 96.25 121 LEU B O 1
ATOM 2618 N N . GLU B 1 122 ? 15.133 13.945 -8.492 1 95.81 122 GLU B N 1
ATOM 2619 C CA . GLU B 1 122 ? 14.828 15.359 -8.688 1 95.81 122 GLU B CA 1
ATOM 2620 C C . GLU B 1 122 ? 14.688 15.695 -10.172 1 95.81 122 GLU B C 1
ATOM 2622 O O . GLU B 1 122 ? 13.875 16.547 -10.547 1 95.81 122 GLU B O 1
ATOM 2627 N N . GLU B 1 123 ? 15.406 14.938 -10.898 1 95.25 123 GLU B N 1
ATOM 2628 C CA . GLU B 1 123 ? 15.414 15.203 -12.336 1 95.25 123 GLU B CA 1
ATOM 2629 C C . GLU B 1 123 ? 14.32 14.414 -13.047 1 95.25 123 GLU B C 1
ATOM 2631 O O . GLU B 1 123 ? 13.688 14.922 -13.977 1 95.25 123 GLU B O 1
ATOM 2636 N N . THR B 1 124 ? 14.008 13.305 -12.586 1 93 124 THR B N 1
ATOM 2637 C CA . THR B 1 124 ? 13.266 12.383 -13.438 1 93 124 THR B CA 1
ATOM 2638 C C . THR B 1 124 ? 11.859 12.141 -12.891 1 93 124 THR B C 1
ATOM 2640 O O . THR B 1 124 ? 10.938 11.836 -13.648 1 93 124 THR B O 1
ATOM 2643 N N . LYS B 1 125 ? 11.672 12.211 -11.578 1 95.5 125 LYS B N 1
ATOM 2644 C CA . LYS B 1 125 ? 10.422 11.703 -11.023 1 95.5 125 LYS B CA 1
ATOM 2645 C C . LYS B 1 125 ? 9.695 12.789 -10.234 1 95.5 125 LYS B C 1
ATOM 2647 O O . LYS B 1 125 ? 8.492 12.977 -10.406 1 95.5 125 LYS B O 1
ATOM 2652 N N . TYR B 1 126 ? 10.367 13.531 -9.398 1 96.38 126 TYR B N 1
ATOM 2653 C CA . TYR B 1 126 ? 9.734 14.406 -8.414 1 96.38 126 TYR B CA 1
ATOM 2654 C C . TYR B 1 126 ? 8.898 15.484 -9.094 1 96.38 126 TYR B C 1
ATOM 2656 O O . TYR B 1 126 ? 7.773 15.758 -8.672 1 96.38 126 TYR B O 1
ATOM 2664 N N . PRO B 1 127 ? 9.406 16.078 -10.211 1 95.81 127 PRO B N 1
ATOM 2665 C CA . PRO B 1 127 ? 8.562 17.094 -10.859 1 95.81 127 PRO B CA 1
ATOM 2666 C C . PRO B 1 127 ? 7.211 16.531 -11.312 1 95.81 127 PRO B C 1
ATOM 2668 O O . PRO B 1 127 ? 6.176 17.156 -11.086 1 95.81 127 PRO B O 1
ATOM 2671 N N . PHE B 1 128 ? 7.227 15.398 -11.898 1 96.94 128 PHE B N 1
ATOM 2672 C CA . PHE B 1 128 ? 5.973 14.773 -12.305 1 96.94 128 PHE B CA 1
ATOM 2673 C C . PHE B 1 128 ? 5.098 14.477 -11.094 1 96.94 128 PHE B C 1
ATOM 2675 O O . PHE B 1 128 ? 3.895 14.75 -11.117 1 96.94 128 PHE B O 1
ATOM 2682 N N . PHE B 1 129 ? 5.668 13.898 -10.078 1 97.56 129 PHE B N 1
ATOM 2683 C CA . PHE B 1 129 ? 4.926 13.531 -8.875 1 97.56 129 PHE B CA 1
ATOM 2684 C C . PHE B 1 129 ? 4.219 14.742 -8.281 1 97.56 129 PHE B C 1
ATOM 2686 O O . PHE B 1 129 ? 3.025 14.688 -7.98 1 97.56 129 PHE B O 1
ATOM 2693 N N . PHE B 1 130 ? 4.926 15.828 -8.148 1 97.56 130 PHE B N 1
ATOM 2694 C CA . PHE B 1 130 ? 4.379 17.016 -7.488 1 97.56 130 PHE B CA 1
ATOM 2695 C C . PHE B 1 130 ? 3.352 17.703 -8.375 1 97.56 130 PHE B C 1
ATOM 2697 O O . PHE B 1 130 ? 2.324 18.172 -7.895 1 97.56 130 PHE B O 1
ATOM 2704 N N . GLU B 1 131 ? 3.643 17.688 -9.625 1 97.62 131 GLU B N 1
ATOM 2705 C CA . GLU B 1 131 ? 2.676 18.25 -10.555 1 97.62 131 GLU B CA 1
ATOM 2706 C C . GLU B 1 131 ? 1.367 17.469 -10.547 1 97.62 131 GLU B C 1
ATOM 2708 O O . GLU B 1 131 ? 0.285 18.062 -10.492 1 97.62 131 GLU B O 1
ATOM 2713 N N . LYS B 1 132 ? 1.496 16.203 -10.641 1 98.44 132 LYS B N 1
ATOM 2714 C CA . LYS B 1 132 ? 0.316 15.344 -10.656 1 98.44 132 LYS B CA 1
ATOM 2715 C C . LYS B 1 132 ? -0.46 15.445 -9.344 1 98.44 132 LYS B C 1
ATOM 2717 O O . LYS B 1 132 ? -1.691 15.516 -9.352 1 98.44 132 LYS B O 1
ATOM 2722 N N . LEU B 1 133 ? 0.261 15.461 -8.25 1 98.38 133 LEU B N 1
ATOM 2723 C CA . LEU B 1 133 ? -0.396 15.602 -6.953 1 98.38 133 LEU B CA 1
ATOM 2724 C C . LEU B 1 133 ? -1.122 16.938 -6.859 1 98.38 133 LEU B C 1
ATOM 2726 O O . LEU B 1 133 ? -2.264 17 -6.398 1 98.38 133 LEU B O 1
ATOM 2730 N N . ASN B 1 134 ? -0.451 17.969 -7.285 1 98.5 134 ASN B N 1
ATOM 2731 C CA . ASN B 1 134 ? -1.069 19.281 -7.312 1 98.5 134 ASN B CA 1
ATOM 2732 C C . ASN B 1 134 ? -2.332 19.297 -8.172 1 98.5 134 ASN B C 1
ATOM 2734 O O . ASN B 1 134 ? -3.334 19.906 -7.797 1 98.5 134 ASN B O 1
ATOM 2738 N N . GLU B 1 135 ? -2.293 18.641 -9.258 1 98.38 135 GLU B N 1
ATOM 2739 C CA . GLU B 1 135 ? -3.439 18.531 -10.156 1 98.38 135 GLU B CA 1
ATOM 2740 C C . GLU B 1 135 ? -4.594 17.781 -9.492 1 98.38 135 GLU B C 1
ATOM 2742 O O . GLU B 1 135 ? -5.746 18.219 -9.562 1 98.38 135 GLU B O 1
ATOM 2747 N N . ILE B 1 136 ? -4.34 16.719 -8.844 1 98.69 136 ILE B N 1
ATOM 2748 C CA . ILE B 1 136 ? -5.348 15.922 -8.156 1 98.69 136 ILE B CA 1
ATOM 2749 C C . ILE B 1 136 ? -6.047 16.781 -7.094 1 98.69 136 ILE B C 1
ATOM 2751 O O . ILE B 1 136 ? -7.277 16.828 -7.043 1 98.69 136 ILE B O 1
ATOM 2755 N N . LEU B 1 137 ? -5.242 17.453 -6.344 1 98.81 137 LEU B N 1
ATOM 2756 C CA . LEU B 1 137 ? -5.789 18.25 -5.246 1 98.81 137 LEU B CA 1
ATOM 2757 C C . LEU B 1 137 ? -6.598 19.422 -5.777 1 98.81 137 LEU B C 1
ATOM 2759 O O . LEU B 1 137 ? -7.637 19.781 -5.215 1 98.81 137 LEU B O 1
ATOM 2763 N N . THR B 1 138 ? -6.082 19.984 -6.84 1 98.56 138 THR B N 1
ATOM 2764 C CA . THR B 1 138 ? -6.805 21.094 -7.453 1 98.56 138 THR B CA 1
ATOM 2765 C C . THR B 1 138 ? -8.148 20.625 -8.008 1 98.56 138 THR B C 1
ATOM 2767 O O . THR B 1 138 ? -9.18 21.25 -7.758 1 98.56 138 THR B O 1
ATOM 2770 N N . LYS B 1 139 ? -8.156 19.531 -8.664 1 98.38 139 LYS B N 1
ATOM 2771 C CA . LYS B 1 139 ? -9.367 18.984 -9.281 1 98.38 139 LYS B CA 1
ATOM 2772 C C . LYS B 1 139 ? -10.375 18.562 -8.219 1 98.38 139 LYS B C 1
ATOM 2774 O O . LYS B 1 139 ? -11.586 18.656 -8.438 1 98.38 139 LYS B O 1
ATOM 2779 N N . ASN B 1 140 ? -9.875 18.219 -7.098 1 98.62 140 ASN B N 1
ATOM 2780 C CA . ASN B 1 140 ? -10.727 17.688 -6.043 1 98.62 140 ASN B CA 1
ATOM 2781 C C . ASN B 1 140 ? -10.977 18.719 -4.949 1 98.62 140 ASN B C 1
ATOM 2783 O O . ASN B 1 140 ? -11.117 18.375 -3.777 1 98.62 140 ASN B O 1
ATOM 2787 N N . ASN B 1 141 ? -10.898 19.953 -5.266 1 98.25 141 ASN B N 1
ATOM 2788 C CA . ASN B 1 141 ? -11.266 21.031 -4.355 1 98.25 141 ASN B CA 1
ATOM 2789 C C . ASN B 1 141 ? -10.453 20.984 -3.062 1 98.25 141 ASN B C 1
ATOM 2791 O O . ASN B 1 141 ? -11.008 21.141 -1.971 1 98.25 141 ASN B O 1
ATOM 2795 N N . GLY B 1 142 ? -9.18 20.625 -3.168 1 98.5 142 GLY B N 1
ATOM 2796 C CA . GLY B 1 142 ? -8.289 20.656 -2.02 1 98.5 142 GLY B CA 1
ATOM 2797 C C . GLY B 1 142 ? -8.289 19.359 -1.228 1 98.5 142 GLY B C 1
ATOM 2798 O O . GLY B 1 142 ? -7.746 19.297 -0.125 1 98.5 142 GLY B O 1
ATOM 2799 N N . HIS B 1 143 ? -8.977 18.328 -1.798 1 98.88 143 HIS B N 1
ATOM 2800 C CA . HIS B 1 143 ? -9.016 17.016 -1.173 1 98.88 143 HIS B CA 1
ATOM 2801 C C . HIS B 1 143 ? -8.312 15.977 -2.035 1 98.88 143 HIS B C 1
ATOM 2803 O O . HIS B 1 143 ? -8.156 16.172 -3.244 1 98.88 143 HIS B O 1
ATOM 2809 N N . ILE B 1 144 ? -7.859 14.898 -1.427 1 98.75 144 ILE B N 1
ATOM 2810 C CA . ILE B 1 144 ? -7.094 13.883 -2.145 1 98.75 144 ILE B CA 1
ATOM 2811 C C . ILE B 1 144 ? -7.996 13.18 -3.158 1 98.75 144 ILE B C 1
ATOM 2813 O O . ILE B 1 144 ? -7.516 12.664 -4.172 1 98.75 144 ILE B O 1
ATOM 2817 N N . ALA B 1 145 ? -9.344 13.188 -2.865 1 98.88 145 ALA B N 1
ATOM 2818 C CA . ALA B 1 145 ? -10.273 12.484 -3.738 1 98.88 145 ALA B CA 1
ATOM 2819 C C . ALA B 1 145 ? -11.695 13.008 -3.57 1 98.88 145 ALA B C 1
ATOM 2821 O O . ALA B 1 145 ? -12.023 13.594 -2.535 1 98.88 145 ALA B O 1
ATOM 2822 N N . LEU B 1 146 ? -12.539 12.922 -4.594 1 98.81 146 LEU B N 1
ATOM 2823 C CA . LEU B 1 146 ? -13.992 13.031 -4.605 1 98.81 146 LEU B CA 1
ATOM 2824 C C . LEU B 1 146 ? -14.43 14.477 -4.375 1 98.81 146 LEU B C 1
ATOM 2826 O O . LEU B 1 146 ? -15.625 14.766 -4.309 1 98.81 146 LEU B O 1
ATOM 2830 N N . GLY B 1 147 ? -13.516 15.375 -4.223 1 98.69 147 GLY B N 1
ATOM 2831 C CA . GLY B 1 147 ? -13.859 16.766 -4 1 98.69 147 GLY B CA 1
ATOM 2832 C C . GLY B 1 147 ? -14.422 17.031 -2.619 1 98.69 147 GLY B C 1
ATOM 2833 O O . GLY B 1 147 ? -15.078 18.062 -2.395 1 98.69 147 GLY B O 1
ATOM 2834 N N . LYS B 1 148 ? -14.242 16.078 -1.771 1 98.62 148 LYS B N 1
ATOM 2835 C CA . LYS B 1 148 ? -14.734 16.172 -0.4 1 98.62 148 LYS B CA 1
ATOM 2836 C C . LYS B 1 148 ? -13.82 15.438 0.571 1 98.62 148 LYS B C 1
ATOM 2838 O O . LYS B 1 148 ? -12.906 14.727 0.151 1 98.62 148 LYS B O 1
ATOM 2843 N N . LEU B 1 149 ? -14.109 15.641 1.897 1 98.81 149 LEU B N 1
ATOM 2844 C CA . LEU B 1 149 ? -13.297 15.023 2.941 1 98.81 149 LEU B CA 1
ATOM 2845 C C . LEU B 1 149 ? -13.414 13.5 2.889 1 98.81 149 LEU B C 1
ATOM 2847 O O . LEU B 1 149 ? -14.523 12.961 2.861 1 98.81 149 LEU B O 1
ATOM 2851 N N . THR B 1 150 ? -12.305 12.812 2.822 1 98.94 150 THR B N 1
ATOM 2852 C CA . THR B 1 150 ? -12.211 11.352 2.898 1 98.94 150 THR B CA 1
ATOM 2853 C C . THR B 1 150 ? -11.086 10.93 3.832 1 98.94 150 THR B C 1
ATOM 2855 O O . THR B 1 150 ? -10.305 11.773 4.297 1 98.94 150 THR B O 1
ATOM 2858 N N . TRP B 1 151 ? -10.953 9.641 4.082 1 98.94 151 TRP B N 1
ATOM 2859 C CA . TRP B 1 151 ? -9.875 9.164 4.938 1 98.94 151 TRP B CA 1
ATOM 2860 C C . TRP B 1 151 ? -8.516 9.414 4.293 1 98.94 151 TRP B C 1
ATOM 2862 O O . TRP B 1 151 ? -7.496 9.484 4.98 1 98.94 151 TRP B O 1
ATOM 2872 N N . GLY B 1 152 ? -8.531 9.57 2.959 1 98.94 152 GLY B N 1
ATOM 2873 C CA . GLY B 1 152 ? -7.281 9.875 2.277 1 98.94 152 GLY B CA 1
ATOM 2874 C C . GLY B 1 152 ? -6.688 11.211 2.682 1 98.94 152 GLY B C 1
ATOM 2875 O O . GLY B 1 152 ? -5.465 11.375 2.67 1 98.94 152 GLY B O 1
ATOM 2876 N N . ASP B 1 153 ? -7.547 12.156 2.994 1 98.94 153 ASP B N 1
ATOM 2877 C CA . ASP B 1 153 ? -7.062 13.461 3.439 1 98.94 153 ASP B CA 1
ATOM 2878 C C . ASP B 1 153 ? -6.305 13.344 4.762 1 98.94 153 ASP B C 1
ATOM 2880 O O . ASP B 1 153 ? -5.355 14.086 5.008 1 98.94 153 ASP B O 1
ATOM 2884 N N . PHE B 1 154 ? -6.707 12.414 5.586 1 98.94 154 PHE B N 1
ATOM 2885 C CA . PHE B 1 154 ? -6.035 12.211 6.867 1 98.94 154 PHE B CA 1
ATOM 2886 C C . PHE B 1 154 ? -4.684 11.539 6.664 1 98.94 154 PHE B C 1
ATOM 2888 O O . PHE B 1 154 ? -3.717 11.852 7.359 1 98.94 154 PHE B O 1
ATOM 2895 N N . VAL B 1 155 ? -4.602 10.586 5.723 1 98.81 155 VAL B N 1
ATOM 2896 C CA . VAL B 1 155 ? -3.309 10.008 5.371 1 98.81 155 VAL B CA 1
ATOM 2897 C C . VAL B 1 155 ? -2.363 11.109 4.898 1 98.81 155 VAL B C 1
ATOM 2899 O O . VAL B 1 155 ? -1.222 11.195 5.355 1 98.81 155 VAL B O 1
ATOM 2902 N N . TYR B 1 156 ? -2.889 11.922 4.027 1 98.62 156 TYR B N 1
ATOM 2903 C CA . TYR B 1 156 ? -2.117 13.031 3.486 1 98.62 156 TYR B CA 1
ATOM 2904 C C . TYR B 1 156 ? -1.652 13.969 4.598 1 98.62 156 TYR B C 1
ATOM 2906 O O . TYR B 1 156 ? -0.456 14.242 4.727 1 98.62 156 TYR B O 1
ATOM 2914 N N . ALA B 1 157 ? -2.539 14.438 5.387 1 97.81 157 ALA B N 1
ATOM 2915 C CA . ALA B 1 157 ? -2.254 15.414 6.43 1 97.81 157 ALA B CA 1
ATOM 2916 C C . ALA B 1 157 ? -1.286 14.852 7.465 1 97.81 157 ALA B C 1
ATOM 2918 O O . ALA B 1 157 ? -0.416 15.57 7.965 1 97.81 157 ALA B O 1
ATOM 2919 N N . GLY B 1 158 ? -1.475 13.633 7.762 1 96.62 158 GLY B N 1
ATOM 2920 C CA . GLY B 1 158 ? -0.625 13.008 8.766 1 96.62 158 GLY B CA 1
ATOM 2921 C C . GLY B 1 158 ? 0.816 12.859 8.312 1 96.62 158 GLY B C 1
ATOM 2922 O O . GLY B 1 158 ? 1.736 12.922 9.133 1 96.62 158 GLY B O 1
ATOM 2923 N N . MET B 1 159 ? 1.012 12.672 7.035 1 95.19 159 MET B N 1
ATOM 2924 C CA . MET B 1 159 ? 2.352 12.305 6.586 1 95.19 159 MET B CA 1
ATOM 2925 C C . MET B 1 159 ? 3.035 13.477 5.898 1 95.19 159 MET B C 1
ATOM 2927 O O . MET B 1 159 ? 4.238 13.43 5.633 1 95.19 159 MET B O 1
ATOM 2931 N N . TYR B 1 160 ? 2.338 14.562 5.629 1 93.94 160 TYR B N 1
ATOM 2932 C CA . TYR B 1 160 ? 2.824 15.602 4.73 1 93.94 160 TYR B CA 1
ATOM 2933 C C . TYR B 1 160 ? 4.105 16.234 5.262 1 93.94 160 TYR B C 1
ATOM 2935 O O . TYR B 1 160 ? 5.078 16.391 4.523 1 93.94 160 TYR B O 1
ATOM 2943 N N . ASP B 1 161 ? 4.133 16.609 6.496 1 90.69 161 ASP B N 1
ATOM 2944 C CA . ASP B 1 161 ? 5.32 17.25 7.043 1 90.69 161 ASP B CA 1
ATOM 2945 C C . ASP B 1 161 ? 6.516 16.312 7.035 1 90.69 161 ASP B C 1
ATOM 2947 O O . ASP B 1 161 ? 7.648 16.734 6.805 1 90.69 161 ASP B O 1
ATOM 2951 N N . TYR B 1 162 ? 6.297 15.062 7.32 1 92.62 162 TYR B N 1
ATOM 2952 C CA . TYR B 1 162 ? 7.316 14.023 7.234 1 92.62 162 TYR B CA 1
ATOM 2953 C C . TYR B 1 162 ? 7.852 13.906 5.812 1 92.62 162 TYR B C 1
ATOM 2955 O O . TYR B 1 162 ? 9.062 13.836 5.602 1 92.62 162 TYR B O 1
ATOM 2963 N N . LEU B 1 163 ? 6.926 13.922 4.832 1 93.81 163 LEU B N 1
ATOM 2964 C CA . LEU B 1 163 ? 7.285 13.859 3.422 1 93.81 163 LEU B CA 1
ATOM 2965 C C . LEU B 1 163 ? 8.125 15.07 3.025 1 93.81 163 LEU B C 1
ATOM 2967 O O . LEU B 1 163 ? 9.18 14.914 2.402 1 93.81 163 LEU B O 1
ATOM 2971 N N . LYS B 1 164 ? 7.73 16.219 3.438 1 93.06 164 LYS B N 1
ATOM 2972 C CA . LYS B 1 164 ? 8.445 17.453 3.119 1 93.06 164 LYS B CA 1
ATOM 2973 C C . LYS B 1 164 ? 9.859 17.438 3.707 1 93.06 164 LYS B C 1
ATOM 2975 O O . LYS B 1 164 ? 10.805 17.875 3.061 1 93.06 164 LYS B O 1
ATOM 2980 N N . ALA B 1 165 ? 9.977 16.969 4.898 1 92 165 ALA B N 1
ATOM 2981 C CA . ALA B 1 165 ? 11.281 16.859 5.539 1 92 165 ALA B CA 1
ATOM 2982 C C . ALA B 1 165 ? 12.195 15.906 4.766 1 92 165 ALA B C 1
ATOM 2984 O O . ALA B 1 165 ? 13.367 16.219 4.547 1 92 165 ALA B O 1
ATOM 2985 N N . MET B 1 166 ? 11.695 14.781 4.305 1 94.12 166 MET B N 1
ATOM 2986 C CA . MET B 1 166 ? 12.484 13.805 3.555 1 94.12 166 MET B CA 1
ATOM 2987 C C . MET B 1 166 ? 12.938 14.391 2.223 1 94.12 166 MET B C 1
ATOM 2989 O O . MET B 1 166 ? 14.039 14.102 1.756 1 94.12 166 MET B O 1
ATOM 2993 N N . LEU B 1 167 ? 12.094 15.227 1.684 1 94.44 167 LEU B N 1
ATOM 2994 C CA . LEU B 1 167 ? 12.359 15.797 0.369 1 94.44 167 LEU B CA 1
ATOM 2995 C C . LEU B 1 167 ? 13.328 16.969 0.473 1 94.44 167 LEU B C 1
ATOM 2997 O O . LEU B 1 167 ? 13.922 17.375 -0.526 1 94.44 167 LEU B O 1
ATOM 3001 N N . GLN B 1 168 ? 13.453 17.562 1.672 1 92 168 GLN B N 1
ATOM 3002 C CA . GLN B 1 168 ? 14.281 18.734 1.906 1 92 168 GLN B CA 1
ATOM 3003 C C . GLN B 1 168 ? 13.883 19.875 0.977 1 92 168 GLN B C 1
ATOM 3005 O O . GLN B 1 168 ? 14.742 20.484 0.333 1 92 168 GLN B O 1
ATOM 3010 N N . LYS B 1 169 ? 12.609 20.016 0.871 1 92.25 169 LYS B N 1
ATOM 3011 C CA . LYS B 1 169 ? 12.039 21.062 0.041 1 92.25 169 LYS B CA 1
ATOM 3012 C C . LYS B 1 169 ? 11.07 21.938 0.841 1 92.25 169 LYS B C 1
ATOM 3014 O O . LYS B 1 169 ? 9.859 21.891 0.614 1 92.25 169 LYS B O 1
ATOM 3019 N N . PRO B 1 170 ? 11.602 22.844 1.577 1 88.56 170 PRO B N 1
ATOM 3020 C CA . PRO B 1 170 ? 10.758 23.641 2.465 1 88.56 170 PRO B CA 1
ATOM 3021 C C . PRO B 1 170 ? 9.812 24.562 1.702 1 88.56 170 PRO B C 1
ATOM 3023 O O . PRO B 1 170 ? 8.781 24.984 2.24 1 88.56 170 PRO B O 1
ATOM 3026 N N . ASP B 1 171 ? 10.086 24.781 0.439 1 90 171 ASP B N 1
ATOM 3027 C CA . ASP B 1 171 ? 9.297 25.75 -0.319 1 90 171 ASP B CA 1
ATOM 3028 C C . ASP B 1 171 ? 8.43 25.047 -1.359 1 90 171 ASP B C 1
ATOM 3030 O O . ASP B 1 171 ? 7.98 25.672 -2.324 1 90 171 ASP B O 1
ATOM 3034 N N . LEU B 1 172 ? 8.164 23.797 -1.159 1 94.19 172 LEU B N 1
ATOM 3035 C CA . LEU B 1 172 ? 7.441 22.969 -2.129 1 94.19 172 LEU B CA 1
ATOM 3036 C C . LEU B 1 172 ? 6.094 23.609 -2.473 1 94.19 172 LEU B C 1
ATOM 3038 O O . LEU B 1 172 ? 5.691 23.609 -3.637 1 94.19 172 LEU B O 1
ATOM 3042 N N . GLU B 1 173 ? 5.422 24.188 -1.492 1 94.88 173 GLU B N 1
ATOM 3043 C CA . GLU B 1 173 ? 4.078 24.719 -1.678 1 94.88 173 GLU B CA 1
ATOM 3044 C C . GLU B 1 173 ? 4.105 26.016 -2.482 1 94.88 173 GLU B C 1
ATOM 3046 O O . GLU B 1 173 ? 3.07 26.469 -2.986 1 94.88 173 GLU B O 1
ATOM 3051 N N . GLN B 1 174 ? 5.195 26.703 -2.527 1 94.88 174 GLN B N 1
ATOM 3052 C CA . GLN B 1 174 ? 5.309 27.891 -3.359 1 94.88 174 GLN B CA 1
ATOM 3053 C C . GLN B 1 174 ? 5.109 27.562 -4.832 1 94.88 174 GLN B C 1
ATOM 3055 O O . GLN B 1 174 ? 4.461 28.312 -5.566 1 94.88 174 GLN B O 1
ATOM 3060 N N . LYS B 1 175 ? 5.641 26.484 -5.23 1 95 175 LYS B N 1
ATOM 3061 C CA . LYS B 1 175 ? 5.516 26.031 -6.617 1 95 175 LYS B CA 1
ATOM 3062 C C . LYS B 1 175 ? 4.203 25.281 -6.836 1 95 175 LYS B C 1
ATOM 3064 O O . LYS B 1 175 ? 3.625 25.344 -7.922 1 95 175 LYS B O 1
ATOM 3069 N N . TYR B 1 176 ? 3.781 24.578 -5.77 1 97.25 176 TYR B N 1
ATOM 3070 C CA . TYR B 1 176 ? 2.561 23.797 -5.828 1 97.25 176 TYR B CA 1
ATOM 3071 C C . TYR B 1 176 ? 1.601 24.188 -4.711 1 97.25 176 TYR B C 1
ATOM 3073 O O . TYR B 1 176 ? 1.481 23.469 -3.709 1 97.25 176 TYR B O 1
ATOM 3081 N N . PRO B 1 177 ? 0.833 25.141 -4.891 1 95.62 177 PRO B N 1
ATOM 3082 C CA . PRO B 1 177 ? 0.07 25.75 -3.807 1 95.62 177 PRO B CA 1
ATOM 3083 C C . PRO B 1 177 ? -1.03 24.844 -3.262 1 95.62 177 PRO B C 1
ATOM 3085 O O . PRO B 1 177 ? -1.454 25 -2.115 1 95.62 177 PRO B O 1
ATOM 3088 N N . ALA B 1 178 ? -1.47 23.875 -4.062 1 97.94 178 ALA B N 1
ATOM 3089 C CA . ALA B 1 178 ? -2.582 23.047 -3.609 1 97.94 178 ALA B CA 1
ATOM 3090 C C . ALA B 1 178 ? -2.125 22.047 -2.547 1 97.94 178 ALA B C 1
ATOM 3092 O O . ALA B 1 178 ? -2.949 21.469 -1.84 1 97.94 178 ALA B O 1
ATOM 3093 N N . LEU B 1 179 ? -0.814 21.891 -2.396 1 98 179 LEU B N 1
ATOM 3094 C CA . LEU B 1 179 ? -0.284 20.797 -1.59 1 98 179 LEU B CA 1
ATOM 3095 C C . LEU B 1 179 ? -0.619 20.984 -0.115 1 98 179 LEU B C 1
ATOM 3097 O O . LEU B 1 179 ? -0.619 20.031 0.661 1 98 179 LEU B O 1
ATOM 3101 N N . ARG B 1 180 ? -0.991 22.125 0.291 1 96.5 180 ARG B N 1
ATOM 3102 C CA . ARG B 1 180 ? -1.265 22.359 1.704 1 96.5 180 ARG B CA 1
ATOM 3103 C C . ARG B 1 180 ? -2.746 22.172 2.014 1 96.5 180 ARG B C 1
ATOM 3105 O O . ARG B 1 180 ? -3.131 22.047 3.18 1 96.5 180 ARG B O 1
ATOM 3112 N N . LYS B 1 181 ? -3.561 22.109 1.047 1 97.94 181 LYS B N 1
ATOM 3113 C CA . LYS B 1 181 ? -5.008 22.25 1.196 1 97.94 181 LYS B CA 1
ATOM 3114 C C . LYS B 1 181 ? -5.586 21.094 2.025 1 97.94 181 LYS B C 1
ATOM 3116 O O . LYS B 1 181 ? -6.418 21.328 2.906 1 97.94 181 LYS B O 1
ATOM 3121 N N . PRO B 1 182 ? -5.172 19.844 1.771 1 98.5 182 PRO B N 1
ATOM 3122 C CA . PRO B 1 182 ? -5.762 18.797 2.602 1 98.5 182 PRO B CA 1
ATOM 3123 C C . PRO B 1 182 ? -5.398 18.938 4.078 1 98.5 182 PRO B C 1
ATOM 3125 O O . PRO B 1 182 ? -6.191 18.562 4.949 1 98.5 182 PRO B O 1
ATOM 3128 N N . ILE B 1 183 ? -4.207 19.438 4.359 1 97.44 183 ILE B N 1
ATOM 3129 C CA . ILE B 1 183 ? -3.766 19.641 5.738 1 97.44 183 ILE B CA 1
ATOM 3130 C C . ILE B 1 183 ? -4.656 20.672 6.414 1 97.44 183 ILE B C 1
ATOM 3132 O O . ILE B 1 183 ? -5.148 20.453 7.523 1 97.44 183 ILE B O 1
ATOM 3136 N N . GLU B 1 184 ? -4.828 21.719 5.727 1 97.69 184 GLU B N 1
ATOM 3137 C CA . GLU B 1 184 ? -5.691 22.781 6.242 1 97.69 184 GLU B CA 1
ATOM 3138 C C . GLU B 1 184 ? -7.109 22.281 6.484 1 97.69 184 GLU B C 1
ATOM 3140 O O . GLU B 1 184 ? -7.719 22.594 7.508 1 97.69 184 GLU B O 1
ATOM 3145 N N . ALA B 1 185 ? -7.637 21.547 5.551 1 98.44 185 ALA B N 1
ATOM 3146 C CA . ALA B 1 185 ? -8.992 21 5.668 1 98.44 185 ALA B CA 1
ATOM 3147 C C . ALA B 1 185 ? -9.117 20.109 6.902 1 98.44 185 ALA B C 1
ATOM 3149 O O . ALA B 1 185 ? -10.094 20.203 7.648 1 98.44 185 ALA B O 1
ATOM 3150 N N . VAL B 1 186 ? -8.164 19.25 7.141 1 98.75 186 VAL B N 1
ATOM 3151 C CA . VAL B 1 186 ? -8.203 18.297 8.25 1 98.75 186 VAL B CA 1
ATOM 3152 C C . VAL B 1 186 ? -8.031 19.031 9.57 1 98.75 186 VAL B C 1
ATOM 3154 O O . VAL B 1 186 ? -8.766 18.781 10.531 1 98.75 186 VAL B O 1
ATOM 3157 N N . LEU B 1 187 ? -7.113 19.984 9.617 1 97.56 187 LEU B N 1
ATOM 3158 C CA . LEU B 1 187 ? -6.781 20.672 10.859 1 97.56 187 LEU B CA 1
ATOM 3159 C C . LEU B 1 187 ? -7.863 21.672 11.227 1 97.56 187 LEU B C 1
ATOM 3161 O O . LEU B 1 187 ? -7.918 22.141 12.367 1 97.56 187 LEU B O 1
ATOM 3165 N N . ALA B 1 188 ? -8.711 21.984 10.32 1 98.12 188 ALA B N 1
ATOM 3166 C CA . ALA B 1 188 ? -9.797 22.922 10.578 1 98.12 188 ALA B CA 1
ATOM 3167 C C . ALA B 1 188 ? -10.945 22.234 11.32 1 98.12 188 ALA B C 1
ATOM 3169 O O . ALA B 1 188 ? -11.836 22.906 11.852 1 98.12 188 ALA B O 1
ATOM 3170 N N . ILE B 1 189 ? -10.969 20.953 11.32 1 98.62 189 ILE B N 1
ATOM 3171 C CA . ILE B 1 189 ? -12.016 20.219 12.023 1 98.62 189 ILE B CA 1
ATOM 3172 C C . ILE B 1 189 ? -11.836 20.375 13.531 1 98.62 189 ILE B C 1
ATOM 3174 O O . ILE B 1 189 ? -10.805 20 14.086 1 98.62 189 ILE B O 1
ATOM 3178 N N . PRO B 1 190 ? -12.797 20.812 14.219 1 98.44 190 PRO B N 1
ATOM 3179 C CA . PRO B 1 190 ? -12.633 21.203 15.625 1 98.44 190 PRO B CA 1
ATOM 3180 C C . PRO B 1 190 ? -12.102 20.062 16.484 1 98.44 190 PRO B C 1
ATOM 3182 O O . PRO B 1 190 ? -11.172 20.25 17.266 1 98.44 190 PRO B O 1
ATOM 3185 N N . LYS B 1 191 ? -12.656 18.844 16.359 1 98.12 191 LYS B N 1
ATOM 3186 C CA . LYS B 1 191 ? -12.195 17.719 17.156 1 98.12 191 LYS B CA 1
ATOM 3187 C C . LYS B 1 191 ? -10.734 17.391 16.859 1 98.12 191 LYS B C 1
ATOM 3189 O O . LYS B 1 191 ? -9.977 17.031 17.766 1 98.12 191 LYS B O 1
ATOM 3194 N N . VAL B 1 192 ? -10.352 17.516 15.625 1 98.69 192 VAL B N 1
ATOM 3195 C CA . VAL B 1 192 ? -8.977 17.234 15.211 1 98.69 192 VAL B CA 1
ATOM 3196 C C . VAL B 1 192 ? -8.039 18.312 15.734 1 98.69 192 VAL B C 1
ATOM 3198 O O . VAL B 1 192 ? -6.973 18.016 16.281 1 98.69 192 VAL B O 1
ATOM 3201 N N . LYS B 1 193 ? -8.438 19.547 15.594 1 97.94 193 LYS B N 1
ATOM 3202 C CA . LYS B 1 193 ? -7.648 20.672 16.094 1 97.94 193 LYS B CA 1
ATOM 3203 C C . LYS B 1 193 ? -7.406 20.547 17.594 1 97.94 193 LYS B C 1
ATOM 3205 O O . LYS B 1 193 ? -6.297 20.781 18.078 1 97.94 193 LYS B O 1
ATOM 3210 N N . ALA B 1 194 ? -8.438 20.219 18.297 1 98 194 ALA B N 1
ATOM 3211 C CA . ALA B 1 194 ? -8.312 20.062 19.734 1 98 194 ALA B CA 1
ATOM 3212 C C . ALA B 1 194 ? -7.289 18.984 20.094 1 98 194 ALA B C 1
ATOM 3214 O O . ALA B 1 194 ? -6.48 19.172 21 1 98 194 ALA B O 1
ATOM 3215 N N . TYR B 1 195 ? -7.367 17.859 19.375 1 97.75 195 TYR B N 1
ATOM 3216 C CA . TYR B 1 195 ? -6.418 16.781 19.609 1 97.75 195 TYR B CA 1
ATOM 3217 C C . TYR B 1 195 ? -4.992 17.25 19.328 1 97.75 195 TYR B C 1
ATOM 3219 O O . TYR B 1 195 ? -4.086 17 20.125 1 97.75 195 TYR B O 1
ATOM 3227 N N . VAL B 1 196 ? -4.793 17.906 18.172 1 96.44 196 VAL B N 1
ATOM 3228 C CA . VAL B 1 196 ? -3.465 18.328 17.75 1 96.44 196 VAL B CA 1
ATOM 3229 C C . VAL B 1 196 ? -2.902 19.359 18.734 1 96.44 196 VAL B C 1
ATOM 3231 O O . VAL B 1 196 ? -1.721 19.297 19.094 1 96.44 196 VAL B O 1
ATOM 3234 N N . ASP B 1 197 ? -3.734 20.234 19.219 1 95.88 197 ASP B N 1
ATOM 3235 C CA . ASP B 1 197 ? -3.316 21.266 20.156 1 95.88 197 ASP B CA 1
ATOM 3236 C C . ASP B 1 197 ? -2.881 20.656 21.484 1 95.88 197 ASP B C 1
ATOM 3238 O O . ASP B 1 197 ? -2.008 21.203 22.172 1 95.88 197 ASP B O 1
ATOM 3242 N N . ALA B 1 198 ? -3.473 19.578 21.828 1 96.38 198 ALA B N 1
ATOM 3243 C CA . ALA B 1 198 ? -3.215 18.953 23.125 1 96.38 198 ALA B CA 1
ATOM 3244 C C . ALA B 1 198 ? -2.07 17.953 23.031 1 96.38 198 ALA B C 1
ATOM 3246 O O . ALA B 1 198 ? -1.528 17.531 24.062 1 96.38 198 ALA B O 1
ATOM 3247 N N . ALA B 1 199 ? -1.775 17.5 21.797 1 94.12 199 ALA B N 1
ATOM 3248 C CA . ALA B 1 199 ? -0.758 16.469 21.594 1 94.12 199 ALA B CA 1
ATOM 3249 C C . ALA B 1 199 ? 0.626 16.984 21.984 1 94.12 199 ALA B C 1
ATOM 3251 O O . ALA B 1 199 ? 0.906 18.188 21.844 1 94.12 199 ALA B O 1
ATOM 3252 N N . PRO B 1 200 ? 1.467 16.094 22.5 1 92.75 200 PRO B N 1
ATOM 3253 C CA . PRO B 1 200 ? 2.836 16.531 22.781 1 92.75 200 PRO B CA 1
ATOM 3254 C C . PRO B 1 200 ? 3.574 17 21.531 1 92.75 200 PRO B C 1
ATOM 3256 O O . PRO B 1 200 ? 3.324 16.5 20.438 1 92.75 200 PRO B O 1
ATOM 3259 N N . SER B 1 201 ? 4.473 17.891 21.75 1 88.38 201 SER B N 1
ATOM 3260 C CA . SER B 1 201 ? 5.289 18.375 20.641 1 88.38 201 SER B CA 1
ATOM 3261 C C . SER B 1 201 ? 6.242 17.297 20.141 1 88.38 201 SER B C 1
ATOM 3263 O O . SER B 1 201 ? 6.832 16.562 20.938 1 88.38 201 SER B O 1
ATOM 3265 N N . THR B 1 202 ? 6.207 17.141 18.828 1 84.44 202 THR B N 1
ATOM 3266 C CA . THR B 1 202 ? 7.137 16.188 18.219 1 84.44 202 THR B CA 1
ATOM 3267 C C . THR B 1 202 ? 7.984 16.875 17.156 1 84.44 202 THR B C 1
ATOM 3269 O O . THR B 1 202 ? 7.547 17.844 16.531 1 84.44 202 THR B O 1
ATOM 3272 N N . GLU B 1 203 ? 9.352 16.578 17.078 1 66.38 203 GLU B N 1
ATOM 3273 C CA . GLU B 1 203 ? 10.258 17.219 16.141 1 66.38 203 GLU B CA 1
ATOM 3274 C C . GLU B 1 203 ? 9.789 17 14.695 1 66.38 203 GLU B C 1
ATOM 3276 O O . GLU B 1 203 ? 9.969 17.875 13.844 1 66.38 203 GLU B O 1
ATOM 3281 N N . LEU B 1 204 ? 9.414 15.711 14.461 1 64.12 204 LEU B N 1
ATOM 3282 C CA . LEU B 1 204 ? 8.938 15.445 13.109 1 64.12 204 LEU B CA 1
ATOM 3283 C C . LEU B 1 204 ? 7.438 15.156 13.109 1 64.12 204 LEU B C 1
ATOM 3285 O O . LEU B 1 204 ? 6.926 14.492 14.016 1 64.12 204 LEU B O 1
#